Protein AF-0000000084363387 (afdb_homodimer)

Radius of gyration: 25.34 Å; Cα contacts (8 Å, |Δi|>4): 1172; chains: 2; bounding box: 46×77×61 Å

Structure (mmCIF, N/CA/C/O backbone):
data_AF-0000000084363387-model_v1
#
loop_
_entity.id
_entity.type
_entity.pdbx_description
1 polymer asparaginase
#
loop_
_atom_site.group_PDB
_atom_site.id
_atom_site.type_symbol
_atom_site.label_atom_id
_atom_site.label_alt_id
_atom_site.label_comp_id
_atom_site.label_asym_id
_atom_site.label_entity_id
_atom_site.label_seq_id
_atom_site.pdbx_PDB_ins_code
_atom_site.Cartn_x
_atom_site.Cartn_y
_atom_site.Cartn_z
_atom_site.occupancy
_atom_site.B_iso_or_equiv
_atom_site.auth_seq_id
_atom_site.auth_comp_id
_atom_site.auth_asym_id
_atom_site.auth_atom_id
_atom_site.pdbx_PDB_model_num
ATOM 1 N N . GLY A 1 1 ? 23.312 20.938 4.871 1 36.28 1 GLY A N 1
ATOM 2 C CA . GLY A 1 1 ? 22.547 21.422 3.734 1 36.28 1 GLY A CA 1
ATOM 3 C C . GLY A 1 1 ? 22.359 22.922 3.734 1 36.28 1 GLY A C 1
ATOM 4 O O . GLY A 1 1 ? 22.609 23.594 4.742 1 36.28 1 GLY A O 1
ATOM 5 N N . ILE A 1 2 ? 22.297 23.531 2.674 1 45.03 2 ILE A N 1
ATOM 6 C CA . ILE A 1 2 ? 22.125 24.984 2.617 1 45.03 2 ILE A CA 1
ATOM 7 C C . ILE A 1 2 ? 20.859 25.375 3.373 1 45.03 2 ILE A C 1
ATOM 9 O O . ILE A 1 2 ? 19.812 24.75 3.205 1 45.03 2 ILE A O 1
ATOM 13 N N . GLY A 1 3 ? 21.141 25.875 4.492 1 52.5 3 GLY A N 1
ATOM 14 C CA . GLY A 1 3 ? 20.094 26.359 5.387 1 52.5 3 GLY A CA 1
ATOM 15 C C . GLY A 1 3 ? 19.047 27.188 4.676 1 52.5 3 GLY A C 1
ATOM 16 O O . GLY A 1 3 ? 19.281 27.703 3.578 1 52.5 3 GLY A O 1
ATOM 17 N N . ILE A 1 4 ? 17.766 27.031 5.055 1 61.38 4 ILE A N 1
ATOM 18 C CA . ILE A 1 4 ? 16.609 27.734 4.508 1 61.38 4 ILE A CA 1
ATOM 19 C C . ILE A 1 4 ? 16.984 29.203 4.246 1 61.38 4 ILE A C 1
ATOM 21 O O . ILE A 1 4 ? 16.5 29.812 3.293 1 61.38 4 ILE A O 1
ATOM 25 N N . GLY A 1 5 ? 17.969 29.703 5.016 1 60.81 5 GLY A N 1
ATOM 26 C CA . GLY A 1 5 ? 18.375 31.094 4.828 1 60.81 5 GLY A CA 1
ATOM 27 C C . GLY A 1 5 ? 18.984 31.359 3.467 1 60.81 5 GLY A C 1
ATOM 28 O O . GLY A 1 5 ? 18.656 32.344 2.818 1 60.81 5 GLY A O 1
ATOM 29 N N . SER A 1 6 ? 19.812 30.453 3.1 1 61.81 6 SER A N 1
ATOM 30 C CA . SER A 1 6 ? 20.453 30.594 1.792 1 61.81 6 SER A CA 1
ATOM 31 C C . SER A 1 6 ? 19.422 30.453 0.667 1 61.81 6 SER A C 1
ATOM 33 O O . SER A 1 6 ? 19.531 31.141 -0.354 1 61.81 6 SER A O 1
ATOM 35 N N . LEU A 1 7 ? 18.469 29.641 0.914 1 63.22 7 LEU A N 1
ATOM 36 C CA . LEU A 1 7 ? 17.406 29.453 -0.069 1 63.22 7 LEU A CA 1
ATOM 37 C C . LEU A 1 7 ? 16.578 30.719 -0.231 1 63.22 7 LEU A C 1
ATOM 39 O O . LEU A 1 7 ? 16.188 31.078 -1.347 1 63.22 7 LEU A O 1
ATOM 43 N N . LEU A 1 8 ? 16.453 31.406 0.823 1 68.19 8 LEU A N 1
ATOM 44 C CA . LEU A 1 8 ? 15.617 32.594 0.818 1 68.19 8 LEU A CA 1
ATOM 45 C C . LEU A 1 8 ? 16.281 33.75 0.04 1 68.19 8 LEU A C 1
ATOM 47 O O . LEU A 1 8 ? 15.617 34.469 -0.68 1 68.19 8 LEU A O 1
ATOM 51 N N . GLU A 1 9 ? 17.547 33.781 0.241 1 65.06 9 GLU A N 1
ATOM 52 C CA . GLU A 1 9 ? 18.281 34.844 -0.476 1 65.06 9 GLU A CA 1
ATOM 53 C C . GLU A 1 9 ? 18.25 34.594 -1.982 1 65.06 9 GLU A C 1
ATOM 55 O O . GLU A 1 9 ? 18.141 35.531 -2.764 1 65.06 9 GLU A O 1
ATOM 60 N N . SER A 1 10 ? 18.234 33.375 -2.256 1 63.75 10 SER A N 1
ATOM 61 C CA . SER A 1 10 ? 18.312 33 -3.668 1 63.75 10 SER A CA 1
ATOM 62 C C . SER A 1 10 ? 16.938 33.094 -4.328 1 63.75 10 SER A C 1
ATOM 64 O O . SER A 1 10 ? 16.844 33.281 -5.543 1 63.75 10 SER A O 1
ATOM 66 N N . ALA A 1 11 ? 15.961 33.094 -3.648 1 64.19 11 ALA A N 1
ATOM 67 C CA . ALA A 1 11 ? 14.617 32.969 -4.219 1 64.19 11 ALA A CA 1
ATOM 68 C C . ALA A 1 11 ? 14.062 34.375 -4.57 1 64.19 11 ALA A C 1
ATOM 70 O O . ALA A 1 11 ? 13.055 34.469 -5.277 1 64.19 11 ALA A O 1
ATOM 71 N N . GLY A 1 12 ? 14.891 35.438 -4.359 1 66.94 12 GLY A N 1
ATOM 72 C CA . GLY A 1 12 ? 14.422 36.781 -4.695 1 66.94 12 GLY A CA 1
ATOM 73 C C . GLY A 1 12 ? 13.047 37.094 -4.129 1 66.94 12 GLY A C 1
ATOM 74 O O . GLY A 1 12 ? 12.18 37.594 -4.832 1 66.94 12 GLY A O 1
ATOM 75 N N . LEU A 1 13 ? 12.82 36.688 -2.869 1 77.44 13 LEU A N 1
ATOM 76 C CA . LEU A 1 13 ? 11.484 36.688 -2.279 1 77.44 13 LEU A CA 1
ATOM 77 C C . LEU A 1 13 ? 11.156 38.031 -1.642 1 77.44 13 LEU A C 1
ATOM 79 O O . LEU A 1 13 ? 10.023 38.25 -1.221 1 77.44 13 LEU A O 1
ATOM 83 N N . ASP A 1 14 ? 12.008 39.062 -1.723 1 76.12 14 ASP A N 1
ATOM 84 C CA . ASP A 1 14 ? 11.836 40.312 -1.024 1 76.12 14 ASP A CA 1
ATOM 85 C C . ASP A 1 14 ? 10.695 41.125 -1.638 1 76.12 14 ASP A C 1
ATOM 87 O O . ASP A 1 14 ? 10.047 41.906 -0.946 1 76.12 14 ASP A O 1
ATOM 91 N N . ASN A 1 15 ? 10.5 40.875 -2.871 1 77.5 15 ASN A N 1
ATOM 92 C CA . ASN A 1 15 ? 9.469 41.656 -3.545 1 77.5 15 ASN A CA 1
ATOM 93 C C . ASN A 1 15 ? 8.094 41 -3.402 1 77.5 15 ASN A C 1
ATOM 95 O O . ASN A 1 15 ? 7.078 41.594 -3.783 1 77.5 15 ASN A O 1
ATOM 99 N N . VAL A 1 16 ? 8.07 39.875 -2.811 1 79.31 16 VAL A N 1
ATOM 100 C CA . VAL A 1 16 ? 6.824 39.125 -2.746 1 79.31 16 VAL A CA 1
ATOM 101 C C . VAL A 1 16 ? 6.246 39.188 -1.336 1 79.31 16 VAL A C 1
ATOM 103 O O . VAL A 1 16 ? 5.039 39.375 -1.162 1 79.31 16 VAL A O 1
ATOM 106 N N . ALA A 1 17 ? 7.117 39.094 -0.341 1 84.12 17 ALA A N 1
ATOM 107 C CA . ALA A 1 17 ? 6.633 39 1.037 1 84.12 17 ALA A CA 1
ATOM 108 C C . ALA A 1 17 ? 7.758 39.312 2.025 1 84.12 17 ALA A C 1
ATOM 110 O O . ALA A 1 17 ? 8.938 39.219 1.675 1 84.12 17 ALA A O 1
ATOM 111 N N . THR A 1 18 ? 7.402 39.844 3.197 1 85.88 18 THR A N 1
ATOM 112 C CA . THR A 1 18 ? 8.312 39.875 4.336 1 85.88 18 THR A CA 1
ATOM 113 C C . THR A 1 18 ? 8.414 38.469 4.984 1 85.88 18 THR A C 1
ATOM 115 O O . THR A 1 18 ? 7.398 37.906 5.391 1 85.88 18 THR A O 1
ATOM 118 N N . LEU A 1 19 ? 9.586 37.969 5.074 1 86.62 19 LEU A N 1
ATOM 119 C CA . LEU A 1 19 ? 9.75 36.562 5.477 1 86.62 19 LEU A CA 1
ATOM 120 C C . LEU A 1 19 ? 10.422 36.469 6.844 1 86.62 19 LEU A C 1
ATOM 122 O O . LEU A 1 19 ? 11.312 37.25 7.16 1 86.62 19 LEU A O 1
ATOM 126 N N . SER A 1 20 ? 9.914 35.656 7.664 1 85.88 20 SER A N 1
ATOM 127 C CA . SER A 1 20 ? 10.555 35.125 8.867 1 85.88 20 SER A CA 1
ATOM 128 C C . SER A 1 20 ? 10.805 33.625 8.75 1 85.88 20 SER A C 1
ATOM 130 O O . SER A 1 20 ? 9.961 32.906 8.227 1 85.88 20 SER A O 1
ATOM 132 N N . TYR A 1 21 ? 11.977 33.219 9.227 1 82.88 21 TYR A N 1
ATOM 133 C CA . TYR A 1 21 ? 12.352 31.828 9.039 1 82.88 21 TYR A CA 1
ATOM 134 C C . TYR A 1 21 ? 12.656 31.156 10.375 1 82.88 21 TYR A C 1
ATOM 136 O O . TYR A 1 21 ? 13.242 31.781 11.266 1 82.88 21 TYR A O 1
ATOM 144 N N . GLU A 1 22 ? 12.133 29.969 10.484 1 82.94 22 GLU A N 1
ATOM 145 C CA . GLU A 1 22 ? 12.43 29.156 11.648 1 82.94 22 GLU A CA 1
ATOM 146 C C . GLU A 1 22 ? 12.57 27.672 11.266 1 82.94 22 GLU A C 1
ATOM 148 O O . GLU A 1 22 ? 11.805 27.172 10.438 1 82.94 22 GLU A O 1
ATOM 153 N N . GLU A 1 23 ? 13.578 27.031 11.781 1 78.81 23 GLU A N 1
ATOM 154 C CA . GLU A 1 23 ? 13.727 25.578 11.648 1 78.81 23 GLU A CA 1
ATOM 155 C C . GLU A 1 23 ? 13.07 24.844 12.812 1 78.81 23 GLU A C 1
ATOM 157 O O . GLU A 1 23 ? 13.445 25.047 13.977 1 78.81 23 GLU A O 1
ATOM 162 N N . ILE A 1 24 ? 12.039 24.125 12.484 1 77.19 24 ILE A N 1
ATOM 163 C CA . ILE A 1 24 ? 11.297 23.422 13.531 1 77.19 24 ILE A CA 1
ATOM 164 C C . ILE A 1 24 ? 12.047 22.156 13.93 1 77.19 24 ILE A C 1
ATOM 166 O O . ILE A 1 24 ? 12.07 21.781 15.109 1 77.19 24 ILE A O 1
ATOM 170 N N . ALA A 1 25 ? 12.516 21.406 12.953 1 72.5 25 ALA A N 1
ATOM 171 C CA . ALA A 1 25 ? 13.273 20.188 13.211 1 72.5 25 ALA A CA 1
ATOM 172 C C . ALA A 1 25 ? 14.305 19.953 12.109 1 72.5 25 ALA A C 1
ATOM 174 O O . ALA A 1 25 ? 14.086 20.312 10.953 1 72.5 25 ALA A O 1
ATOM 175 N N . ASN A 1 26 ? 15.398 19.594 12.555 1 67.75 26 ASN A N 1
ATOM 176 C CA . ASN A 1 26 ? 16.438 19.125 11.641 1 67.75 26 ASN A CA 1
ATOM 177 C C . ASN A 1 26 ? 16.578 17.609 11.648 1 67.75 26 ASN A C 1
ATOM 179 O O . ASN A 1 26 ? 17.547 17.078 12.172 1 67.75 26 ASN A O 1
ATOM 183 N N . VAL A 1 27 ? 15.484 17.047 11.227 1 67.06 27 VAL A N 1
ATOM 184 C CA . VAL A 1 27 ? 15.438 15.594 11.312 1 67.06 27 VAL A CA 1
ATOM 185 C C . VAL A 1 27 ? 15.172 15.008 9.93 1 67.06 27 VAL A C 1
ATOM 187 O O . VAL A 1 27 ? 14.695 15.703 9.031 1 67.06 27 VAL A O 1
ATOM 190 N N . SER A 1 28 ? 15.648 13.781 9.797 1 70.5 28 SER A N 1
ATOM 191 C CA . SER A 1 28 ? 15.336 13.039 8.578 1 70.5 28 SER A CA 1
ATOM 192 C C . SER A 1 28 ? 13.844 12.727 8.492 1 70.5 28 SER A C 1
ATOM 194 O O . SER A 1 28 ? 13.117 12.852 9.484 1 70.5 28 SER A O 1
ATOM 196 N N . SER A 1 29 ? 13.383 12.477 7.324 1 70.69 29 SER A N 1
ATOM 197 C CA . SER A 1 29 ? 11.984 12.117 7.09 1 70.69 29 SER A CA 1
ATOM 198 C C . SER A 1 29 ? 11.555 10.969 7.992 1 70.69 29 SER A C 1
ATOM 200 O O . SER A 1 29 ? 10.383 10.859 8.352 1 70.69 29 SER A O 1
ATOM 202 N N . ALA A 1 30 ? 12.484 10.188 8.453 1 71.31 30 ALA A N 1
ATOM 203 C CA . ALA A 1 30 ? 12.195 9.039 9.305 1 71.31 30 ALA A CA 1
ATOM 204 C C . ALA A 1 30 ? 11.797 9.492 10.711 1 71.31 30 ALA A C 1
ATOM 206 O O . ALA A 1 30 ? 11.164 8.734 11.453 1 71.31 30 ALA A O 1
ATOM 207 N N . ASP A 1 31 ? 12.125 10.703 10.922 1 75.25 31 ASP A N 1
ATOM 208 C CA . ASP A 1 31 ? 11.906 11.164 12.289 1 75.25 31 ASP A CA 1
ATOM 209 C C . ASP A 1 31 ? 10.75 12.164 12.344 1 75.25 31 ASP A C 1
ATOM 211 O O . ASP A 1 31 ? 10.547 12.828 13.367 1 75.25 31 ASP A O 1
ATOM 215 N N . LEU A 1 32 ? 10.078 12.32 11.211 1 79.75 32 LEU A N 1
ATOM 216 C CA . LEU A 1 32 ? 8.859 13.117 11.219 1 79.75 32 LEU A CA 1
ATOM 217 C C . LEU A 1 32 ? 7.707 12.352 11.859 1 79.75 32 LEU A C 1
ATOM 219 O O . LEU A 1 32 ? 6.715 12.047 11.188 1 79.75 32 LEU A O 1
ATOM 223 N N . ASN A 1 33 ? 7.898 12.195 13.172 1 83.12 33 ASN A N 1
ATOM 224 C CA . ASN A 1 33 ? 6.945 11.391 13.93 1 83.12 33 ASN A CA 1
ATOM 225 C C . ASN A 1 33 ? 5.867 12.258 14.57 1 83.12 33 ASN A C 1
ATOM 227 O O . ASN A 1 33 ? 5.742 13.445 14.258 1 83.12 33 ASN A O 1
ATOM 231 N N . SER A 1 34 ? 5.102 11.656 15.406 1 86.31 34 SER A N 1
ATOM 232 C CA . SER A 1 34 ? 3.959 12.32 16.031 1 86.31 34 SER A CA 1
ATOM 233 C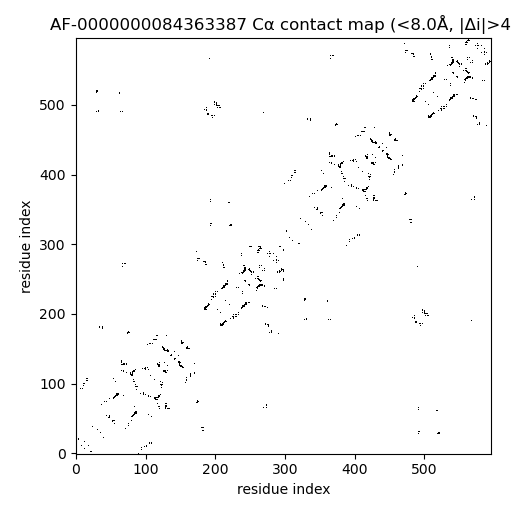 C . SER A 1 34 ? 4.402 13.539 16.844 1 86.31 34 SER A C 1
ATOM 235 O O . SER A 1 34 ? 3.715 14.562 16.859 1 86.31 34 SER A O 1
ATOM 237 N N . THR A 1 35 ? 5.527 13.383 17.5 1 84.56 35 THR A N 1
ATOM 238 C CA . THR A 1 35 ? 6.031 14.5 18.297 1 84.56 35 THR A CA 1
ATOM 239 C C . THR A 1 35 ? 6.352 15.695 17.406 1 84.56 35 THR A C 1
ATOM 241 O O . THR A 1 35 ? 5.996 16.828 17.734 1 84.56 35 THR A O 1
ATOM 244 N N . TYR A 1 36 ? 6.941 15.391 16.297 1 86.69 36 TYR A N 1
ATOM 245 C CA . TYR A 1 36 ? 7.227 16.453 15.328 1 86.69 36 TYR A CA 1
ATOM 246 C C . TYR A 1 36 ? 5.938 17.109 14.852 1 86.69 36 TYR A C 1
ATOM 248 O O . TYR A 1 36 ? 5.859 18.328 14.75 1 86.69 36 TYR A O 1
ATOM 256 N N . LEU A 1 37 ? 4.996 16.344 14.57 1 92 37 LEU A N 1
ATOM 257 C CA . LEU A 1 37 ? 3.742 16.859 14.039 1 92 37 LEU A CA 1
ATOM 258 C C . LEU A 1 37 ? 3.057 17.766 15.055 1 92 37 LEU A C 1
ATOM 260 O O . LEU A 1 37 ? 2.523 18.828 14.688 1 92 37 LEU A O 1
ATOM 264 N N . ILE A 1 38 ? 3.135 17.391 16.297 1 92.44 38 ILE A N 1
ATOM 265 C CA . ILE A 1 38 ? 2.51 18.203 17.344 1 92.44 38 ILE A CA 1
ATOM 266 C C . ILE A 1 38 ? 3.275 19.5 17.516 1 92.44 38 ILE A C 1
ATOM 268 O O . ILE A 1 38 ? 2.67 20.578 17.672 1 92.44 38 ILE A O 1
ATOM 272 N N . ASP A 1 39 ? 4.586 19.391 17.516 1 90.81 39 ASP A N 1
ATOM 273 C CA . ASP A 1 39 ? 5.395 20.609 17.594 1 90.81 39 ASP A CA 1
ATOM 274 C C . ASP A 1 39 ? 5.082 21.547 16.438 1 90.81 39 ASP A C 1
ATOM 276 O O . ASP A 1 39 ? 4.957 22.766 16.641 1 90.81 39 ASP A O 1
ATOM 280 N N . LEU A 1 40 ? 4.996 20.984 15.281 1 92.44 40 LEU A N 1
ATOM 281 C CA . LEU A 1 40 ? 4.676 21.766 14.094 1 92.44 40 LEU A CA 1
ATOM 282 C C . LEU A 1 40 ? 3.301 22.406 14.227 1 92.44 40 LEU A C 1
ATOM 284 O O . LEU A 1 40 ? 3.139 23.594 13.938 1 92.44 40 LEU A O 1
ATOM 288 N N . TYR A 1 41 ? 2.34 21.656 14.68 1 93.5 41 TYR A N 1
ATOM 289 C CA . TYR A 1 41 ? 0.987 22.141 14.914 1 93.5 41 TYR A CA 1
ATOM 290 C C . TYR A 1 41 ? 0.994 23.328 15.867 1 93.5 41 TYR A C 1
ATOM 292 O O . TYR A 1 41 ? 0.416 24.375 15.578 1 93.5 41 TYR A O 1
ATOM 300 N N . ASN A 1 42 ? 1.679 23.156 16.984 1 92.75 42 ASN A N 1
ATOM 301 C CA . ASN A 1 42 ? 1.722 24.203 18 1 92.75 42 ASN A CA 1
ATOM 302 C C . ASN A 1 42 ? 2.35 25.484 17.453 1 92.75 42 ASN A C 1
ATOM 304 O O . ASN A 1 42 ? 1.818 26.578 17.656 1 92.75 42 ASN A O 1
ATOM 308 N N . LYS A 1 43 ? 3.367 25.297 16.734 1 92.06 43 LYS A N 1
ATOM 309 C CA . LYS A 1 43 ? 4.082 26.453 16.188 1 92.06 43 LYS A CA 1
ATOM 310 C C . LYS A 1 43 ? 3.234 27.172 15.141 1 92.06 43 LYS A C 1
ATOM 312 O O . LYS A 1 43 ? 3.107 28.406 15.188 1 92.06 43 LYS A O 1
ATOM 317 N N . VAL A 1 44 ? 2.709 26.453 14.203 1 93.81 44 VAL A N 1
ATOM 318 C CA . VAL A 1 44 ? 1.916 27.047 13.125 1 93.81 44 VAL A CA 1
ATOM 319 C C . VAL A 1 44 ? 0.668 27.703 13.711 1 93.81 44 VAL A C 1
ATOM 321 O O . VAL A 1 44 ? 0.315 28.828 13.32 1 93.81 44 VAL A O 1
ATOM 324 N N . ASN A 1 45 ? 0.051 27.016 14.633 1 92.12 45 ASN A N 1
ATOM 325 C CA . ASN A 1 45 ? -1.146 27.562 15.266 1 92.12 45 ASN A CA 1
ATOM 326 C C . ASN A 1 45 ? -0.844 28.859 16.016 1 92.12 45 ASN A C 1
ATOM 328 O O . ASN A 1 45 ? -1.583 29.828 15.898 1 92.12 45 ASN A O 1
ATOM 332 N N . ASP A 1 46 ? 0.229 28.859 16.766 1 91.81 46 ASP A N 1
ATOM 333 C CA . ASP A 1 46 ? 0.639 30.047 17.516 1 91.81 46 ASP A CA 1
ATOM 334 C C . ASP A 1 46 ? 0.937 31.203 16.562 1 91.81 46 ASP A C 1
ATOM 336 O O . ASP A 1 46 ? 0.453 32.312 16.781 1 91.81 46 ASP A O 1
ATOM 340 N N . ASP A 1 47 ? 1.684 30.938 15.562 1 93.19 47 ASP A N 1
ATOM 341 C CA . ASP A 1 47 ? 2.096 31.984 14.633 1 93.19 47 ASP A CA 1
ATOM 342 C C . ASP A 1 47 ? 0.896 32.562 13.883 1 93.19 47 ASP A C 1
ATOM 344 O O . ASP A 1 47 ? 0.767 33.781 13.742 1 93.19 47 ASP A O 1
ATOM 348 N N . LEU A 1 48 ? -0.011 31.734 13.461 1 93.81 48 LEU A N 1
ATOM 349 C CA . LEU A 1 48 ? -1.113 32.188 12.617 1 93.81 48 LEU A CA 1
ATOM 350 C C . LEU A 1 48 ? -2.232 32.781 13.461 1 93.81 48 LEU A C 1
ATOM 352 O O . LEU A 1 48 ? -3.127 33.438 12.938 1 93.81 48 LEU A O 1
ATOM 356 N N . SER A 1 49 ? -2.17 32.531 14.75 1 92.5 49 SER A N 1
ATOM 357 C CA . SER A 1 49 ? -3.135 33.188 15.641 1 92.5 49 SER A CA 1
ATOM 358 C C . SER A 1 49 ? -2.768 34.625 15.898 1 92.5 49 SER A C 1
ATOM 360 O O . SER A 1 49 ? -3.6 35.406 16.359 1 92.5 49 SER A O 1
ATOM 362 N N . SER A 1 50 ? -1.525 34.938 15.586 1 91.25 50 SER A N 1
ATOM 363 C CA . SER A 1 50 ? -1.062 36.312 15.75 1 91.25 50 SER A CA 1
ATOM 364 C C . SER A 1 50 ? -1.326 37.156 14.492 1 91.25 50 SER A C 1
ATOM 366 O O . SER A 1 50 ? -1.557 36.594 13.414 1 91.25 50 SER A O 1
ATOM 368 N N . ASP A 1 51 ? -1.29 38.438 14.633 1 92.25 51 ASP A N 1
ATOM 369 C CA . ASP A 1 51 ? -1.464 39.344 13.492 1 92.25 51 ASP A CA 1
ATOM 370 C C . ASP A 1 51 ? -0.131 39.594 12.789 1 92.25 51 ASP A C 1
ATOM 372 O O . ASP A 1 51 ? -0.079 40.312 11.797 1 92.25 51 ASP A O 1
ATOM 376 N N . GLU A 1 52 ? 0.837 38.875 13.227 1 92.25 52 GLU A N 1
ATOM 377 C CA . GLU A 1 52 ? 2.18 39.125 12.711 1 92.25 52 GLU A CA 1
ATOM 378 C C . GLU A 1 52 ? 2.375 38.469 11.352 1 92.25 52 GLU A C 1
ATOM 380 O O . GLU A 1 52 ? 3.186 38.906 10.539 1 92.25 52 GLU A O 1
ATOM 385 N N . PHE A 1 53 ? 1.635 37.406 11.188 1 93.94 53 PHE A N 1
ATOM 386 C CA . PHE A 1 53 ? 1.832 36.625 9.969 1 93.94 53 PHE A CA 1
ATOM 387 C C . PHE A 1 53 ? 0.533 36.531 9.18 1 93.94 53 PHE A C 1
ATOM 389 O O . PHE A 1 53 ? -0.541 36.344 9.758 1 93.94 53 PHE A O 1
ATOM 396 N N . ASP A 1 54 ? 0.687 36.594 7.863 1 93.69 54 ASP A N 1
ATOM 397 C CA . ASP A 1 54 ? -0.472 36.469 6.984 1 93.69 54 ASP A CA 1
ATOM 398 C C . ASP A 1 54 ? -0.583 35.031 6.422 1 93.69 54 ASP A C 1
ATOM 400 O O . ASP A 1 54 ? -1.604 34.688 5.832 1 93.69 54 ASP A O 1
ATOM 404 N N . GLY A 1 55 ? 0.455 34.25 6.578 1 94.38 55 GLY A N 1
ATOM 405 C CA . GLY A 1 55 ? 0.505 32.875 6.098 1 94.38 55 GLY A CA 1
ATOM 406 C C . GLY A 1 55 ? 1.767 32.125 6.516 1 94.38 55 GLY A C 1
ATOM 407 O O . GLY A 1 55 ? 2.643 32.719 7.16 1 94.38 55 GLY A O 1
ATOM 408 N N . ALA A 1 56 ? 1.832 30.875 6.23 1 94.81 56 ALA A N 1
ATOM 409 C CA . ALA A 1 56 ? 2.979 30.047 6.57 1 94.81 56 ALA A CA 1
ATOM 410 C C . ALA A 1 56 ? 3.385 29.156 5.395 1 94.81 56 ALA A C 1
ATOM 412 O O . ALA A 1 56 ? 2.529 28.641 4.668 1 94.81 56 ALA A O 1
ATOM 413 N N . VAL A 1 57 ? 4.672 29.016 5.215 1 92 57 VAL A N 1
ATOM 414 C CA . VAL A 1 57 ? 5.242 28.078 4.25 1 92 57 VAL A CA 1
ATOM 415 C C . VAL A 1 57 ? 6.117 27.062 4.977 1 92 57 VAL A C 1
ATOM 417 O O . VAL A 1 57 ? 7.016 27.422 5.734 1 92 57 VAL A O 1
ATOM 420 N N . ILE A 1 58 ? 5.793 25.828 4.793 1 91.31 58 ILE A N 1
ATOM 421 C CA . ILE A 1 58 ? 6.535 24.75 5.414 1 91.31 58 ILE A CA 1
ATOM 422 C C . ILE A 1 58 ? 7.312 23.969 4.344 1 91.31 58 ILE A C 1
ATOM 424 O O . ILE A 1 58 ? 6.73 23.516 3.361 1 91.31 58 ILE A O 1
ATOM 428 N N . VAL A 1 59 ? 8.602 23.859 4.578 1 87.38 59 VAL A N 1
ATOM 429 C CA . VAL A 1 59 ? 9.469 23.125 3.664 1 87.38 59 VAL A CA 1
ATOM 430 C C . VAL A 1 59 ? 9.906 21.812 4.316 1 87.38 59 VAL A C 1
ATOM 432 O O . VAL A 1 59 ? 10.414 21.812 5.438 1 87.38 59 VAL A O 1
ATOM 435 N N . GLN A 1 60 ? 9.602 20.734 3.68 1 83.56 60 GLN A N 1
ATOM 436 C CA . GLN A 1 60 ? 10.023 19.438 4.184 1 83.56 60 GLN A CA 1
ATOM 437 C C . GLN A 1 60 ? 10.359 18.484 3.035 1 83.56 60 GLN A C 1
ATOM 439 O O . GLN A 1 60 ? 10.273 18.859 1.865 1 83.56 60 GLN A O 1
ATOM 444 N N . ASP A 1 61 ? 10.836 17.328 3.389 1 76.75 61 ASP A N 1
ATOM 445 C CA . ASP A 1 61 ? 11.086 16.312 2.373 1 76.75 61 ASP A CA 1
ATOM 446 C C . ASP A 1 61 ? 9.789 15.891 1.685 1 76.75 61 ASP A C 1
ATOM 448 O O . ASP A 1 61 ? 8.703 15.984 2.275 1 76.75 61 ASP A O 1
ATOM 452 N N . SER A 1 62 ? 9.906 15.359 0.517 1 73.5 62 SER A N 1
ATOM 453 C CA . SER A 1 62 ? 8.758 15.078 -0.33 1 73.5 62 SER A CA 1
ATOM 454 C C . SER A 1 62 ? 7.992 13.852 0.163 1 73.5 62 SER A C 1
ATOM 456 O O . SER A 1 62 ? 6.793 13.719 -0.085 1 73.5 62 SER A O 1
ATOM 458 N N . GLN A 1 63 ? 8.531 13.055 0.851 1 74.12 63 GLN A N 1
ATOM 459 C CA . GLN A 1 63 ? 7.988 11.727 1.127 1 74.12 63 GLN A CA 1
ATOM 460 C C . GLN A 1 63 ? 6.652 11.812 1.855 1 74.12 63 GLN A C 1
ATOM 462 O O . GLN A 1 63 ? 5.723 11.07 1.55 1 74.12 63 GLN A O 1
ATOM 467 N N . TYR A 1 64 ? 6.48 12.719 2.803 1 83.56 64 TYR A N 1
ATOM 468 C CA . TYR A 1 64 ? 5.266 12.742 3.607 1 83.56 64 TYR A CA 1
ATOM 469 C C . TYR A 1 64 ? 4.594 14.109 3.541 1 83.56 64 TYR A C 1
ATOM 471 O O . TYR A 1 64 ? 3.865 14.5 4.457 1 83.56 64 TYR A O 1
ATOM 479 N N . LEU A 1 65 ? 4.844 14.742 2.459 1 85.88 65 LEU A N 1
ATOM 480 C CA . LEU A 1 65 ? 4.344 16.109 2.303 1 85.88 65 LEU A CA 1
ATOM 481 C C . LEU A 1 65 ? 2.824 16.141 2.41 1 85.88 65 LEU A C 1
ATOM 483 O O . LEU A 1 65 ? 2.271 16.938 3.174 1 85.88 65 LEU A O 1
ATOM 487 N N . GLU A 1 66 ? 2.158 15.266 1.73 1 86.38 66 GLU A N 1
ATOM 488 C CA . GLU A 1 66 ? 0.7 15.258 1.703 1 86.38 66 GLU A CA 1
ATOM 489 C C . GLU A 1 66 ? 0.125 14.805 3.043 1 86.38 66 GLU A C 1
ATOM 491 O O . GLU A 1 66 ? -0.93 15.281 3.465 1 86.38 66 GLU A O 1
ATOM 496 N N . ASP A 1 67 ? 0.822 13.977 3.709 1 90.38 67 ASP A N 1
ATOM 497 C CA . ASP A 1 67 ? 0.388 13.5 5.02 1 90.38 67 ASP A CA 1
ATOM 498 C C . ASP A 1 67 ? 0.441 14.617 6.059 1 90.38 67 ASP A C 1
ATOM 500 O O . ASP A 1 67 ? -0.508 14.812 6.82 1 90.38 67 ASP A O 1
ATOM 504 N N . THR A 1 68 ? 1.528 15.359 6.02 1 91.75 68 THR A N 1
ATOM 505 C CA . THR A 1 68 ? 1.676 16.484 6.922 1 91.75 68 THR A CA 1
ATOM 506 C C . THR A 1 68 ? 0.641 17.562 6.613 1 91.75 68 THR A C 1
ATOM 508 O O . THR A 1 68 ? 0.052 18.156 7.523 1 91.75 68 THR A O 1
ATOM 511 N N . ALA A 1 69 ? 0.418 17.797 5.328 1 90.88 69 ALA A N 1
ATOM 512 C CA . ALA A 1 69 ? -0.577 18.781 4.918 1 90.88 69 ALA A CA 1
ATOM 513 C C . ALA A 1 69 ? -1.969 18.391 5.406 1 90.88 69 ALA A C 1
ATOM 515 O O . ALA A 1 69 ? -2.717 19.234 5.91 1 90.88 69 ALA A O 1
ATOM 516 N N . PHE A 1 70 ? -2.295 17.141 5.285 1 91.44 70 PHE A N 1
ATOM 517 C CA . PHE A 1 70 ? -3.592 16.656 5.734 1 91.44 70 PHE A CA 1
ATOM 518 C C . PHE A 1 70 ? -3.736 16.812 7.246 1 91.44 70 PHE A C 1
ATOM 520 O O . PHE A 1 70 ? -4.777 17.25 7.73 1 91.44 70 PHE A O 1
ATOM 527 N N . PHE A 1 71 ? -2.725 16.5 7.953 1 94.31 71 PHE A N 1
ATOM 528 C CA . PHE A 1 71 ? -2.734 16.641 9.406 1 94.31 71 PHE A CA 1
ATOM 529 C C . PHE A 1 71 ? -3.01 18.078 9.797 1 94.31 71 PHE A C 1
ATOM 531 O O . PHE A 1 71 ? -3.912 18.359 10.594 1 94.31 71 PHE A O 1
ATOM 538 N N . LEU A 1 72 ? -2.268 18.984 9.227 1 93.31 72 LEU A N 1
ATOM 539 C CA . LEU A 1 72 ? -2.42 20.406 9.562 1 93.31 72 LEU A CA 1
ATOM 540 C C . LEU A 1 72 ? -3.793 20.906 9.148 1 93.31 72 LEU A C 1
ATOM 542 O O . LEU A 1 72 ? -4.367 21.781 9.812 1 93.31 72 LEU A O 1
ATOM 546 N N . ASP A 1 73 ? -4.277 20.391 8.078 1 91.69 73 ASP A N 1
ATOM 547 C CA . ASP A 1 73 ? -5.598 20.781 7.598 1 91.69 73 ASP A CA 1
ATOM 548 C C . ASP A 1 73 ? -6.676 20.453 8.625 1 91.69 73 ASP A C 1
ATOM 550 O O . ASP A 1 73 ? -7.672 21.172 8.742 1 91.69 73 ASP A O 1
ATOM 554 N N . LEU A 1 74 ? -6.438 19.438 9.328 1 92.75 74 LEU A N 1
ATOM 555 C CA . LEU A 1 74 ? -7.418 18.969 10.305 1 92.75 74 LEU A CA 1
ATOM 556 C C . LEU A 1 74 ? -7.336 19.766 11.594 1 92.75 74 LEU A C 1
ATOM 558 O O . LEU A 1 74 ? -8.328 19.906 12.312 1 92.75 74 LEU A O 1
ATOM 562 N N . VAL A 1 75 ? -6.117 20.312 11.891 1 93.5 75 VAL A N 1
ATOM 563 C CA . VAL A 1 75 ? -5.945 20.703 13.289 1 93.5 75 VAL A CA 1
ATOM 564 C C . VAL A 1 75 ? -5.672 22.203 13.375 1 93.5 75 VAL A C 1
ATOM 566 O O . VAL A 1 75 ? -5.766 22.797 14.445 1 93.5 75 VAL A O 1
ATOM 569 N N . VAL A 1 76 ? -5.266 22.797 12.328 1 90.69 76 VAL A N 1
ATOM 570 C CA . VAL A 1 76 ? -5.039 24.25 12.375 1 90.69 76 VAL A CA 1
ATOM 571 C C . VAL A 1 76 ? -6.305 24.984 11.93 1 90.69 76 VAL A C 1
ATOM 573 O O . VAL A 1 76 ? -6.73 24.859 10.781 1 90.69 76 VAL A O 1
ATOM 576 N N . ASN A 1 77 ? -6.84 25.672 12.867 1 86.69 77 ASN A N 1
ATOM 577 C CA . ASN A 1 77 ? -8.055 26.438 12.602 1 86.69 77 ASN A CA 1
ATOM 578 C C . ASN A 1 77 ? -7.75 27.891 12.258 1 86.69 77 ASN A C 1
ATOM 580 O O . ASN A 1 77 ? -7.852 28.766 13.109 1 86.69 77 ASN A O 1
ATOM 584 N N . SER A 1 78 ? -7.344 28.109 11.078 1 90.12 78 SER A N 1
ATOM 585 C CA . SER A 1 78 ? -7.004 29.453 10.609 1 90.12 78 SER A CA 1
ATOM 586 C C . SER A 1 78 ? -7.504 29.672 9.188 1 90.12 78 SER A C 1
ATOM 588 O O . SER A 1 78 ? -7.473 28.766 8.359 1 90.12 78 SER A O 1
ATOM 590 N N . SER A 1 79 ? -7.941 30.875 8.938 1 90.38 79 SER A N 1
ATOM 591 C CA . SER A 1 79 ? -8.297 31.25 7.574 1 90.38 79 SER A CA 1
ATOM 592 C C . SER A 1 79 ? -7.062 31.578 6.75 1 90.38 79 SER A C 1
ATOM 594 O O . SER A 1 79 ? -7.129 31.656 5.523 1 90.38 79 SER A O 1
ATOM 596 N N . LYS A 1 80 ? -5.984 31.844 7.449 1 93.81 80 LYS A N 1
ATOM 597 C CA . LYS A 1 80 ? -4.734 32.219 6.777 1 93.81 80 LYS A CA 1
ATOM 598 C C . LYS A 1 80 ? -4.145 31 6.039 1 93.81 80 LYS A C 1
ATOM 600 O O . LYS A 1 80 ? -4.242 29.875 6.508 1 93.81 80 LYS A O 1
ATOM 605 N N . PRO A 1 81 ? -3.516 31.219 4.934 1 92.56 81 PRO A N 1
ATOM 606 C CA . PRO A 1 81 ? -3.006 30.109 4.121 1 92.56 81 PRO A CA 1
ATOM 607 C C . PRO A 1 81 ? -1.811 29.406 4.762 1 92.56 81 PRO A C 1
ATOM 609 O O . PRO A 1 81 ? -0.962 30.062 5.375 1 92.56 81 PRO A O 1
ATOM 612 N N . ILE A 1 82 ? -1.773 28.094 4.656 1 94.25 82 ILE A N 1
ATOM 613 C CA . ILE A 1 82 ? -0.652 27.219 5 1 94.25 82 ILE A CA 1
ATOM 614 C C . ILE A 1 82 ? -0.203 26.453 3.764 1 94.25 82 ILE A C 1
ATOM 616 O O . ILE A 1 82 ? -0.976 25.672 3.193 1 94.25 82 ILE A O 1
ATOM 620 N N . VAL A 1 83 ? 1.024 26.672 3.346 1 92.38 83 VAL A N 1
ATOM 621 C CA . VAL A 1 83 ? 1.523 26.047 2.119 1 92.38 83 VAL A CA 1
ATOM 622 C C . VAL A 1 83 ? 2.691 25.125 2.439 1 92.38 83 VAL A C 1
ATOM 624 O O . VAL A 1 83 ? 3.645 25.531 3.111 1 92.38 83 VAL A O 1
ATOM 627 N N . LEU A 1 84 ? 2.564 23.891 2.039 1 91.38 84 LEU A N 1
ATOM 628 C CA . LEU A 1 84 ? 3.666 22.938 2.143 1 91.38 84 LEU A CA 1
ATOM 629 C C . LEU A 1 84 ? 4.324 22.719 0.783 1 91.38 84 LEU A C 1
ATOM 631 O O . LEU A 1 84 ? 3.637 22.641 -0.239 1 91.38 84 LEU A O 1
ATOM 635 N N . THR A 1 85 ? 5.668 22.578 0.844 1 87.56 85 THR A N 1
ATOM 636 C CA . THR A 1 85 ? 6.398 22.328 -0.392 1 87.56 85 THR A CA 1
ATOM 637 C C . THR A 1 85 ? 7.629 21.469 -0.126 1 87.56 85 THR A C 1
ATOM 639 O O . THR A 1 85 ? 8 21.25 1.028 1 87.56 85 THR A O 1
ATOM 642 N N . LYS A 1 86 ? 8.086 20.766 -1.188 1 82.25 86 LYS A N 1
ATOM 643 C CA . LYS A 1 86 ? 9.195 19.828 -1.037 1 82.25 86 LYS A CA 1
ATOM 644 C C . LYS A 1 86 ? 10.539 20.562 -1.134 1 82.25 86 LYS A C 1
ATOM 646 O O . LYS A 1 86 ? 10.672 21.516 -1.899 1 82.25 86 LYS A O 1
ATOM 651 N N . ASP A 1 87 ? 11.383 19.922 -0.187 1 71.19 87 ASP A N 1
ATOM 652 C CA . ASP A 1 87 ? 12.766 20.375 -0.259 1 71.19 87 ASP A CA 1
ATOM 653 C C . ASP A 1 87 ? 13.492 19.734 -1.437 1 71.19 87 ASP A C 1
ATOM 655 O O . ASP A 1 87 ? 13.125 18.656 -1.885 1 71.19 87 ASP A O 1
ATOM 659 N N . VAL A 1 88 ? 14.008 20.391 -2.402 1 56.38 88 VAL A N 1
ATOM 660 C CA . VAL A 1 88 ? 14.75 19.703 -3.451 1 56.38 88 VAL A CA 1
ATOM 661 C C . VAL A 1 88 ? 16.203 19.5 -3.016 1 56.38 88 VAL A C 1
ATOM 663 O O . VAL A 1 88 ? 16.703 20.25 -2.174 1 56.38 88 VAL A O 1
ATOM 666 N N . SER A 1 89 ? 16.641 18.281 -3.227 1 51.47 89 SER A N 1
ATOM 667 C CA . SER A 1 89 ? 18.047 17.938 -2.971 1 51.47 89 SER A CA 1
ATOM 668 C C . SER A 1 89 ? 18.969 19.109 -3.311 1 51.47 89 SER A C 1
ATOM 670 O O . SER A 1 89 ? 18.625 19.953 -4.137 1 51.47 89 SER A O 1
ATOM 672 N N . ILE A 1 90 ? 20.016 19.156 -2.436 1 46.06 90 ILE A N 1
ATOM 673 C CA . ILE A 1 90 ? 21.047 20.188 -2.607 1 46.06 90 ILE A CA 1
ATOM 674 C C . ILE A 1 90 ? 21.344 20.375 -4.094 1 46.06 90 ILE A C 1
ATOM 676 O O . ILE A 1 90 ? 21.484 21.516 -4.562 1 46.06 90 ILE A O 1
ATOM 680 N N . SER A 1 91 ? 21.469 19.188 -4.734 1 47.28 91 SER A N 1
ATOM 681 C CA . SER A 1 91 ? 21.906 19.297 -6.121 1 47.28 91 SER A CA 1
ATOM 682 C C . SER A 1 91 ? 20.875 20.016 -6.973 1 47.28 91 SER A C 1
ATOM 684 O O . SER A 1 91 ? 21.219 20.672 -7.957 1 47.28 91 SER A O 1
ATOM 686 N N . ASN A 1 92 ? 19.672 19.859 -6.574 1 49.97 92 ASN A N 1
ATOM 687 C CA . ASN A 1 92 ? 18.641 20.469 -7.391 1 49.97 92 ASN A CA 1
ATOM 688 C C . ASN A 1 92 ? 18 21.656 -6.68 1 49.97 92 ASN A C 1
ATOM 690 O O . ASN A 1 92 ? 16.969 22.172 -7.121 1 49.97 92 ASN A O 1
ATOM 694 N N . LEU A 1 93 ? 18.609 21.812 -5.531 1 50.88 93 LEU A N 1
ATOM 695 C CA . LEU A 1 93 ? 18.156 22.875 -4.637 1 50.88 93 LEU A CA 1
ATOM 696 C C . LEU A 1 93 ? 18.109 24.219 -5.359 1 50.88 93 LEU A C 1
ATOM 698 O O . LEU A 1 93 ? 17.172 25 -5.168 1 50.88 93 LEU A O 1
ATOM 702 N N . LEU A 1 94 ? 19.219 24.312 -6.133 1 52.53 94 LEU A N 1
ATOM 703 C CA . LEU A 1 94 ? 19.375 25.672 -6.66 1 52.53 94 LEU A CA 1
ATOM 704 C C . LEU A 1 94 ? 18.297 25.969 -7.699 1 52.53 94 LEU A C 1
ATOM 706 O O . LEU A 1 94 ? 17.938 27.125 -7.895 1 52.53 94 LEU A O 1
ATOM 710 N N . THR A 1 95 ? 17.781 24.875 -8.266 1 60.41 95 THR A N 1
ATOM 711 C CA . THR A 1 95 ? 16.906 25.266 -9.352 1 60.41 95 THR A CA 1
ATOM 712 C C . THR A 1 95 ? 15.453 24.891 -9.031 1 60.41 95 THR A C 1
ATOM 714 O O . THR A 1 95 ? 14.625 25.781 -8.781 1 60.41 95 THR A O 1
ATOM 717 N N . GLU A 1 96 ? 15.219 23.688 -8.688 1 64.69 96 GLU A N 1
ATOM 718 C CA . GLU A 1 96 ? 13.836 23.266 -8.516 1 64.69 96 GLU A CA 1
ATOM 719 C C . GLU A 1 96 ? 13.32 23.609 -7.125 1 64.69 96 GLU A C 1
ATOM 721 O O . GLU A 1 96 ? 12.18 24.047 -6.973 1 64.69 96 GLU A O 1
ATOM 726 N N . GLY A 1 97 ? 14.211 23.531 -6.191 1 67.81 97 GLY A N 1
ATOM 727 C CA . GLY A 1 97 ? 13.836 23.859 -4.832 1 67.81 97 GLY A CA 1
ATOM 728 C C . GLY A 1 97 ? 13.547 25.344 -4.641 1 67.81 97 GLY A C 1
ATOM 729 O O . GLY A 1 97 ? 12.562 25.703 -4 1 67.81 97 GLY A O 1
ATOM 730 N N . ALA A 1 98 ? 14.352 26.109 -5.219 1 72.88 98 ALA A N 1
ATOM 731 C CA . ALA A 1 98 ? 14.156 27.547 -5.137 1 72.88 98 ALA A CA 1
ATOM 732 C C . ALA A 1 98 ? 12.875 27.969 -5.844 1 72.88 98 ALA A C 1
ATOM 734 O O . ALA A 1 98 ? 12.148 28.844 -5.359 1 72.88 98 ALA A O 1
ATOM 735 N N . SER A 1 99 ? 12.633 27.297 -6.91 1 78.31 99 SER A N 1
ATOM 736 C CA . SER A 1 99 ? 11.414 27.594 -7.66 1 78.31 99 SER A CA 1
ATOM 737 C C . SER A 1 99 ? 10.172 27.203 -6.871 1 78.31 99 SER A C 1
ATOM 739 O O . SER A 1 99 ? 9.203 27.984 -6.805 1 78.31 99 SER A O 1
ATOM 741 N N . ASN A 1 100 ? 10.227 26.062 -6.227 1 82.06 100 ASN A N 1
ATOM 742 C CA . ASN A 1 100 ? 9.102 25.625 -5.406 1 82.06 100 ASN A CA 1
ATOM 743 C C . ASN A 1 100 ? 8.867 26.578 -4.234 1 82.06 100 ASN A C 1
ATOM 745 O O . ASN A 1 100 ? 7.723 26.906 -3.916 1 82.06 100 ASN A O 1
ATOM 749 N N . LEU A 1 101 ? 9.977 26.938 -3.65 1 84.06 101 LEU A N 1
ATOM 750 C CA . LEU A 1 101 ? 9.859 27.859 -2.52 1 84.06 101 LEU A CA 1
ATOM 751 C C . LEU A 1 101 ? 9.281 29.203 -2.959 1 84.06 101 LEU A C 1
ATOM 753 O O . LEU A 1 101 ? 8.391 29.734 -2.301 1 84.06 101 LEU A O 1
ATOM 757 N N . TYR A 1 102 ? 9.766 29.656 -4.02 1 83.88 102 TYR A N 1
ATOM 758 C CA . TYR A 1 102 ? 9.258 30.922 -4.559 1 83.88 102 TYR A CA 1
ATOM 759 C C . TYR A 1 102 ? 7.762 30.828 -4.836 1 83.88 102 TYR A C 1
ATOM 761 O O . TYR A 1 102 ? 6.992 31.688 -4.406 1 83.88 102 TYR A O 1
ATOM 769 N N . ASP A 1 103 ? 7.34 29.812 -5.52 1 86.19 103 ASP A N 1
ATOM 770 C CA . ASP A 1 103 ? 5.934 29.609 -5.859 1 86.19 103 ASP A CA 1
ATOM 771 C C . ASP A 1 103 ? 5.078 29.484 -4.602 1 86.19 103 ASP A C 1
ATOM 773 O O . ASP A 1 103 ? 3.961 30 -4.551 1 86.19 103 ASP A O 1
ATOM 777 N N . SER A 1 104 ? 5.641 28.828 -3.654 1 89.56 104 SER A N 1
ATOM 778 C CA . SER A 1 104 ? 4.906 28.641 -2.408 1 89.56 104 SER A CA 1
ATOM 779 C C . SER A 1 104 ? 4.672 29.953 -1.687 1 89.56 104 SER A C 1
ATOM 781 O O . SER A 1 104 ? 3.59 30.203 -1.148 1 89.56 104 SER A O 1
ATOM 783 N N . VAL A 1 105 ? 5.676 30.781 -1.67 1 88.19 105 VAL A N 1
ATOM 784 C CA . VAL A 1 105 ? 5.547 32.094 -1.049 1 88.19 105 VAL A CA 1
ATOM 785 C C . VAL A 1 105 ? 4.547 32.938 -1.834 1 88.19 105 VAL A C 1
ATOM 787 O O . VAL A 1 105 ? 3.723 33.656 -1.245 1 88.19 105 VAL A O 1
ATOM 790 N N . LEU A 1 106 ? 4.617 32.812 -3.121 1 87.88 106 LEU A N 1
ATOM 791 C CA . LEU A 1 106 ? 3.666 33.531 -3.973 1 87.88 106 LEU A CA 1
ATOM 792 C C . LEU A 1 106 ? 2.234 33.125 -3.646 1 87.88 106 LEU A C 1
ATOM 794 O O . LEU A 1 106 ? 1.347 33.969 -3.543 1 87.88 106 LEU A O 1
ATOM 798 N N . VAL A 1 107 ? 2.018 31.859 -3.469 1 90.19 107 VAL A N 1
ATOM 799 C CA . VAL A 1 107 ? 0.692 31.328 -3.168 1 90.19 107 VAL A CA 1
ATOM 800 C C . VAL A 1 107 ? 0.251 31.797 -1.783 1 90.19 107 VAL A C 1
ATOM 802 O O . VAL A 1 107 ? -0.879 32.25 -1.606 1 90.19 107 VAL A O 1
ATOM 805 N N . ALA A 1 108 ? 1.127 31.734 -0.851 1 91.69 108 ALA A N 1
ATOM 806 C CA . ALA A 1 108 ? 0.8 32.125 0.519 1 91.69 108 ALA A CA 1
ATOM 807 C C . ALA A 1 108 ? 0.458 33.594 0.599 1 91.69 108 ALA A C 1
ATOM 809 O O . ALA A 1 108 ? -0.349 34 1.436 1 91.69 108 ALA A O 1
ATOM 810 N N . ALA A 1 109 ? 1.057 34.344 -0.276 1 89.25 109 ALA A N 1
ATOM 811 C CA . ALA A 1 109 ? 0.879 35.812 -0.257 1 89.25 109 ALA A CA 1
ATOM 812 C C . ALA A 1 109 ? -0.349 36.219 -1.062 1 89.25 109 ALA A C 1
ATOM 814 O O . ALA A 1 109 ? -0.745 37.375 -1.047 1 89.25 109 ALA A O 1
ATOM 815 N N . SER A 1 110 ? -0.865 35.312 -1.723 1 86.75 110 SER A N 1
ATOM 816 C CA . SER A 1 110 ? -2.025 35.594 -2.555 1 86.75 110 SER A CA 1
ATOM 817 C C . SER A 1 110 ? -3.26 35.875 -1.701 1 86.75 110 SER A C 1
ATOM 819 O O . SER A 1 110 ? -3.588 35.094 -0.803 1 86.75 110 SER A O 1
ATOM 821 N N . ASP A 1 111 ? -4.023 36.906 -1.99 1 85.81 111 ASP A N 1
ATOM 822 C CA . ASP A 1 111 ? -5.242 37.281 -1.27 1 85.81 111 ASP A CA 1
ATOM 823 C C . ASP A 1 111 ? -6.305 36.188 -1.401 1 85.81 111 ASP A C 1
ATOM 825 O O . ASP A 1 111 ? -7.137 36.031 -0.506 1 85.81 111 ASP A O 1
ATOM 829 N N . LEU A 1 112 ? -6.207 35.469 -2.422 1 84.94 112 LEU A N 1
ATOM 830 C CA . LEU A 1 112 ? -7.242 34.469 -2.697 1 84.94 112 LEU A CA 1
ATOM 831 C C . LEU A 1 112 ? -6.895 33.125 -2.053 1 84.94 112 LEU A C 1
ATOM 833 O O . LEU A 1 112 ? -7.652 32.156 -2.176 1 84.94 112 LEU A O 1
ATOM 837 N N . ALA A 1 113 ? -5.809 33.031 -1.357 1 89 113 ALA A N 1
ATOM 838 C CA . ALA A 1 113 ? -5.379 31.781 -0.759 1 89 113 ALA A CA 1
ATOM 839 C C . ALA A 1 113 ? -6.074 31.547 0.58 1 89 113 ALA A C 1
ATOM 841 O O . ALA A 1 113 ? -6.051 30.438 1.111 1 89 113 ALA A O 1
ATOM 842 N N . ALA A 1 114 ? -6.695 32.625 1.097 1 88 114 ALA A N 1
ATOM 843 C CA . ALA A 1 114 ? -7.363 32.531 2.391 1 88 114 ALA A CA 1
ATOM 844 C C . ALA A 1 114 ? -8.547 31.562 2.318 1 88 114 ALA A C 1
ATOM 846 O O . ALA A 1 114 ? -9.242 31.5 1.303 1 88 114 ALA A O 1
ATOM 847 N N . ASN A 1 115 ? -8.742 30.797 3.381 1 87.5 115 ASN A N 1
ATOM 848 C CA . ASN A 1 115 ? -9.891 29.922 3.584 1 87.5 115 ASN A CA 1
ATOM 849 C C . ASN A 1 115 ? -9.867 28.734 2.625 1 87.5 115 ASN A C 1
ATOM 851 O O . ASN A 1 115 ? -10.922 28.25 2.211 1 87.5 115 ASN A O 1
ATOM 855 N N . ARG A 1 116 ? -8.703 28.312 2.248 1 85.12 116 ARG A N 1
ATOM 856 C CA . ARG A 1 116 ? -8.586 27.172 1.345 1 85.12 116 ARG A CA 1
ATOM 857 C C . ARG A 1 116 ? -7.945 25.984 2.047 1 85.12 116 ARG A C 1
ATOM 859 O O . ARG A 1 116 ? -7.602 24.984 1.406 1 85.12 116 ARG A O 1
ATOM 866 N N . GLY A 1 117 ? -7.785 26.125 3.32 1 87.25 117 GLY A N 1
ATOM 867 C CA . GLY A 1 117 ? -7.121 25.062 4.059 1 87.25 117 GLY A CA 1
ATOM 868 C C . GLY A 1 117 ? -5.629 24.984 3.795 1 87.25 117 GLY A C 1
ATOM 869 O O . GLY A 1 117 ? -4.996 26 3.51 1 87.25 117 GLY A O 1
ATOM 870 N N . THR A 1 118 ? -5.055 23.844 3.98 1 91.06 118 THR A N 1
ATOM 871 C CA . THR A 1 118 ? -3.641 23.656 3.686 1 91.06 118 THR A CA 1
ATOM 872 C C . THR A 1 118 ? -3.436 23.344 2.203 1 91.06 118 THR A C 1
ATOM 874 O O . THR A 1 118 ? -4.242 22.641 1.59 1 91.06 118 THR A O 1
ATOM 877 N N . LEU A 1 119 ? -2.375 23.844 1.704 1 88.44 119 LEU A N 1
ATOM 878 C CA . LEU A 1 119 ? -2.062 23.688 0.287 1 88.44 119 LEU A CA 1
ATOM 879 C C . LEU A 1 119 ? -0.698 23.047 0.099 1 88.44 119 LEU A C 1
ATOM 881 O O . LEU A 1 119 ? 0.215 23.266 0.898 1 88.44 119 LEU A O 1
ATOM 885 N N . VAL A 1 120 ? -0.606 22.219 -0.948 1 88.75 120 VAL A N 1
ATOM 886 C CA . VAL A 1 120 ? 0.667 21.656 -1.375 1 88.75 120 VAL A CA 1
ATOM 887 C C . VAL A 1 120 ? 1.072 22.234 -2.723 1 88.75 120 VAL A C 1
ATOM 889 O O . VAL A 1 120 ? 0.312 22.172 -3.691 1 88.75 120 VAL A O 1
ATOM 892 N N . VAL A 1 121 ? 2.27 22.828 -2.74 1 85.75 121 VAL A N 1
ATOM 893 C CA . VAL A 1 121 ? 2.732 23.484 -3.959 1 85.75 121 VAL A CA 1
ATOM 894 C C . VAL A 1 121 ? 4.023 22.828 -4.441 1 85.75 121 VAL A C 1
ATOM 896 O O . VAL A 1 121 ? 5.035 22.844 -3.732 1 85.75 121 VAL A O 1
ATOM 899 N N . THR A 1 122 ? 3.949 22.203 -5.574 1 81.12 122 THR A N 1
ATOM 900 C CA . THR A 1 122 ? 5.117 21.625 -6.23 1 81.12 122 THR A CA 1
ATOM 901 C C . THR A 1 122 ? 4.996 21.734 -7.75 1 81.12 122 THR A C 1
ATOM 903 O O . THR A 1 122 ? 3.902 21.594 -8.305 1 81.12 122 THR A O 1
ATOM 906 N N . GLN A 1 123 ? 6.027 22.094 -8.383 1 78.5 123 GLN A N 1
ATOM 907 C CA . GLN A 1 123 ? 6.109 22.109 -9.836 1 78.5 123 GLN A CA 1
ATOM 908 C C . GLN A 1 123 ? 4.992 22.953 -10.445 1 78.5 123 GLN A C 1
ATOM 910 O O . GLN A 1 123 ? 4.309 22.516 -11.375 1 78.5 123 GLN A O 1
ATOM 915 N N . LYS A 1 124 ? 4.766 24 -9.859 1 79.69 124 LYS A N 1
ATOM 916 C CA . LYS A 1 124 ? 3.863 25.047 -10.344 1 79.69 124 LYS A CA 1
ATOM 917 C C . LYS A 1 124 ? 2.404 24.625 -10.211 1 79.69 124 LYS A C 1
ATOM 919 O O . LYS A 1 124 ? 1.519 25.219 -10.82 1 79.69 124 LYS A O 1
ATOM 924 N N . ARG A 1 125 ? 2.17 23.625 -9.367 1 79.44 125 ARG A N 1
ATOM 925 C CA . ARG A 1 125 ? 0.815 23.141 -9.117 1 79.44 125 ARG A CA 1
ATOM 926 C C . ARG A 1 125 ? 0.425 23.344 -7.656 1 79.44 125 ARG A C 1
ATOM 928 O O . ARG A 1 125 ? 1.27 23.266 -6.766 1 79.44 125 ARG A O 1
ATOM 935 N N . ILE A 1 126 ? -0.84 23.641 -7.504 1 83 126 ILE A N 1
ATOM 936 C CA . ILE A 1 126 ? -1.39 23.828 -6.164 1 83 126 ILE A CA 1
ATOM 937 C C . ILE A 1 126 ? -2.436 22.75 -5.879 1 83 126 ILE A C 1
ATOM 939 O O . ILE A 1 126 ? -3.428 22.641 -6.602 1 83 126 ILE A O 1
ATOM 943 N N . ALA A 1 127 ? -2.238 22 -4.848 1 84.12 127 ALA A N 1
ATOM 944 C CA . ALA A 1 127 ? -3.172 20.953 -4.457 1 84.12 127 ALA A CA 1
ATOM 945 C C . ALA A 1 127 ? -3.707 21.188 -3.049 1 84.12 127 ALA A C 1
ATOM 947 O O . ALA A 1 127 ? -3.031 21.797 -2.215 1 84.12 127 ALA A O 1
ATOM 948 N N . SER A 1 128 ? -4.965 20.75 -2.826 1 83.94 128 SER A N 1
ATOM 949 C CA . SER A 1 128 ? -5.539 20.75 -1.485 1 83.94 128 SER A CA 1
ATOM 950 C C . SER A 1 128 ? -4.836 19.75 -0.577 1 83.94 128 SER A C 1
ATOM 952 O O . SER A 1 128 ? -4.668 18.594 -0.942 1 83.94 128 SER A O 1
ATOM 954 N N . GLY A 1 129 ? -4.434 20.234 0.568 1 85.88 129 GLY A N 1
ATOM 955 C CA . GLY A 1 129 ? -3.82 19.328 1.529 1 85.88 129 GLY A CA 1
ATOM 956 C C . GLY A 1 129 ? -4.742 18.203 1.969 1 85.88 129 GLY A C 1
ATOM 957 O O . GLY A 1 129 ? -4.281 17.109 2.312 1 85.88 129 GLY A O 1
ATOM 958 N N . PHE A 1 130 ? -6.008 18.453 1.898 1 82.81 130 PHE A N 1
ATOM 959 C CA . PHE A 1 130 ? -6.984 17.438 2.293 1 82.81 130 PHE A CA 1
ATOM 960 C C . PHE A 1 130 ? -7.125 16.375 1.215 1 82.81 130 PHE A C 1
ATOM 962 O O . PHE A 1 130 ? -7.168 15.18 1.519 1 82.81 130 PHE A O 1
ATOM 969 N N . TYR A 1 131 ? -7.004 16.75 -0.002 1 78.62 131 TYR A N 1
ATOM 970 C CA . TYR A 1 131 ? -7.367 15.828 -1.071 1 78.62 131 TYR A CA 1
ATOM 971 C C . TYR A 1 131 ? -6.129 15.328 -1.807 1 78.62 131 TYR A C 1
ATOM 973 O O . TYR A 1 131 ? -6.191 14.344 -2.543 1 78.62 131 TYR A O 1
ATOM 981 N N . ALA A 1 132 ? -5.09 16.031 -1.621 1 76.75 132 ALA A N 1
ATOM 982 C CA . ALA A 1 132 ? -3.883 15.672 -2.359 1 76.75 132 ALA A CA 1
ATOM 983 C C . ALA A 1 132 ? -3.453 14.242 -2.041 1 76.75 132 ALA A C 1
ATOM 985 O O . ALA A 1 132 ? -3.527 13.805 -0.889 1 76.75 132 ALA A O 1
ATOM 986 N N . LYS A 1 133 ? -3.254 13.438 -2.992 1 69.5 133 LYS A N 1
ATOM 987 C CA . LYS A 1 133 ? -2.668 12.109 -2.846 1 69.5 133 LYS A CA 1
ATOM 988 C C . LYS A 1 133 ? -1.278 12.047 -3.471 1 69.5 133 LYS A C 1
ATOM 990 O O . LYS A 1 133 ? -0.958 12.844 -4.359 1 69.5 133 LYS A O 1
ATOM 995 N N . ARG A 1 134 ? -0.445 11.141 -2.895 1 57.69 134 ARG A N 1
ATOM 996 C CA . ARG A 1 134 ? 0.923 11 -3.383 1 57.69 134 ARG A CA 1
ATOM 997 C C . ARG A 1 134 ? 0.942 10.672 -4.871 1 57.69 134 ARG A C 1
ATOM 999 O O . ARG A 1 134 ? 0.39 9.656 -5.297 1 57.69 134 ARG A O 1
ATOM 1006 N N . ILE A 1 135 ? 0.63 11.578 -5.707 1 46.09 135 ILE A N 1
ATOM 1007 C CA . ILE A 1 135 ? 0.836 11.297 -7.121 1 46.09 135 ILE A CA 1
ATOM 1008 C C . ILE A 1 135 ? 2.332 11.258 -7.43 1 46.09 135 ILE A C 1
ATOM 1010 O O . ILE A 1 135 ? 3.086 12.125 -6.992 1 46.09 135 ILE A O 1
ATOM 1014 N N . ASN A 1 136 ? 2.939 10.109 -7.406 1 43.38 136 ASN A N 1
ATOM 1015 C CA . ASN A 1 136 ? 4.309 10.125 -7.914 1 43.38 136 ASN A CA 1
ATOM 1016 C C . ASN A 1 136 ? 4.477 11.141 -9.039 1 43.38 136 ASN A C 1
ATOM 1018 O O . ASN A 1 136 ? 4.086 10.883 -10.18 1 43.38 136 ASN A O 1
ATOM 1022 N N . PHE A 1 137 ? 4.652 12.336 -8.727 1 38.59 137 PHE A N 1
ATOM 1023 C CA . PHE A 1 137 ? 4.781 13.43 -9.688 1 38.59 137 PHE A CA 1
ATOM 1024 C C . PHE A 1 137 ? 5.949 13.18 -10.633 1 38.59 137 PHE A C 1
ATOM 1026 O O . PHE A 1 137 ? 6.133 13.914 -11.602 1 38.59 137 PHE A O 1
ATOM 1033 N N . ASP A 1 138 ? 6.758 12.297 -10.188 1 40.03 138 ASP A N 1
ATOM 1034 C CA . ASP A 1 138 ? 7.879 12.156 -11.109 1 40.03 138 ASP A CA 1
ATOM 1035 C C . ASP A 1 138 ? 7.438 11.477 -12.406 1 40.03 138 ASP A C 1
ATOM 1037 O O . ASP A 1 138 ? 8.211 11.391 -13.359 1 40.03 138 ASP A O 1
ATOM 1041 N N . SER A 1 139 ? 6.379 10.781 -12.227 1 36.81 139 SER A N 1
ATOM 1042 C CA . SER A 1 139 ? 5.984 10.141 -13.484 1 36.81 139 SER A CA 1
ATOM 1043 C C . SER A 1 139 ? 5.195 11.102 -14.367 1 36.81 139 SER A C 1
ATOM 1045 O O . SER A 1 139 ? 4.449 11.945 -13.859 1 36.81 139 SER A O 1
ATOM 1047 N N . ILE A 1 140 ? 5.652 11.195 -15.578 1 35.38 140 ILE A N 1
ATOM 1048 C CA . ILE A 1 140 ? 5.02 11.984 -16.625 1 35.38 140 ILE A CA 1
ATOM 1049 C C . ILE A 1 140 ? 3.504 11.828 -16.547 1 35.38 140 ILE A C 1
ATOM 1051 O O . ILE A 1 140 ? 2.762 12.789 -16.766 1 35.38 140 ILE A O 1
ATOM 1055 N N . ASP A 1 141 ? 3.012 10.68 -16.297 1 37.5 141 ASP A N 1
ATOM 1056 C CA . ASP A 1 141 ? 1.587 10.359 -16.281 1 37.5 141 ASP A CA 1
ATOM 1057 C C . ASP A 1 141 ? 0.884 11.023 -15.102 1 37.5 141 ASP A C 1
ATOM 1059 O O . ASP A 1 141 ? -0.323 11.273 -15.148 1 37.5 141 ASP A O 1
ATOM 1063 N N . ALA A 1 142 ? 1.47 11.156 -14.047 1 39.44 142 ALA A N 1
ATOM 1064 C CA . ALA A 1 142 ? 0.946 11.914 -12.914 1 39.44 142 ALA A CA 1
ATOM 1065 C C . ALA A 1 142 ? 0.532 13.32 -13.336 1 39.44 142 ALA A C 1
ATOM 1067 O O . ALA A 1 142 ? -0.325 13.938 -12.703 1 39.44 142 ALA A O 1
ATOM 1068 N N . ILE A 1 143 ? 1.195 13.922 -14.344 1 35.25 143 ILE A N 1
ATOM 1069 C CA . ILE A 1 143 ? 0.866 15.227 -14.906 1 35.25 143 ILE A CA 1
ATOM 1070 C C . ILE A 1 143 ? -0.504 15.164 -15.578 1 35.25 143 ILE A C 1
ATOM 1072 O O . ILE A 1 143 ? -1.229 16.156 -15.617 1 35.25 143 ILE A O 1
ATOM 1076 N N . THR A 1 144 ? -0.775 14.172 -16.25 1 35.44 144 THR A N 1
ATOM 1077 C CA . THR A 1 144 ? -1.952 14.195 -17.109 1 35.44 144 THR A CA 1
ATOM 1078 C C . THR A 1 144 ? -3.215 13.891 -16.297 1 35.44 144 THR A C 1
ATOM 1080 O O . THR A 1 144 ? -4.328 14.156 -16.766 1 35.44 144 THR A O 1
ATOM 1083 N N . SER A 1 145 ? -3.197 12.969 -15.422 1 37.75 145 SER A N 1
ATOM 1084 C CA . SER A 1 145 ? -4.469 12.672 -14.766 1 37.75 145 SER A CA 1
ATOM 1085 C C . SER A 1 145 ? -4.785 13.703 -13.688 1 37.75 145 SER A C 1
ATOM 1087 O O . SER A 1 145 ? -3.877 14.289 -13.102 1 37.75 145 SER A O 1
ATOM 1089 N N . ASN A 1 146 ? -5.777 14.555 -13.953 1 41.56 146 ASN A N 1
ATOM 1090 C CA . ASN A 1 146 ? -6.258 15.461 -12.906 1 41.56 146 ASN A CA 1
ATOM 1091 C C . ASN A 1 146 ? -6.125 14.836 -11.523 1 41.56 146 ASN A C 1
ATOM 1093 O O . ASN A 1 146 ? -6.949 14.008 -11.133 1 41.56 146 ASN A O 1
ATOM 1097 N N . PRO A 1 147 ? -4.863 14.844 -11.109 1 49.97 147 PRO A N 1
ATOM 1098 C CA . PRO A 1 147 ? -4.629 14.258 -9.789 1 49.97 147 PRO A CA 1
ATOM 1099 C C . PRO A 1 147 ? -5.633 14.742 -8.742 1 49.97 147 PRO A C 1
ATOM 1101 O O . PRO A 1 147 ? -6.121 15.867 -8.828 1 49.97 147 PRO A O 1
ATOM 1104 N N . GLN A 1 148 ? -6.281 13.852 -8.117 1 58.03 148 GLN A N 1
ATOM 1105 C CA . GLN A 1 148 ? -7.18 14.188 -7.016 1 58.03 148 GLN A CA 1
ATOM 1106 C C . GLN A 1 148 ? -6.574 15.273 -6.125 1 58.03 148 GLN A C 1
ATOM 1108 O O . GLN A 1 148 ? -5.41 15.18 -5.73 1 58.03 148 GLN A O 1
ATOM 1113 N N . GLY A 1 149 ? -7.242 16.422 -6.113 1 63.75 149 GLY A N 1
ATOM 1114 C CA . GLY A 1 149 ? -6.906 17.438 -5.137 1 63.75 149 GLY A CA 1
ATOM 1115 C C . GLY A 1 149 ? -6.281 18.672 -5.754 1 63.75 149 GLY A C 1
ATOM 1116 O O . GLY A 1 149 ? -6.008 19.656 -5.059 1 63.75 149 GLY A O 1
ATOM 1117 N N . LEU A 1 150 ? -6.047 18.609 -7.164 1 66.94 150 LEU A N 1
ATOM 1118 C CA . LEU A 1 150 ? -5.5 19.797 -7.801 1 66.94 150 LEU A CA 1
ATOM 1119 C C . LEU A 1 150 ? -6.527 20.922 -7.82 1 66.94 150 LEU A C 1
ATOM 1121 O O . LEU A 1 150 ? -7.66 20.734 -8.266 1 66.94 150 LEU A O 1
ATOM 1125 N N . ILE A 1 151 ? -6.086 22.047 -7.27 1 70.06 151 ILE A N 1
ATOM 1126 C CA . ILE A 1 151 ? -7.074 23.125 -7.16 1 70.06 151 ILE A CA 1
ATOM 1127 C C . ILE A 1 151 ? -6.527 24.391 -7.793 1 70.06 151 ILE A C 1
ATOM 1129 O O . ILE A 1 151 ? -7.207 25.422 -7.812 1 70.06 151 ILE A O 1
ATOM 1133 N N . GLY A 1 152 ? -5.32 24.406 -8.32 1 69.31 152 GLY A N 1
ATOM 1134 C CA . GLY A 1 152 ? -4.75 25.562 -8.977 1 69.31 152 GLY A CA 1
ATOM 1135 C C . GLY A 1 152 ? -3.35 25.328 -9.508 1 69.31 152 GLY A C 1
ATOM 1136 O O . GLY A 1 152 ? -2.836 24.203 -9.438 1 69.31 152 GLY A O 1
ATOM 1137 N N . ASN A 1 153 ? -2.812 26.391 -10.188 1 68.44 153 ASN A N 1
ATOM 1138 C CA . ASN A 1 153 ? -1.439 26.344 -10.68 1 68.44 153 ASN A CA 1
ATOM 1139 C C . ASN A 1 153 ? -0.8 27.734 -10.672 1 68.44 153 ASN A C 1
ATOM 1141 O O . ASN A 1 153 ? -1.45 28.719 -10.328 1 68.44 153 ASN A O 1
ATOM 1145 N N . ILE A 1 154 ? 0.46 27.734 -10.805 1 71.88 154 ILE A N 1
ATOM 1146 C CA . ILE A 1 154 ? 1.202 28.984 -10.992 1 71.88 154 ILE A CA 1
ATOM 1147 C C . ILE A 1 154 ? 1.638 29.109 -12.453 1 71.88 154 ILE A C 1
ATOM 1149 O O . ILE A 1 154 ? 2.293 28.203 -12.992 1 71.88 154 ILE A O 1
ATOM 1153 N N . TYR A 1 155 ? 1.256 30.109 -13.109 1 70.56 155 TYR A N 1
ATOM 1154 C CA . TYR A 1 155 ? 1.58 30.359 -14.508 1 70.56 155 TYR A CA 1
ATOM 1155 C C . TYR A 1 155 ? 2.074 31.797 -14.711 1 70.56 155 TYR A C 1
ATOM 1157 O O . TYR A 1 155 ? 1.392 32.75 -14.344 1 70.56 155 TYR A O 1
ATOM 1165 N N . GLU A 1 156 ? 3.256 31.812 -15.305 1 71.94 156 GLU A N 1
ATOM 1166 C CA . GLU A 1 156 ? 3.873 33.094 -15.578 1 71.94 156 GLU A CA 1
ATOM 1167 C C . GLU A 1 156 ? 3.877 34 -14.328 1 71.94 156 GLU A C 1
ATOM 1169 O O . GLU A 1 156 ? 3.486 35.156 -14.391 1 71.94 156 GLU A O 1
ATOM 1174 N N . GLY A 1 157 ? 4.148 33.438 -13.234 1 70.62 157 GLY A N 1
ATOM 1175 C CA . GLY A 1 157 ? 4.328 34.188 -11.984 1 70.62 157 GLY A CA 1
ATOM 1176 C C . GLY A 1 157 ? 3.02 34.562 -11.32 1 70.62 157 GLY A C 1
ATOM 1177 O O . GLY A 1 157 ? 3.004 35.344 -10.383 1 70.62 157 GLY A O 1
ATOM 1178 N N . LYS A 1 158 ? 1.92 34.031 -11.844 1 78.38 158 LYS A N 1
ATOM 1179 C CA . LYS A 1 158 ? 0.613 34.312 -11.266 1 78.38 158 LYS A CA 1
ATOM 1180 C C . LYS A 1 158 ? -0.078 33.062 -10.773 1 78.38 158 LYS A C 1
ATOM 1182 O O . LYS A 1 158 ? -0.016 32 -11.422 1 78.38 158 LYS A O 1
ATOM 1187 N N . VAL A 1 159 ? -0.637 33.188 -9.555 1 79 159 VAL A N 1
ATOM 1188 C CA . VAL A 1 159 ? -1.414 32.094 -8.984 1 79 159 VAL A CA 1
ATOM 1189 C C . VAL A 1 159 ? -2.783 32.031 -9.664 1 79 159 VAL A C 1
ATOM 1191 O O . VAL A 1 159 ? -3.494 33.031 -9.734 1 79 159 VAL A O 1
ATOM 1194 N N . GLN A 1 160 ? -3.076 30.906 -10.219 1 73.81 160 GLN A N 1
ATOM 1195 C CA . GLN A 1 160 ? -4.371 30.672 -10.844 1 73.81 160 GLN A CA 1
ATOM 1196 C C . GLN A 1 160 ? -5.141 29.578 -10.102 1 73.81 160 GLN A C 1
ATOM 1198 O O . GLN A 1 160 ? -4.66 28.453 -9.969 1 73.81 160 GLN A O 1
ATOM 1203 N N . TRP A 1 161 ? -6.348 29.938 -9.602 1 72.44 161 TRP A N 1
ATOM 1204 C CA . TRP A 1 161 ? -7.191 29 -8.883 1 72.44 161 TRP A CA 1
ATOM 1205 C C . TRP A 1 161 ? -8.258 28.406 -9.797 1 72.44 161 TRP A C 1
ATOM 1207 O O . TRP A 1 161 ? -8.867 29.141 -10.594 1 72.44 161 TRP A O 1
ATOM 1217 N N . TYR A 1 162 ? -8.461 27.172 -9.672 1 64.56 162 TYR A N 1
ATOM 1218 C CA . TYR A 1 162 ? -9.438 26.5 -10.516 1 64.56 162 TYR A CA 1
ATOM 1219 C C . TYR A 1 162 ? -10.836 26.594 -9.906 1 64.56 162 TYR A C 1
ATOM 1221 O O . TYR A 1 162 ? -11.836 26.484 -10.617 1 64.56 162 TYR A O 1
ATOM 1229 N N . TYR A 1 163 ? -10.906 26.625 -8.57 1 67.38 163 TYR A N 1
ATOM 1230 C CA . TYR A 1 163 ? -12.156 26.625 -7.824 1 67.38 163 TYR A CA 1
ATOM 1231 C C . TYR A 1 163 ? -12.219 27.828 -6.875 1 67.38 163 TYR A C 1
ATOM 1233 O O . TYR A 1 163 ? -11.18 28.328 -6.43 1 67.38 163 TYR A O 1
ATOM 1241 N N . ASP A 1 164 ? -13.453 28.25 -6.703 1 68.25 164 ASP A N 1
ATOM 1242 C CA . ASP A 1 164 ? -13.625 29.219 -5.633 1 68.25 164 ASP A CA 1
ATOM 1243 C C . ASP A 1 164 ? -13.469 28.562 -4.262 1 68.25 164 ASP A C 1
ATOM 1245 O O . ASP A 1 164 ? -13.734 27.375 -4.105 1 68.25 164 ASP A O 1
ATOM 1249 N N . GLU A 1 165 ? -12.883 29.359 -3.314 1 70.69 165 GLU A N 1
ATOM 1250 C CA . GLU A 1 165 ? -12.672 28.812 -1.975 1 70.69 165 GLU A CA 1
ATOM 1251 C C . GLU A 1 165 ? -13.961 28.234 -1.407 1 70.69 165 GLU A C 1
ATOM 1253 O O . GLU A 1 165 ? -13.922 27.25 -0.652 1 70.69 165 GLU A O 1
ATOM 1258 N N . SER A 1 166 ? -15.016 28.859 -1.735 1 60.25 166 SER A N 1
ATOM 1259 C CA . SER A 1 166 ? -16.312 28.406 -1.261 1 60.25 166 SER A CA 1
ATOM 1260 C C . SER A 1 166 ? -16.672 27.047 -1.835 1 60.25 166 SER A C 1
ATOM 1262 O O . SER A 1 166 ? -17.516 26.344 -1.292 1 60.25 166 SER A O 1
ATOM 1264 N N . ASP A 1 167 ? -15.977 26.734 -2.877 1 52.88 167 ASP A N 1
ATOM 1265 C CA . ASP A 1 167 ? -16.312 25.484 -3.57 1 52.88 167 ASP A CA 1
ATOM 1266 C C . ASP A 1 167 ? -15.461 24.328 -3.053 1 52.88 167 ASP A C 1
ATOM 1268 O O . ASP A 1 167 ? -15.703 23.172 -3.402 1 52.88 167 ASP A O 1
ATOM 1272 N N . LEU A 1 168 ? -14.57 24.766 -2.275 1 55.94 168 LEU A N 1
ATOM 1273 C CA . LEU A 1 168 ? -13.648 23.719 -1.811 1 55.94 168 LEU A CA 1
ATOM 1274 C C . LEU A 1 168 ? -14.25 22.953 -0.637 1 55.94 168 LEU A C 1
ATOM 1276 O O . LEU A 1 168 ? -14.898 23.547 0.23 1 55.94 168 LEU A O 1
ATOM 1280 N N . LEU A 1 169 ? -14.445 21.688 -0.963 1 50.12 169 LEU A N 1
ATOM 1281 C CA . LEU A 1 169 ? -14.93 20.812 0.098 1 50.12 169 LEU A CA 1
ATOM 1282 C C . LEU A 1 169 ? -13.891 20.656 1.204 1 50.12 169 LEU A C 1
ATOM 1284 O O . LEU A 1 169 ? -12.953 19.875 1.08 1 50.12 169 LEU A O 1
ATOM 1288 N N . THR A 1 170 ? -13.578 21.859 1.816 1 54.66 170 THR A N 1
ATOM 1289 C CA . THR A 1 170 ? -12.719 21.672 2.98 1 54.66 170 THR A CA 1
ATOM 1290 C C . THR A 1 170 ? -13.453 20.875 4.062 1 54.66 170 THR A C 1
ATOM 1292 O O . THR A 1 170 ? -14.68 20.828 4.078 1 54.66 170 THR A O 1
ATOM 1295 N N . SER A 1 171 ? -12.797 19.875 4.652 1 57.78 171 SER A N 1
ATOM 1296 C CA . SER A 1 171 ? -13.484 19.156 5.723 1 57.78 171 SER A CA 1
ATOM 1297 C C . SER A 1 171 ? -13.898 20.094 6.848 1 57.78 171 SER A C 1
ATOM 1299 O O . SER A 1 171 ? -13.211 21.078 7.133 1 57.78 171 SER A O 1
ATOM 1301 N N . ASP A 1 172 ? -15.117 20.266 7.09 1 66.31 172 ASP A N 1
ATOM 1302 C CA . ASP A 1 172 ? -15.586 20.969 8.281 1 66.31 172 ASP A CA 1
ATOM 1303 C C . ASP A 1 172 ? -15.023 20.328 9.547 1 66.31 172 ASP A C 1
ATOM 1305 O O . ASP A 1 172 ? -15.531 20.562 10.648 1 66.31 172 ASP A O 1
ATOM 1309 N N . LEU A 1 173 ? -13.984 19.562 9.305 1 73.25 173 LEU A N 1
ATOM 1310 C CA . LEU A 1 173 ? -13.367 18.938 10.469 1 73.25 173 LEU A CA 1
ATOM 1311 C C . LEU A 1 173 ? -12.336 19.859 11.102 1 73.25 173 LEU A C 1
ATOM 1313 O O . LEU A 1 173 ? -11.422 20.344 10.43 1 73.25 173 LEU A O 1
ATOM 1317 N N . ASP A 1 174 ? -12.609 20.297 12.305 1 79.81 174 ASP A N 1
ATOM 1318 C CA . ASP A 1 174 ? -11.695 21.141 13.07 1 79.81 174 ASP A CA 1
ATOM 1319 C C . ASP A 1 174 ? -11.477 20.578 14.477 1 79.81 174 ASP A C 1
ATOM 1321 O O . ASP A 1 174 ? -12.398 20.547 15.289 1 79.81 174 ASP A O 1
ATOM 1325 N N . PHE A 1 175 ? -10.211 20.156 14.609 1 90.5 175 PHE A N 1
ATOM 1326 C CA . PHE A 1 175 ? -9.859 19.562 15.898 1 90.5 175 PHE A CA 1
ATOM 1327 C C . PHE A 1 175 ? -8.93 20.5 16.672 1 90.5 175 PHE A C 1
ATOM 1329 O O . PHE A 1 175 ? -8.156 21.25 16.078 1 90.5 175 PHE A O 1
ATOM 1336 N N . THR A 1 176 ? -9.086 20.5 17.922 1 89.88 176 THR A N 1
ATOM 1337 C CA . THR A 1 176 ? -8.125 21.156 18.797 1 89.88 176 THR A CA 1
ATOM 1338 C C . THR A 1 176 ? -7.344 20.125 19.609 1 89.88 176 THR A C 1
ATOM 1340 O O . THR A 1 176 ? -7.938 19.25 20.234 1 89.88 176 THR A O 1
ATOM 1343 N N . LEU A 1 177 ? -6.059 20.203 19.438 1 91.5 177 LEU A N 1
ATOM 1344 C CA . LEU A 1 177 ? -5.195 19.281 20.188 1 91.5 177 LEU A CA 1
ATOM 1345 C C . LEU A 1 177 ? -4.543 20 21.375 1 91.5 177 LEU A C 1
ATOM 1347 O O . LEU A 1 177 ? -3.393 20.422 21.281 1 91.5 177 LEU A O 1
ATOM 1351 N N . ASP A 1 178 ? -5.258 20.172 22.375 1 81.12 178 ASP A N 1
ATOM 1352 C CA . ASP A 1 178 ? -4.766 20.875 23.562 1 81.12 178 ASP A CA 1
ATOM 1353 C C . ASP A 1 178 ? -3.939 19.938 24.438 1 81.12 178 ASP A C 1
ATOM 1355 O O . ASP A 1 178 ? -4.438 18.906 24.891 1 81.12 178 ASP A O 1
ATOM 1359 N N . GLU A 1 179 ? -2.672 20.25 24.734 1 84.19 179 GLU A N 1
ATOM 1360 C CA . GLU A 1 179 ? -1.81 19.562 25.688 1 84.19 179 GLU A CA 1
ATOM 1361 C C . GLU A 1 179 ? -1.546 18.109 25.25 1 84.19 179 GLU A C 1
ATOM 1363 O O . GLU A 1 179 ? -1.655 17.188 26.062 1 84.19 179 GLU A O 1
ATOM 1368 N N . VAL A 1 180 ? -1.498 17.891 24.062 1 88.56 180 VAL A N 1
ATOM 1369 C CA . VAL A 1 180 ? -1.161 16.578 23.531 1 88.56 180 VAL A CA 1
ATOM 1370 C C . VAL A 1 180 ? 0.324 16.531 23.172 1 88.56 180 VAL A C 1
ATOM 1372 O O . VAL A 1 180 ? 0.848 17.438 22.531 1 88.56 180 VAL A O 1
ATOM 1375 N N . ASP A 1 181 ? 0.997 15.5 23.688 1 87.5 181 ASP A N 1
ATOM 1376 C CA . ASP A 1 181 ? 2.434 15.406 23.453 1 87.5 181 ASP A CA 1
ATOM 1377 C C . ASP A 1 181 ? 2.742 14.484 22.266 1 87.5 181 ASP A C 1
ATOM 1379 O O . ASP A 1 181 ? 3.805 14.594 21.656 1 87.5 181 ASP A O 1
ATOM 1383 N N . SER A 1 182 ? 1.799 13.57 22.062 1 89.5 182 SER A N 1
ATOM 1384 C CA . SER A 1 182 ? 1.975 12.641 20.953 1 89.5 182 SER A CA 1
ATOM 1385 C C . SER A 1 182 ? 0.633 12.117 20.453 1 89.5 182 SER A C 1
ATOM 1387 O O . SER A 1 182 ? -0.375 12.195 21.156 1 89.5 182 SER A O 1
ATOM 1389 N N . LEU A 1 183 ? 0.642 11.688 19.25 1 93.81 183 LEU A N 1
ATOM 1390 C CA . LEU A 1 183 ? -0.582 11.133 18.672 1 93.81 183 LEU A CA 1
ATOM 1391 C C . LEU A 1 183 ? -0.749 9.664 19.062 1 93.81 183 LEU A C 1
ATOM 1393 O O . LEU A 1 183 ? 0.239 8.961 19.266 1 93.81 183 LEU A O 1
ATOM 1397 N N . PRO A 1 184 ? -1.982 9.234 19.172 1 94.25 184 PRO A N 1
ATOM 1398 C CA . PRO A 1 184 ? -2.262 7.832 19.484 1 94.25 184 PRO A CA 1
ATOM 1399 C C . PRO A 1 184 ? -1.624 6.867 18.484 1 94.25 184 PRO A C 1
ATOM 1401 O O . PRO A 1 184 ? -1.401 7.227 17.328 1 94.25 184 PRO A O 1
ATOM 1404 N N . ASP A 1 185 ? -1.341 5.641 18.953 1 93.38 185 ASP A N 1
ATOM 1405 C CA . ASP A 1 185 ? -0.714 4.609 18.125 1 93.38 185 ASP A CA 1
ATOM 1406 C C . ASP A 1 185 ? -1.748 3.898 17.266 1 93.38 185 ASP A C 1
ATOM 1408 O O . ASP A 1 185 ? -2.438 2.988 17.719 1 93.38 185 ASP A O 1
ATOM 1412 N N . VAL A 1 186 ? -1.832 4.312 16.031 1 95.44 186 VAL A N 1
ATOM 1413 C CA . VAL A 1 186 ? -2.736 3.711 15.055 1 95.44 186 VAL A CA 1
ATOM 1414 C C . VAL A 1 186 ? -1.931 3.008 13.969 1 95.44 186 VAL A C 1
ATOM 1416 O O . VAL A 1 186 ? -1.027 3.602 13.375 1 95.44 186 VAL A O 1
ATOM 1419 N N . VAL A 1 187 ? -2.316 1.755 13.68 1 93.44 187 VAL A N 1
ATOM 1420 C CA . VAL A 1 187 ? -1.567 0.938 12.727 1 93.44 187 VAL A CA 1
ATOM 1421 C C . VAL A 1 187 ? -2.336 0.837 11.414 1 93.44 187 VAL A C 1
ATOM 1423 O O . VAL A 1 187 ? -3.568 0.791 11.406 1 93.44 187 VAL A O 1
ATOM 1426 N N . VAL A 1 188 ? -1.558 0.821 10.32 1 93.12 188 VAL A N 1
ATOM 1427 C CA . VAL A 1 188 ? -2.143 0.601 9 1 93.12 188 VAL A CA 1
ATOM 1428 C C . VAL A 1 188 ? -1.743 -0.779 8.484 1 93.12 188 VAL A C 1
ATOM 1430 O O . VAL A 1 188 ? -0.557 -1.116 8.445 1 93.12 188 VAL A O 1
ATOM 1433 N N . LEU A 1 189 ? -2.75 -1.534 8.125 1 91.31 189 LEU A N 1
ATOM 1434 C CA . LEU A 1 189 ? -2.527 -2.816 7.465 1 91.31 189 LEU A CA 1
ATOM 1435 C C . LEU A 1 189 ? -3.17 -2.834 6.082 1 91.31 189 LEU A C 1
ATOM 1437 O O . LEU A 1 189 ? -4.277 -2.322 5.902 1 91.31 189 LEU A O 1
ATOM 1441 N N . GLN A 1 190 ? -2.475 -3.379 5.168 1 88.44 190 GLN A N 1
ATOM 1442 C CA . GLN A 1 190 ? -3.012 -3.555 3.824 1 88.44 190 GLN A CA 1
ATOM 1443 C C . GLN A 1 190 ? -3.439 -5 3.588 1 88.44 190 GLN A C 1
ATOM 1445 O O . GLN A 1 190 ? -2.709 -5.934 3.93 1 88.44 190 GLN A O 1
ATOM 1450 N N . ASN A 1 191 ? -4.559 -5.121 2.98 1 87.94 191 ASN A N 1
ATOM 1451 C CA . ASN A 1 191 ? -5.055 -6.441 2.613 1 87.94 191 ASN A CA 1
ATOM 1452 C C . ASN A 1 191 ? -4.273 -7.027 1.439 1 87.94 191 ASN A C 1
ATOM 1454 O O . ASN A 1 191 ? -3.828 -6.289 0.556 1 87.94 191 ASN A O 1
ATOM 1458 N N . TYR A 1 192 ? -4.09 -8.312 1.422 1 85.12 192 TYR A N 1
ATOM 1459 C CA . TYR A 1 192 ? -3.467 -9.078 0.349 1 85.12 192 TYR A CA 1
ATOM 1460 C C . TYR A 1 192 ? -4.031 -10.492 0.29 1 85.12 192 TYR A C 1
ATOM 1462 O O . TYR A 1 192 ? -4.777 -10.906 1.182 1 85.12 192 TYR A O 1
ATOM 1470 N N . GLN A 1 193 ? -3.76 -11.188 -0.838 1 83.88 193 GLN A N 1
ATOM 1471 C CA . GLN A 1 193 ? -4.215 -12.57 -0.979 1 83.88 193 GLN A CA 1
ATOM 1472 C C . GLN A 1 193 ? -3.756 -13.422 0.198 1 83.88 193 GLN A C 1
ATOM 1474 O O . GLN A 1 193 ? -2.562 -13.477 0.508 1 83.88 193 GLN A O 1
ATOM 1479 N N . GLY A 1 194 ? -4.703 -14.016 0.876 1 85.44 194 GLY A N 1
ATOM 1480 C CA . GLY A 1 194 ? -4.367 -14.867 2.004 1 85.44 194 GLY A CA 1
ATOM 1481 C C . GLY A 1 194 ? -4.109 -14.094 3.283 1 85.44 194 GLY A C 1
ATOM 1482 O O . GLY A 1 194 ? -3.414 -14.578 4.18 1 85.44 194 GLY A O 1
ATOM 1483 N N . PHE A 1 195 ? -4.613 -12.906 3.365 1 86.62 195 PHE A N 1
ATOM 1484 C CA . PHE A 1 195 ? -4.48 -12.094 4.57 1 86.62 195 PHE A CA 1
ATOM 1485 C C . PHE A 1 195 ? -4.883 -12.883 5.805 1 86.62 195 PHE A C 1
ATOM 1487 O O . PHE A 1 195 ? -5.945 -13.508 5.832 1 86.62 195 PHE A O 1
ATOM 1494 N N . SER A 1 196 ? -3.992 -12.859 6.789 1 81.56 196 SER A N 1
ATOM 1495 C CA . SER A 1 196 ? -4.098 -13.75 7.941 1 81.56 196 SER A CA 1
ATOM 1496 C C . SER A 1 196 ? -4.852 -13.086 9.086 1 81.56 196 SER A C 1
ATOM 1498 O O . SER A 1 196 ? -4.684 -11.891 9.336 1 81.56 196 SER A O 1
ATOM 1500 N N . SER A 1 197 ? -5.586 -13.953 9.766 1 87.5 197 SER A N 1
ATOM 1501 C CA . SER A 1 197 ? -6.223 -13.477 10.992 1 87.5 197 SER A CA 1
ATOM 1502 C C . SER A 1 197 ? -5.223 -13.383 12.141 1 87.5 197 SER A C 1
ATOM 1504 O O . SER A 1 197 ? -5.492 -12.742 13.156 1 87.5 197 SER A O 1
ATOM 1506 N N . GLY A 1 198 ? -4.09 -14.016 11.938 1 83.94 198 GLY A N 1
ATOM 1507 C CA . GLY A 1 198 ? -3.072 -14.016 12.977 1 83.94 198 GLY A CA 1
ATOM 1508 C C . GLY A 1 198 ? -2.604 -12.625 13.359 1 83.94 198 GLY A C 1
ATOM 1509 O O . GLY A 1 198 ? -2.471 -12.312 14.539 1 83.94 198 GLY A O 1
ATOM 1510 N N . ILE A 1 199 ? -2.428 -11.773 12.367 1 88.56 199 ILE A N 1
ATOM 1511 C CA . ILE A 1 199 ? -1.935 -10.43 12.641 1 88.56 199 ILE A CA 1
ATOM 1512 C C . ILE A 1 199 ? -3.006 -9.625 13.375 1 88.56 199 ILE A C 1
ATOM 1514 O O . ILE A 1 199 ? -2.689 -8.789 14.227 1 88.56 199 ILE A O 1
ATOM 1518 N N . ILE A 1 200 ? -4.207 -9.844 13.055 1 91.75 200 ILE A N 1
ATOM 1519 C CA . ILE A 1 200 ? -5.301 -9.148 13.727 1 91.75 200 ILE A CA 1
ATOM 1520 C C . ILE A 1 200 ? -5.348 -9.555 15.195 1 91.75 200 ILE A C 1
ATOM 1522 O O . ILE A 1 200 ? -5.48 -8.703 16.078 1 91.75 200 ILE A O 1
ATOM 1526 N N . SER A 1 201 ? -5.195 -10.812 15.375 1 88.19 201 SER A N 1
ATOM 1527 C CA . SER A 1 201 ? -5.188 -11.32 16.75 1 88.19 201 SER A CA 1
ATOM 1528 C C . SER A 1 201 ? -4.008 -10.766 17.531 1 88.19 201 SER A C 1
ATOM 1530 O O . SER A 1 201 ? -4.148 -10.414 18.703 1 88.19 201 SER A O 1
ATOM 1532 N N . ALA A 1 202 ? -2.898 -10.695 16.922 1 85.62 202 ALA A N 1
ATOM 1533 C CA . ALA A 1 202 ? -1.705 -10.156 17.562 1 85.62 202 ALA A CA 1
ATOM 1534 C C . ALA A 1 202 ? -1.914 -8.695 17.969 1 85.62 202 ALA A C 1
ATOM 1536 O O . ALA A 1 202 ? -1.475 -8.273 19.047 1 85.62 202 ALA A O 1
ATOM 1537 N N . LEU A 1 203 ? -2.576 -7.969 17.156 1 89.56 203 LEU A N 1
ATOM 1538 C CA . LEU A 1 203 ? -2.855 -6.566 17.453 1 89.56 203 LEU A CA 1
ATOM 1539 C C . LEU A 1 203 ? -3.785 -6.441 18.656 1 89.56 203 LEU A C 1
ATOM 1541 O O . LEU A 1 203 ? -3.666 -5.5 19.438 1 89.56 203 LEU A O 1
ATOM 1545 N N . GLY A 1 204 ? -4.691 -7.379 18.75 1 87.94 204 GLY A N 1
ATOM 1546 C CA . GLY A 1 204 ? -5.613 -7.375 19.875 1 87.94 204 GLY A CA 1
ATOM 1547 C C . GLY A 1 204 ? -4.914 -7.527 21.219 1 87.94 204 GLY A C 1
ATOM 1548 O O . GLY A 1 204 ? -5.445 -7.109 22.25 1 87.94 204 GLY A O 1
ATOM 1549 N N . GLU A 1 205 ? -3.75 -8.07 21.141 1 85.38 205 GLU A N 1
ATOM 1550 C CA . GLU A 1 205 ? -2.984 -8.305 22.375 1 85.38 205 GLU A CA 1
ATOM 1551 C C . GLU A 1 205 ? -1.957 -7.195 22.594 1 85.38 205 GLU A C 1
ATOM 1553 O O . GLU A 1 205 ? -1.183 -7.25 23.547 1 85.38 205 GLU A O 1
ATOM 1558 N N . SER A 1 206 ? -1.979 -6.262 21.781 1 85.81 206 SER A N 1
ATOM 1559 C CA . SER A 1 206 ? -1.013 -5.172 21.859 1 85.81 206 SER A CA 1
ATOM 1560 C C . SER A 1 206 ? -1.66 -3.9 22.391 1 85.81 206 SER A C 1
ATOM 1562 O O . SER A 1 206 ? -2.855 -3.885 22.703 1 85.81 206 SER A O 1
ATOM 1564 N N . SER A 1 207 ? -0.847 -2.9 22.609 1 87.62 207 SER A N 1
ATOM 1565 C CA . SER A 1 207 ? -1.343 -1.654 23.188 1 87.62 207 SER A CA 1
ATOM 1566 C C . SER A 1 207 ? -1.622 -0.617 22.109 1 87.62 207 SER A C 1
ATOM 1568 O O . SER A 1 207 ? -1.49 0.586 22.344 1 87.62 207 SER A O 1
ATOM 1570 N N . ILE A 1 208 ? -2.123 -1.01 21.016 1 90.94 208 ILE A N 1
ATOM 1571 C CA . ILE A 1 208 ? -2.42 -0.065 19.953 1 90.94 208 ILE A CA 1
ATOM 1572 C C . ILE A 1 208 ? -3.732 0.658 20.25 1 90.94 208 ILE A C 1
ATOM 1574 O O . ILE A 1 208 ? -4.566 0.154 21 1 90.94 208 ILE A O 1
ATOM 1578 N N . ASP A 1 209 ? -3.926 1.858 19.641 1 94.62 209 ASP A N 1
ATOM 1579 C CA . ASP A 1 209 ? -5.102 2.678 19.922 1 94.62 209 ASP A CA 1
ATOM 1580 C C . ASP A 1 209 ? -6.129 2.566 18.797 1 94.62 209 ASP A C 1
ATOM 1582 O O . ASP A 1 209 ? -7.281 2.973 18.969 1 94.62 209 ASP A O 1
ATOM 1586 N N . GLY A 1 210 ? -5.762 2.02 17.672 1 95.62 210 GLY A N 1
ATOM 1587 C CA . GLY A 1 210 ? -6.645 1.874 16.516 1 95.62 210 GLY A CA 1
ATOM 1588 C C . GLY A 1 210 ? -5.984 1.188 15.344 1 95.62 210 GLY A C 1
ATOM 1589 O O . GLY A 1 210 ? -4.766 1.018 15.32 1 95.62 210 GLY A O 1
ATOM 1590 N N . VAL A 1 211 ? -6.832 0.804 14.398 1 95.75 211 VAL A N 1
ATOM 1591 C CA . VAL A 1 211 ? -6.324 0.118 13.211 1 95.75 211 VAL A CA 1
ATOM 1592 C C . VAL A 1 211 ? -7.051 0.621 11.969 1 95.75 211 VAL A C 1
ATOM 1594 O O . VAL A 1 211 ? -8.266 0.852 12.008 1 95.75 211 VAL A O 1
ATOM 1597 N N . VAL A 1 212 ? -6.273 0.848 10.938 1 96 212 VAL A N 1
ATOM 1598 C CA . VAL A 1 212 ? -6.844 1.084 9.609 1 96 212 VAL A CA 1
ATOM 1599 C C . VAL A 1 212 ? -6.504 -0.083 8.688 1 96 212 VAL A C 1
ATOM 1601 O O . VAL A 1 212 ? -5.34 -0.465 8.562 1 96 212 VAL A O 1
ATOM 1604 N N . LEU A 1 213 ? -7.527 -0.651 8.148 1 94.12 213 LEU A N 1
ATOM 1605 C CA . LEU A 1 213 ? -7.363 -1.73 7.18 1 94.12 213 LEU A CA 1
ATOM 1606 C C . LEU A 1 213 ? -7.621 -1.231 5.762 1 94.12 213 LEU A C 1
ATOM 1608 O O . LEU A 1 213 ? -8.727 -0.796 5.445 1 94.12 213 LEU A O 1
ATOM 1612 N N . GLY A 1 214 ? -6.574 -1.32 4.977 1 91 214 GLY A N 1
ATOM 1613 C CA . GLY A 1 214 ? -6.688 -0.887 3.594 1 91 214 GLY A CA 1
ATOM 1614 C C . GLY A 1 214 ? -6.871 -2.037 2.623 1 91 214 GLY A C 1
ATOM 1615 O O . GLY A 1 214 ? -6.309 -3.117 2.816 1 91 214 GLY A O 1
ATOM 1616 N N . SER A 1 215 ? -7.664 -1.736 1.617 1 83 215 SER A N 1
ATOM 1617 C CA . SER A 1 215 ? -7.785 -2.652 0.488 1 83 215 SER A CA 1
ATOM 1618 C C . SER A 1 215 ? -7.344 -1.989 -0.812 1 83 215 SER A C 1
ATOM 1620 O O . SER A 1 215 ? -7.312 -0.761 -0.909 1 83 215 SER A O 1
ATOM 1622 N N . SER A 1 216 ? -6.875 -2.814 -1.696 1 67.56 216 SER A N 1
ATOM 1623 C CA . SER A 1 216 ? -6.395 -2.264 -2.959 1 67.56 216 SER A CA 1
ATOM 1624 C C . SER A 1 216 ? -7.461 -2.357 -4.043 1 67.56 216 SER A C 1
ATOM 1626 O O . SER A 1 216 ? -7.34 -1.729 -5.098 1 67.56 216 SER A O 1
ATOM 1628 N N . GLN A 1 217 ? -8.453 -3.102 -3.799 1 62.88 217 GLN A N 1
ATOM 1629 C CA . GLN A 1 217 ? -9.531 -3.17 -4.781 1 62.88 217 GLN A CA 1
ATOM 1630 C C . GLN A 1 217 ? -10.898 -3.01 -4.113 1 62.88 217 GLN A C 1
ATOM 1632 O O . GLN A 1 217 ? -11.062 -3.361 -2.945 1 62.88 217 GLN A O 1
ATOM 1637 N N . SER A 1 218 ? -11.734 -2.412 -4.785 1 56.06 218 SER A N 1
ATOM 1638 C CA . SER A 1 218 ? -13.07 -2.115 -4.277 1 56.06 218 SER A CA 1
ATOM 1639 C C . SER A 1 218 ? -13.805 -3.389 -3.877 1 56.06 218 SER A C 1
ATOM 1641 O O . SER A 1 218 ? -14.688 -3.359 -3.014 1 56.06 218 SER A O 1
ATOM 1643 N N . THR A 1 219 ? -13.391 -4.375 -4.523 1 56.56 219 THR A N 1
ATOM 1644 C CA . THR A 1 219 ? -14.102 -5.625 -4.289 1 56.56 219 THR A CA 1
ATOM 1645 C C . THR A 1 219 ? -13.367 -6.48 -3.26 1 56.56 219 THR A C 1
ATOM 1647 O O . THR A 1 219 ? -13.758 -7.625 -3.006 1 56.56 219 THR A O 1
ATOM 1650 N N . ASP A 1 220 ? -12.492 -5.805 -2.723 1 63.12 220 ASP A N 1
ATOM 1651 C CA . ASP A 1 220 ? -11.711 -6.57 -1.761 1 63.12 220 ASP A CA 1
ATOM 1652 C C . ASP A 1 220 ? -12.555 -6.969 -0.553 1 63.12 220 ASP A C 1
ATOM 1654 O O . ASP A 1 220 ? -13.359 -6.172 -0.065 1 63.12 220 ASP A O 1
ATOM 1658 N N . SER A 1 221 ? -12.453 -8.258 -0.297 1 73.25 221 SER A N 1
ATOM 1659 C CA . SER A 1 221 ? -13.141 -8.797 0.866 1 73.25 221 SER A CA 1
ATOM 1660 C C . SER A 1 221 ? -12.211 -9.648 1.721 1 73.25 221 SER A C 1
ATOM 1662 O O . SER A 1 221 ? -11.094 -9.969 1.299 1 73.25 221 SER A O 1
ATOM 1664 N N . PHE A 1 222 ? -12.617 -9.742 2.92 1 84.62 222 PHE A N 1
ATOM 1665 C CA . PHE A 1 222 ? -11.898 -10.594 3.863 1 84.62 222 PHE A CA 1
ATOM 1666 C C . PHE A 1 222 ? -12.578 -11.945 3.998 1 84.62 222 PHE A C 1
ATOM 1668 O O . PHE A 1 222 ? -13.789 -12.062 3.814 1 84.62 222 PHE A O 1
ATOM 1675 N N . SER A 1 223 ? -11.766 -12.922 4.227 1 86.62 223 SER A N 1
ATOM 1676 C CA . SER A 1 223 ? -12.352 -14.219 4.57 1 86.62 223 SER A CA 1
ATOM 1677 C C . SER A 1 223 ? -13.125 -14.148 5.879 1 86.62 223 SER A C 1
ATOM 1679 O O . SER A 1 223 ? -12.93 -13.227 6.676 1 86.62 223 SER A O 1
ATOM 1681 N N . LYS A 1 224 ? -13.93 -15.164 6.109 1 87.81 224 LYS A N 1
ATOM 1682 C CA . LYS A 1 224 ? -14.812 -15.148 7.27 1 87.81 224 LYS A CA 1
ATOM 1683 C C . LYS A 1 224 ? -14.016 -15.164 8.57 1 87.81 224 LYS A C 1
ATOM 1685 O O . LYS A 1 224 ? -14.398 -14.5 9.539 1 87.81 224 LYS A O 1
ATOM 1690 N N . ASP A 1 225 ? -13.016 -15.891 8.57 1 89.88 225 ASP A N 1
ATOM 1691 C CA . ASP A 1 225 ? -12.203 -15.953 9.781 1 89.88 225 ASP A CA 1
ATOM 1692 C C . ASP A 1 225 ? -11.547 -14.609 10.07 1 89.88 225 ASP A C 1
ATOM 1694 O O . ASP A 1 225 ? -11.438 -14.203 11.234 1 89.88 225 ASP A O 1
ATOM 1698 N N . VAL A 1 226 ? -11.148 -13.945 9.07 1 91.06 226 VAL A N 1
ATOM 1699 C CA . VAL A 1 226 ? -10.539 -12.633 9.227 1 91.06 226 VAL A CA 1
ATOM 1700 C C . VAL A 1 226 ? -11.586 -11.617 9.672 1 91.06 226 VAL A C 1
ATOM 1702 O O . VAL A 1 226 ? -11.328 -10.797 10.555 1 91.06 226 VAL A O 1
ATOM 1705 N N . GLU A 1 227 ? -12.773 -11.742 9.062 1 92.75 227 GLU A N 1
ATOM 1706 C CA . GLU A 1 227 ? -13.859 -10.852 9.461 1 92.75 227 GLU A CA 1
ATOM 1707 C C . GLU A 1 227 ? -14.172 -10.992 10.953 1 92.75 227 GLU A C 1
ATOM 1709 O O . GLU A 1 227 ? -14.352 -10 11.648 1 92.75 227 GLU A O 1
ATOM 1714 N N . LYS A 1 228 ? -14.156 -12.164 11.352 1 93.94 228 LYS A N 1
ATOM 1715 C CA . LYS A 1 228 ? -14.438 -12.43 12.766 1 93.94 228 LYS A CA 1
ATOM 1716 C C . LYS A 1 228 ? -13.344 -11.852 13.656 1 93.94 228 LYS A C 1
ATOM 1718 O O . LYS A 1 228 ? -13.633 -11.266 14.703 1 93.94 228 LYS A O 1
ATOM 1723 N N . ALA A 1 229 ? -12.148 -12.031 13.289 1 93.81 229 ALA A N 1
ATOM 1724 C CA . ALA A 1 229 ? -11.023 -11.484 14.039 1 93.81 229 ALA A CA 1
ATOM 1725 C C . ALA A 1 229 ? -11.102 -9.961 14.102 1 93.81 229 ALA A C 1
ATOM 1727 O O . ALA A 1 229 ? -10.844 -9.359 15.156 1 93.81 229 ALA A O 1
ATOM 1728 N N . ILE A 1 230 ? -11.469 -9.359 13.023 1 94.31 230 ILE A N 1
ATOM 1729 C CA . ILE A 1 230 ? -11.586 -7.906 12.945 1 94.31 230 ILE A CA 1
ATOM 1730 C C . ILE A 1 230 ? -12.695 -7.418 13.875 1 94.31 230 ILE A C 1
ATOM 1732 O O . ILE A 1 230 ? -12.531 -6.422 14.578 1 94.31 230 ILE A O 1
ATOM 1736 N N . GLU A 1 231 ? -13.75 -8.125 13.859 1 95 231 GLU A N 1
ATOM 1737 C CA . GLU A 1 231 ? -14.859 -7.777 14.742 1 95 231 GLU A CA 1
ATOM 1738 C C . GLU A 1 231 ? -14.43 -7.824 16.203 1 95 231 GLU A C 1
ATOM 1740 O O . GLU A 1 231 ? -14.805 -6.953 17 1 95 231 GLU A O 1
ATOM 1745 N N . GLY A 1 232 ? -13.742 -8.844 16.5 1 94.31 232 GLY A N 1
ATOM 1746 C CA . GLY A 1 232 ? -13.219 -8.953 17.859 1 94.31 232 GLY A CA 1
ATOM 1747 C C . GLY A 1 232 ? -12.312 -7.793 18.234 1 94.31 232 GLY A C 1
ATOM 1748 O O . GLY A 1 232 ? -12.438 -7.234 19.328 1 94.31 232 GLY A O 1
ATOM 1749 N N . LEU A 1 233 ? -11.438 -7.441 17.391 1 94.19 233 LEU A N 1
ATOM 1750 C CA . LEU A 1 233 ? -10.523 -6.328 17.625 1 94.19 233 LEU A CA 1
ATOM 1751 C C . LEU A 1 233 ? -11.297 -5.016 17.766 1 94.19 233 LEU A C 1
ATOM 1753 O O . LEU A 1 233 ? -10.969 -4.188 18.609 1 94.19 233 LEU A O 1
ATOM 1757 N N . ALA A 1 234 ? -12.352 -4.859 16.984 1 94.75 234 ALA A N 1
ATOM 1758 C CA . ALA A 1 234 ? -13.117 -3.621 16.906 1 94.75 234 ALA A CA 1
ATOM 1759 C C . ALA A 1 234 ? -13.914 -3.387 18.188 1 94.75 234 ALA A C 1
ATOM 1761 O O . ALA A 1 234 ? -14.438 -2.293 18.406 1 94.75 234 ALA A O 1
ATOM 1762 N N . GLN A 1 235 ? -13.953 -4.363 18.984 1 92.56 235 GLN A N 1
ATOM 1763 C CA . GLN A 1 235 ? -14.594 -4.195 20.297 1 92.56 235 GLN A CA 1
ATOM 1764 C C . GLN A 1 235 ? -13.68 -3.453 21.266 1 92.56 235 GLN A C 1
ATOM 1766 O O . GLN A 1 235 ? -14.148 -2.895 22.266 1 92.56 235 GLN A O 1
ATOM 1771 N N . SER A 1 236 ? -12.438 -3.471 21 1 93.31 236 SER A N 1
ATOM 1772 C CA . SER A 1 236 ? -11.477 -2.896 21.938 1 93.31 236 SER A CA 1
ATOM 1773 C C . SER A 1 236 ? -10.922 -1.572 21.422 1 93.31 236 SER A C 1
ATOM 1775 O O . SER A 1 236 ? -10.641 -0.664 22.203 1 93.31 236 SER A O 1
ATOM 1777 N N . VAL A 1 237 ? -10.703 -1.508 20.141 1 94.81 237 VAL A N 1
ATOM 1778 C CA . VAL A 1 237 ? -10.164 -0.295 19.531 1 94.81 237 VAL A CA 1
ATOM 1779 C C . VAL A 1 237 ? -10.898 0.004 18.234 1 94.81 237 VAL A C 1
ATOM 1781 O O . VAL A 1 237 ? -11.43 -0.905 17.594 1 94.81 237 VAL A O 1
ATOM 1784 N N . PRO A 1 238 ? -10.984 1.28 17.828 1 97 238 PRO A N 1
ATOM 1785 C CA . PRO A 1 238 ? -11.609 1.571 16.531 1 97 238 PRO A CA 1
ATOM 1786 C C . PRO A 1 238 ? -10.859 0.944 15.352 1 97 238 PRO A C 1
ATOM 1788 O O . PRO A 1 238 ? -9.625 0.958 15.328 1 97 238 PRO A O 1
ATOM 1791 N N . VAL A 1 239 ? -11.656 0.351 14.453 1 96.75 239 VAL A N 1
ATOM 1792 C CA . VAL A 1 239 ? -11.125 -0.225 13.227 1 96.75 239 VAL A CA 1
ATOM 1793 C C . VAL A 1 239 ? -11.781 0.443 12.016 1 96.75 239 VAL A C 1
ATOM 1795 O O . VAL A 1 239 ? -12.992 0.359 11.836 1 96.75 239 VAL A O 1
ATOM 1798 N N . VAL A 1 240 ? -10.945 1.084 11.156 1 96.5 240 VAL A N 1
ATOM 1799 C CA . VAL A 1 240 ? -11.43 1.782 9.977 1 96.5 240 VAL A CA 1
ATOM 1800 C C . VAL A 1 240 ? -11.086 0.976 8.727 1 96.5 240 VAL A C 1
ATOM 1802 O O . VAL A 1 240 ? -9.961 0.5 8.57 1 96.5 240 VAL A O 1
ATOM 1805 N N . LEU A 1 241 ? -12.055 0.764 7.898 1 94.5 241 LEU A N 1
ATOM 1806 C CA . LEU A 1 241 ? -11.812 0.17 6.586 1 94.5 241 LEU A CA 1
ATOM 1807 C C . LEU A 1 241 ? -11.672 1.249 5.52 1 94.5 241 LEU A C 1
ATOM 1809 O O . LEU A 1 241 ? -12.477 2.186 5.469 1 94.5 241 LEU A O 1
ATOM 1813 N N . SER A 1 242 ? -10.609 1.134 4.73 1 91.94 242 SER A N 1
ATOM 1814 C CA . SER A 1 242 ? -10.328 2.119 3.693 1 91.94 242 SER A CA 1
ATOM 1815 C C . SER A 1 242 ? -9.828 1.45 2.418 1 91.94 242 SER A C 1
ATOM 1817 O O . SER A 1 242 ? -9.758 0.221 2.342 1 91.94 242 SER A O 1
ATOM 1819 N N . ASN A 1 243 ? -9.68 2.303 1.394 1 84.69 243 ASN A N 1
ATOM 1820 C CA . ASN A 1 243 ? -9.242 1.818 0.088 1 84.69 243 ASN A CA 1
ATOM 1821 C C . ASN A 1 243 ? -8.195 2.734 -0.526 1 84.69 243 ASN A C 1
ATOM 1823 O O . ASN A 1 243 ? -8.305 3.959 -0.438 1 84.69 243 ASN A O 1
ATOM 1827 N N . ASP A 1 244 ? -7.191 2.119 -1.084 1 78.19 244 ASP A N 1
ATOM 1828 C CA . ASP A 1 244 ? -6.066 2.9 -1.59 1 78.19 244 ASP A CA 1
ATOM 1829 C C . ASP A 1 244 ? -6.219 3.178 -3.084 1 78.19 244 ASP A C 1
ATOM 1831 O O . ASP A 1 244 ? -5.457 3.963 -3.656 1 78.19 244 ASP A O 1
ATOM 1835 N N . GLN A 1 245 ? -7.141 2.592 -3.697 1 71 245 GLN A N 1
ATOM 1836 C CA . GLN A 1 245 ? -7.34 2.83 -5.121 1 71 245 GLN A CA 1
ATOM 1837 C C . GLN A 1 245 ? -7.883 4.234 -5.375 1 71 245 GLN A C 1
ATOM 1839 O O . GLN A 1 245 ? -8.82 4.672 -4.703 1 71 245 GLN A O 1
ATOM 1844 N N . PRO A 1 246 ? -7.23 4.879 -6.328 1 64.25 246 PRO A N 1
ATOM 1845 C CA . PRO A 1 246 ? -7.746 6.215 -6.645 1 64.25 246 PRO A CA 1
ATOM 1846 C C . PRO A 1 246 ? -9.227 6.207 -7.02 1 64.25 246 PRO A C 1
ATOM 1848 O O . PRO A 1 246 ? -9.664 5.34 -7.781 1 64.25 246 PRO A O 1
ATOM 1851 N N . GLY A 1 247 ? -9.977 7.109 -6.434 1 63.84 247 GLY A N 1
ATOM 1852 C CA . GLY A 1 247 ? -11.383 7.273 -6.762 1 63.84 247 GLY A CA 1
ATOM 1853 C C . GLY A 1 247 ? -12.289 6.297 -6.031 1 63.84 247 GLY A C 1
ATOM 1854 O O . GLY A 1 247 ? -13.508 6.332 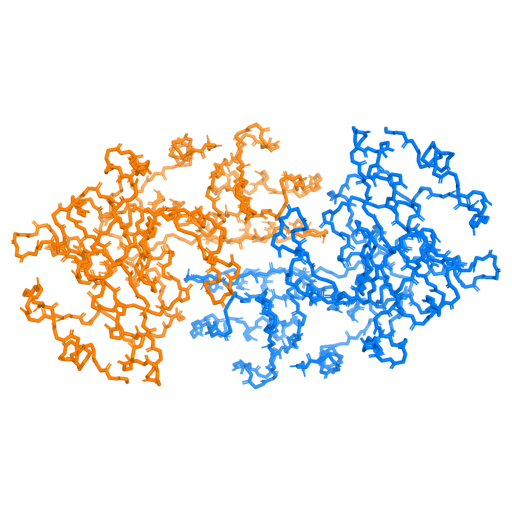-6.195 1 63.84 247 GLY A O 1
ATOM 1855 N N . SER A 1 248 ? -11.688 5.48 -5.262 1 73.38 248 SER A N 1
ATOM 1856 C CA . SER A 1 248 ? -12.492 4.504 -4.535 1 73.38 248 SER A CA 1
ATOM 1857 C C . SER A 1 248 ? -13 5.074 -3.217 1 73.38 248 SER A C 1
ATOM 1859 O O . SER A 1 248 ? -12.438 6.047 -2.699 1 73.38 248 SER A O 1
ATOM 1861 N N . THR A 1 249 ? -14.156 4.543 -2.787 1 81.38 249 THR A N 1
ATOM 1862 C CA . THR A 1 249 ? -14.758 4.91 -1.511 1 81.38 249 THR A CA 1
ATOM 1863 C C . THR A 1 249 ? -15.172 3.666 -0.73 1 81.38 249 THR A C 1
ATOM 1865 O O . THR A 1 249 ? -15.57 2.66 -1.321 1 81.38 249 THR A O 1
ATOM 1868 N N . VAL A 1 250 ? -14.93 3.695 0.544 1 88.5 250 VAL A N 1
ATOM 1869 C CA . VAL A 1 250 ? -15.531 2.701 1.427 1 88.5 250 VAL A CA 1
ATOM 1870 C C . VAL A 1 250 ? -16.672 3.332 2.209 1 88.5 250 VAL A C 1
ATOM 1872 O O . VAL A 1 250 ? -16.453 4.191 3.066 1 88.5 250 VAL A O 1
ATOM 1875 N N . SER A 1 251 ? -17.859 2.902 1.923 1 88.31 251 SER A N 1
ATOM 1876 C CA . SER A 1 251 ? -19.047 3.428 2.588 1 88.31 251 SER A CA 1
ATOM 1877 C C . SER A 1 251 ? -19.562 2.459 3.646 1 88.31 251 SER A C 1
ATOM 1879 O O . SER A 1 251 ? -19.141 1.303 3.697 1 88.31 251 SER A O 1
ATOM 1881 N N . PRO A 1 252 ? -20.469 2.945 4.504 1 88.56 252 PRO A N 1
ATOM 1882 C CA . PRO A 1 252 ? -21.047 2.062 5.523 1 88.56 252 PRO A CA 1
ATOM 1883 C C . PRO A 1 252 ? -21.688 0.814 4.934 1 88.56 252 PRO A C 1
ATOM 1885 O O . PRO A 1 252 ? -21.672 -0.251 5.555 1 88.56 252 PRO A O 1
ATOM 1888 N N . ASP A 1 253 ? -22.141 0.878 3.746 1 84.12 253 ASP A N 1
ATOM 1889 C CA . ASP A 1 253 ? -22.797 -0.253 3.088 1 84.12 253 ASP A CA 1
ATOM 1890 C C . ASP A 1 253 ? -21.766 -1.313 2.688 1 84.12 253 ASP A C 1
ATOM 1892 O O . ASP A 1 253 ? -22.125 -2.461 2.418 1 84.12 253 ASP A O 1
ATOM 1896 N N . ASP A 1 254 ? -20.562 -0.945 2.645 1 85.69 254 ASP A N 1
ATOM 1897 C CA . ASP A 1 254 ? -19.484 -1.854 2.236 1 85.69 254 ASP A CA 1
ATOM 1898 C C . ASP A 1 254 ? -18.953 -2.645 3.43 1 85.69 254 ASP A C 1
ATOM 1900 O O . ASP A 1 254 ? -18.172 -3.58 3.258 1 85.69 254 ASP A O 1
ATOM 1904 N N . LEU A 1 255 ? -19.406 -2.27 4.605 1 89.19 255 LEU A N 1
ATOM 1905 C CA . LEU A 1 255 ? -18.875 -2.887 5.812 1 89.19 255 LEU A CA 1
ATOM 1906 C C . LEU A 1 255 ? -19.5 -4.254 6.055 1 89.19 255 LEU A C 1
ATOM 1908 O O . LEU A 1 255 ? -20.703 -4.441 5.82 1 89.19 255 LEU A O 1
ATOM 1912 N N . PHE A 1 256 ? -18.719 -5.16 6.492 1 86.06 256 PHE A N 1
ATOM 1913 C CA . PHE A 1 256 ? -19.219 -6.488 6.824 1 86.06 256 PHE A CA 1
ATOM 1914 C C . PHE A 1 256 ? -19.75 -6.527 8.258 1 86.06 256 PHE A C 1
ATOM 1916 O O . PHE A 1 256 ? -20.375 -7.504 8.664 1 86.06 256 PHE A O 1
ATOM 1923 N N . SER A 1 257 ? -19.453 -5.527 8.977 1 89.62 257 SER A N 1
ATOM 1924 C CA . SER A 1 257 ? -19.891 -5.41 10.367 1 89.62 257 SER A CA 1
ATOM 1925 C C . SER A 1 257 ? -20.109 -3.953 10.758 1 89.62 257 SER A C 1
ATOM 1927 O O . SER A 1 257 ? -19.359 -3.074 10.344 1 89.62 257 SER A O 1
ATOM 1929 N N . ASN A 1 258 ? -20.984 -3.736 11.617 1 89.12 258 ASN A N 1
ATOM 1930 C CA . ASN A 1 258 ? -21.312 -2.381 12.055 1 89.12 258 ASN A CA 1
ATOM 1931 C C . ASN A 1 258 ? -20.344 -1.895 13.133 1 89.12 258 ASN A C 1
ATOM 1933 O O . ASN A 1 258 ? -20.359 -0.721 13.508 1 89.12 258 ASN A O 1
ATOM 1937 N N . VAL A 1 259 ? -19.5 -2.752 13.555 1 93 259 VAL A N 1
ATOM 1938 C CA . VAL A 1 259 ? -18.578 -2.363 14.625 1 93 259 VAL A CA 1
ATOM 1939 C C . VAL A 1 259 ? -17.344 -1.707 14.023 1 93 259 VAL A C 1
ATOM 1941 O O . VAL A 1 259 ? -16.531 -1.106 14.742 1 93 259 VAL A O 1
ATOM 1944 N N . THR A 1 260 ? -17.203 -1.819 12.727 1 94.81 260 THR A N 1
ATOM 1945 C CA . THR A 1 260 ? -16.094 -1.159 12.047 1 94.81 260 THR A CA 1
ATOM 1946 C C . THR A 1 260 ? -16.531 0.191 11.484 1 94.81 260 THR A C 1
ATOM 1948 O O . THR A 1 260 ? -17.703 0.54 11.539 1 94.81 260 THR A O 1
ATOM 1951 N N . ILE A 1 261 ? -15.625 0.974 11.078 1 96.06 261 ILE A N 1
ATOM 1952 C CA . ILE A 1 261 ? -15.867 2.338 10.617 1 96.06 261 ILE A CA 1
ATOM 1953 C C . ILE A 1 261 ? -15.492 2.465 9.148 1 96.06 261 ILE A C 1
ATOM 1955 O O . ILE A 1 261 ? -14.445 1.975 8.719 1 96.06 261 ILE A O 1
ATOM 1959 N N . ALA A 1 262 ? -16.359 3.109 8.359 1 93.31 262 ALA A N 1
ATOM 1960 C CA . ALA A 1 262 ? -16.094 3.369 6.949 1 93.31 262 ALA A CA 1
ATOM 1961 C C . ALA A 1 262 ? -15.18 4.582 6.781 1 93.31 262 ALA A C 1
ATOM 1963 O O . ALA A 1 262 ? -15.453 5.652 7.328 1 93.31 262 ALA A O 1
ATOM 1964 N N . GLY A 1 263 ? -14.125 4.406 5.992 1 93 263 GLY A N 1
ATOM 1965 C CA . GLY A 1 263 ? -13.148 5.465 5.809 1 93 263 GLY A CA 1
ATOM 1966 C C . GLY A 1 263 ? -13.562 6.484 4.766 1 93 263 GLY A C 1
ATOM 1967 O O . GLY A 1 263 ? -12.922 7.531 4.625 1 93 263 GLY A O 1
ATOM 1968 N N . GLY A 1 264 ? -14.648 6.172 4.047 1 88.31 264 GLY A N 1
ATOM 1969 C CA . GLY A 1 264 ? -15.062 7.066 2.979 1 88.31 264 GLY A CA 1
ATOM 1970 C C . GLY A 1 264 ? -14.062 7.145 1.842 1 88.31 264 GLY A C 1
ATOM 1971 O O . GLY A 1 264 ? -13.609 6.117 1.339 1 88.31 264 GLY A O 1
ATOM 1972 N N . ILE A 1 265 ? -13.719 8.391 1.427 1 83.25 265 ILE A N 1
ATOM 1973 C CA . ILE A 1 265 ? -12.859 8.609 0.272 1 83.25 265 ILE A CA 1
ATOM 1974 C C . ILE A 1 265 ? -11.398 8.602 0.713 1 83.25 265 ILE A C 1
ATOM 1976 O O . ILE A 1 265 ? -10.492 8.664 -0.121 1 83.25 265 ILE A O 1
ATOM 1980 N N . LEU A 1 266 ? -11.156 8.578 2.012 1 87.38 266 LEU A N 1
ATOM 1981 C CA . LEU A 1 266 ? -9.789 8.703 2.508 1 87.3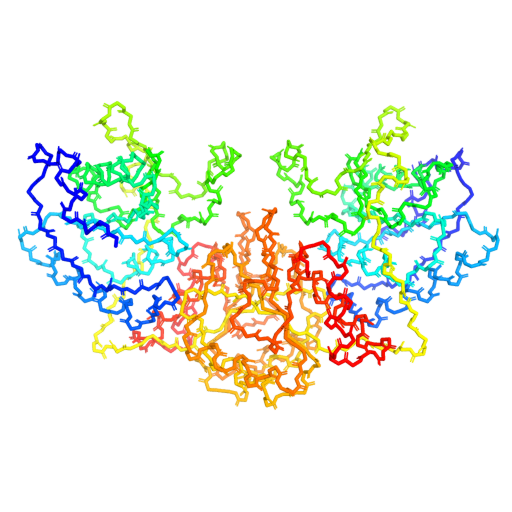8 266 LEU A CA 1
ATOM 1982 C C . LEU A 1 266 ? -9.016 7.406 2.297 1 87.38 266 LEU A C 1
ATOM 1984 O O . LEU A 1 266 ? -9.547 6.316 2.518 1 87.38 266 LEU A O 1
ATOM 1988 N N . ASP A 1 267 ? -7.812 7.562 1.795 1 87.56 267 ASP A N 1
ATOM 1989 C CA . ASP A 1 267 ? -6.938 6.398 1.725 1 87.56 267 ASP A CA 1
ATOM 1990 C C . ASP A 1 267 ? -6.484 5.965 3.117 1 87.56 267 ASP A C 1
ATOM 1992 O O . ASP A 1 267 ? -6.77 6.641 4.105 1 87.56 267 ASP A O 1
ATOM 1996 N N . PRO A 1 268 ? -5.805 4.855 3.262 1 90.81 268 PRO A N 1
ATOM 1997 C CA . PRO A 1 268 ? -5.484 4.297 4.578 1 90.81 268 PRO A CA 1
ATOM 1998 C C . PRO A 1 268 ? -4.613 5.227 5.418 1 90.81 268 PRO A C 1
ATOM 2000 O O . PRO A 1 268 ? -4.82 5.34 6.629 1 90.81 268 PRO A O 1
ATOM 2003 N N . VAL A 1 269 ? -3.703 5.887 4.855 1 91 269 VAL A N 1
ATOM 2004 C CA . VAL A 1 269 ? -2.795 6.742 5.605 1 91 269 VAL A CA 1
ATOM 2005 C C . VAL A 1 269 ? -3.549 7.965 6.129 1 91 269 VAL A C 1
ATOM 2007 O O . VAL A 1 269 ? -3.416 8.328 7.301 1 91 269 VAL A O 1
ATOM 2010 N N . LYS A 1 270 ? -4.336 8.562 5.281 1 91.19 270 LYS A N 1
ATOM 2011 C CA . LYS A 1 270 ? -5.125 9.711 5.727 1 91.19 270 LYS A CA 1
ATOM 2012 C C . LYS A 1 270 ? -6.199 9.281 6.723 1 91.19 270 LYS A C 1
ATOM 2014 O O . LYS A 1 270 ? -6.52 10.023 7.656 1 91.19 270 LYS A O 1
ATOM 2019 N N . SER A 1 271 ? -6.75 8.109 6.508 1 94.31 271 SER A N 1
ATOM 2020 C CA . SER A 1 271 ? -7.668 7.562 7.504 1 94.31 271 SER A CA 1
ATOM 2021 C C . SER A 1 271 ? -6.988 7.41 8.859 1 94.31 271 SER A C 1
ATOM 2023 O O . SER A 1 271 ? -7.586 7.691 9.898 1 94.31 271 SER A O 1
ATOM 2025 N N . ARG A 1 272 ? -5.801 7.004 8.828 1 95.75 272 ARG A N 1
ATOM 2026 C CA . ARG A 1 272 ? -5.027 6.871 10.062 1 95.75 272 ARG A CA 1
ATOM 2027 C C . ARG A 1 272 ? -4.855 8.219 10.75 1 95.75 272 ARG A C 1
ATOM 2029 O O . ARG A 1 272 ? -5.062 8.336 11.961 1 95.75 272 ARG A O 1
ATOM 2036 N N . ILE A 1 273 ? -4.492 9.18 10.008 1 95.12 273 ILE A N 1
ATOM 2037 C CA . ILE A 1 273 ? -4.254 10.5 10.57 1 95.12 273 ILE A CA 1
ATOM 2038 C C . ILE A 1 273 ? -5.543 11.047 11.18 1 95.12 273 ILE A C 1
ATOM 2040 O O . ILE A 1 273 ? -5.539 11.57 12.297 1 95.12 273 ILE A O 1
ATOM 2044 N N . LEU A 1 274 ? -6.676 10.906 10.469 1 95.25 274 LEU A N 1
ATOM 2045 C CA . LEU A 1 274 ? -7.949 11.367 11.016 1 95.25 274 LEU A CA 1
ATOM 2046 C C . LEU A 1 274 ? -8.289 10.617 12.297 1 95.25 274 LEU A C 1
ATOM 2048 O O . LEU A 1 274 ? -8.75 11.227 13.273 1 95.25 274 LEU A O 1
ATOM 2052 N N . LEU A 1 275 ? -8.055 9.352 12.273 1 96.88 275 LEU A N 1
ATOM 2053 C CA . LEU A 1 275 ? -8.32 8.555 13.469 1 96.88 275 LEU A CA 1
ATOM 2054 C C . LEU A 1 275 ? -7.434 9.008 14.633 1 96.88 275 LEU A C 1
ATOM 2056 O O . LEU A 1 275 ? -7.918 9.172 15.75 1 96.88 275 LEU A O 1
ATOM 2060 N N . GLN A 1 276 ? -6.176 9.219 14.367 1 96.44 276 GLN A N 1
ATOM 2061 C CA . GLN A 1 276 ? -5.242 9.68 15.391 1 96.44 276 GLN A CA 1
ATOM 2062 C C . GLN A 1 276 ? -5.699 11.008 15.984 1 96.44 276 GLN A C 1
ATOM 2064 O O . GLN A 1 276 ? -5.746 11.164 17.203 1 96.44 276 GLN A O 1
ATOM 2069 N N . VAL A 1 277 ? -6.039 11.922 15.117 1 96.12 277 VAL A N 1
ATOM 2070 C CA . VAL A 1 277 ? -6.434 13.266 15.539 1 96.12 277 VAL A CA 1
ATOM 2071 C C . VAL A 1 277 ? -7.727 13.188 16.344 1 96.12 277 VAL A C 1
ATOM 2073 O O . VAL A 1 277 ? -7.855 13.836 17.391 1 96.12 277 VAL A O 1
ATOM 2076 N N . SER A 1 278 ? -8.664 12.359 15.914 1 96.06 278 SER A N 1
ATOM 2077 C CA . SER A 1 278 ? -9.93 12.195 16.625 1 96.06 278 SER A CA 1
ATOM 2078 C C . SER A 1 278 ? -9.703 11.648 18.031 1 96.06 278 SER A C 1
ATOM 2080 O O . SER A 1 278 ? -10.266 12.172 19 1 96.06 278 SER A O 1
ATOM 2082 N N . LEU A 1 279 ? -8.891 10.68 18.141 1 96.06 279 LEU A N 1
ATOM 2083 C CA . LEU A 1 279 ? -8.609 10.062 19.422 1 96.06 279 LEU A CA 1
ATOM 2084 C C . LEU A 1 279 ? -7.844 11.023 20.328 1 96.06 279 LEU A C 1
ATOM 2086 O O . LEU A 1 279 ? -8.133 11.117 21.531 1 96.06 279 LEU A O 1
ATOM 2090 N N . ALA A 1 280 ? -6.887 11.695 19.781 1 95.12 280 ALA A N 1
ATOM 2091 C CA . ALA A 1 280 ? -6.086 12.648 20.547 1 95.12 280 ALA A CA 1
ATOM 2092 C C . ALA A 1 280 ? -6.953 13.781 21.078 1 95.12 280 ALA A C 1
ATOM 2094 O O . ALA A 1 280 ? -6.684 14.328 22.156 1 95.12 280 ALA A O 1
ATOM 2095 N N . ALA A 1 281 ? -7.945 14.133 20.312 1 94.19 281 ALA A N 1
ATOM 2096 C CA . ALA A 1 281 ? -8.859 15.203 20.719 1 94.19 281 ALA A CA 1
ATOM 2097 C C . ALA A 1 281 ? -9.836 14.719 21.781 1 94.19 281 ALA A C 1
ATOM 2099 O O . ALA A 1 281 ? -10.641 15.508 22.297 1 94.19 281 ALA A O 1
ATOM 2100 N N . GLY A 1 282 ? -9.859 13.406 22.094 1 93.81 282 GLY A N 1
ATOM 2101 C CA . GLY A 1 282 ? -10.633 12.883 23.219 1 93.81 282 GLY A CA 1
ATOM 2102 C C . GLY A 1 282 ? -11.922 12.219 22.797 1 93.81 282 GLY A C 1
ATOM 2103 O O . GLY A 1 282 ? -12.758 11.875 23.641 1 93.81 282 GLY A O 1
ATOM 2104 N N . TYR A 1 283 ? -12.109 11.977 21.562 1 93.69 283 TYR A N 1
ATOM 2105 C CA . TYR A 1 283 ? -13.344 11.359 21.094 1 93.69 283 TYR A CA 1
ATOM 2106 C C . TYR A 1 283 ? -13.32 9.852 21.328 1 93.69 283 TYR A C 1
ATOM 2108 O O . TYR A 1 283 ? -12.281 9.203 21.172 1 93.69 283 TYR A O 1
ATOM 2116 N N . ASN A 1 284 ? -14.469 9.375 21.719 1 92.31 284 ASN A N 1
ATOM 2117 C CA . ASN A 1 284 ? -14.586 7.93 21.891 1 92.31 284 ASN A CA 1
ATOM 2118 C C . ASN A 1 284 ? -14.977 7.234 20.594 1 92.31 284 ASN A C 1
ATOM 2120 O O . ASN A 1 284 ? -15.164 7.891 19.562 1 92.31 284 ASN A O 1
ATOM 2124 N N . SER A 1 285 ? -15.156 5.957 20.625 1 89.38 285 SER A N 1
ATOM 2125 C CA . SER A 1 285 ? -15.344 5.145 19.422 1 89.38 285 SER A CA 1
ATOM 2126 C C . SER A 1 285 ? -16.609 5.555 18.672 1 89.38 285 SER A C 1
ATOM 2128 O O . SER A 1 285 ? -16.609 5.637 17.438 1 89.38 285 SER A O 1
ATOM 2130 N N . THR A 1 286 ? -17.641 5.801 19.391 1 90.56 286 THR A N 1
ATOM 2131 C CA . THR A 1 286 ? -18.891 6.199 18.75 1 90.56 286 THR A CA 1
ATOM 2132 C C . THR A 1 286 ? -18.75 7.551 18.062 1 90.56 286 THR A C 1
ATOM 2134 O O . THR A 1 286 ? -19.188 7.73 16.922 1 90.56 286 THR A O 1
ATOM 2137 N N . GLU A 1 287 ? -18.094 8.453 18.734 1 93.62 287 GLU A N 1
ATOM 2138 C CA . GLU A 1 287 ? -17.875 9.789 18.188 1 93.62 287 GLU A CA 1
ATOM 2139 C C . GLU A 1 287 ? -16.953 9.734 16.969 1 93.62 287 GLU A C 1
ATOM 2141 O O . GLU A 1 287 ? -17.141 10.492 16.016 1 93.62 287 GLU A O 1
ATOM 2146 N N . VAL A 1 288 ? -16.016 8.859 17.047 1 95.44 288 VAL A N 1
ATOM 2147 C CA . VAL A 1 288 ? -15.102 8.695 15.922 1 95.44 288 VAL A CA 1
ATOM 2148 C C . VAL A 1 288 ? -15.875 8.242 14.688 1 95.44 288 VAL A C 1
ATOM 2150 O O . VAL A 1 288 ? -15.633 8.727 13.578 1 95.44 288 VAL A O 1
ATOM 2153 N N . LYS A 1 289 ? -16.812 7.375 14.891 1 93.62 289 LYS A N 1
ATOM 2154 C CA . LYS A 1 289 ? -17.656 6.914 13.789 1 93.62 289 LYS A CA 1
ATOM 2155 C C . LYS A 1 289 ? -18.438 8.062 13.18 1 93.62 289 LYS A C 1
ATOM 2157 O O . LYS A 1 289 ? -18.562 8.164 11.953 1 93.62 289 LYS A O 1
ATOM 2162 N N . ASP A 1 290 ? -18.906 8.922 13.977 1 92.25 290 ASP A N 1
ATOM 2163 C CA . ASP A 1 290 ? -19.641 10.094 13.516 1 92.25 290 ASP A CA 1
ATOM 2164 C C . ASP A 1 290 ? -18.734 11.023 12.711 1 92.25 290 ASP A C 1
ATOM 2166 O O . ASP A 1 290 ? -19.156 11.578 11.695 1 92.25 290 ASP A O 1
ATOM 2170 N N . ILE A 1 291 ? -17.578 11.156 13.203 1 93.19 291 ILE A N 1
ATOM 2171 C CA . ILE A 1 291 ? -16.609 12.016 12.523 1 93.19 291 ILE A CA 1
ATOM 2172 C C . ILE A 1 291 ? -16.344 11.477 11.117 1 93.19 291 ILE A C 1
ATOM 2174 O O . 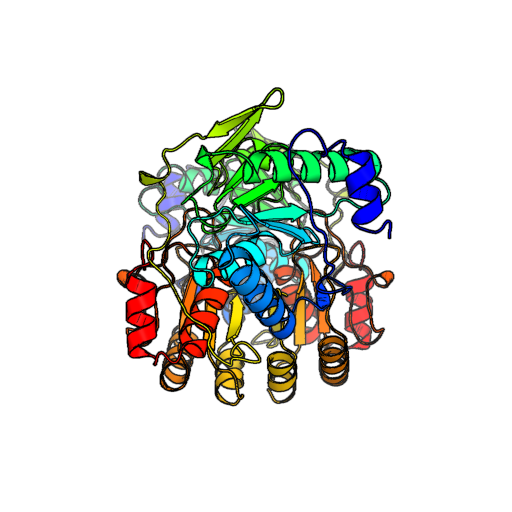ILE A 1 291 ? -16.406 12.227 10.141 1 93.19 291 ILE A O 1
ATOM 2178 N N . PHE A 1 292 ? -16.125 10.18 10.969 1 93.25 292 PHE A N 1
ATOM 2179 C CA . PHE A 1 292 ? -15.859 9.586 9.656 1 93.25 292 PHE A CA 1
ATOM 2180 C C . PHE A 1 292 ? -17.094 9.672 8.766 1 93.25 292 PHE A C 1
ATOM 2182 O O . PHE A 1 292 ? -16.969 9.75 7.539 1 93.25 292 PHE A O 1
ATOM 2189 N N . SER A 1 293 ? -18.25 9.711 9.32 1 89.75 293 SER A N 1
ATOM 2190 C CA . SER A 1 293 ? -19.469 9.812 8.531 1 89.75 293 SER A CA 1
ATOM 2191 C C . SER A 1 293 ? -19.578 11.172 7.855 1 89.75 293 SER A C 1
ATOM 2193 O O . SER A 1 293 ? -20.375 11.352 6.93 1 89.75 293 SER A O 1
ATOM 2195 N N . THR A 1 294 ? -18.781 12.133 8.375 1 84.44 294 THR A N 1
ATOM 2196 C CA . THR A 1 294 ? -18.812 13.461 7.762 1 84.44 294 THR A CA 1
ATOM 2197 C C . THR A 1 294 ? -17.906 13.508 6.539 1 84.44 294 THR A C 1
ATOM 2199 O O . THR A 1 294 ? -17.984 14.438 5.73 1 84.44 294 THR A O 1
ATOM 2202 N N . VAL A 1 295 ? -17.031 12.562 6.465 1 79.25 295 VAL A N 1
ATOM 2203 C CA . VAL A 1 295 ? -16.172 12.453 5.289 1 79.25 295 VAL A CA 1
ATOM 2204 C C . VAL A 1 295 ? -16.984 11.945 4.102 1 79.25 295 VAL A C 1
ATOM 2206 O O . VAL A 1 295 ? -17.812 11.047 4.246 1 79.25 295 VAL A O 1
ATOM 2209 N N . PHE A 1 296 ? -16.734 12.477 3.016 1 70.5 296 PHE A N 1
ATOM 2210 C CA . PHE A 1 296 ? -17.453 12.023 1.833 1 70.5 296 PHE A CA 1
ATOM 2211 C C . PHE A 1 296 ? -17.359 10.508 1.686 1 70.5 296 PHE A C 1
ATOM 2213 O O . PHE A 1 296 ? -16.25 9.953 1.714 1 70.5 296 PHE A O 1
ATOM 2220 N N . GLY A 1 297 ? -18.516 9.859 1.565 1 68.31 297 GLY A N 1
ATOM 2221 C CA . GLY A 1 297 ? -18.578 8.414 1.394 1 68.31 297 GLY A CA 1
ATOM 2222 C C . GLY A 1 297 ? -18.453 7.652 2.699 1 68.31 297 GLY A C 1
ATOM 2223 O O . GLY A 1 297 ? -18.609 6.43 2.727 1 68.31 297 GLY A O 1
ATOM 2224 N N . GLY A 1 298 ? -18.094 8.367 3.723 1 74.12 298 GLY A N 1
ATOM 2225 C CA . GLY A 1 298 ? -17.875 7.723 5.004 1 74.12 298 GLY A CA 1
ATOM 2226 C C . GLY A 1 298 ? -19.156 7.543 5.809 1 74.12 298 GLY A C 1
ATOM 2227 O O . GLY A 1 298 ? -20.203 8.062 5.43 1 74.12 298 GLY A O 1
ATOM 2228 N N . GLY B 1 1 ? -22.797 -17.969 -11.344 1 36.66 1 GLY B N 1
ATOM 2229 C CA . GLY B 1 1 ? -22.188 -17.359 -12.516 1 36.66 1 GLY B CA 1
ATOM 2230 C C . GLY B 1 1 ? -22.078 -18.328 -13.688 1 36.66 1 GLY B C 1
ATOM 2231 O O . GLY B 1 1 ? -22.266 -19.531 -13.523 1 36.66 1 GLY B O 1
ATOM 2232 N N . ILE B 1 2 ? -22.125 -17.891 -14.836 1 46.16 2 ILE B N 1
ATOM 2233 C CA . ILE B 1 2 ? -22.031 -18.75 -16 1 46.16 2 ILE B CA 1
ATOM 2234 C C . ILE B 1 2 ? -20.734 -19.562 -15.93 1 46.16 2 ILE B C 1
ATOM 2236 O O . ILE B 1 2 ? -19.672 -19 -15.664 1 46.16 2 ILE B O 1
ATOM 2240 N N . GLY B 1 3 ? -20.953 -20.766 -15.625 1 53.16 3 GLY B N 1
ATOM 2241 C CA . GLY B 1 3 ? -19.875 -21.734 -15.516 1 53.16 3 GLY B CA 1
ATOM 2242 C C . GLY B 1 3 ? -18.906 -21.688 -16.688 1 53.16 3 GLY B C 1
ATOM 2243 O O . GLY B 1 3 ? -19.234 -21.188 -17.75 1 53.16 3 GLY B O 1
ATOM 2244 N N . ILE B 1 4 ? -17.625 -21.875 -16.422 1 62 4 ILE B N 1
ATOM 2245 C CA . ILE B 1 4 ? -16.547 -21.875 -17.406 1 62 4 ILE B CA 1
ATOM 2246 C C . ILE B 1 4 ? -17 -22.609 -18.656 1 62 4 ILE B C 1
ATOM 2248 O O . ILE B 1 4 ? -16.609 -22.25 -19.766 1 62 4 ILE B O 1
ATOM 2252 N N . GLY B 1 5 ? -17.938 -23.562 -18.5 1 61.25 5 GLY B N 1
ATOM 2253 C CA . GLY B 1 5 ? -18.438 -24.297 -19.641 1 61.25 5 GLY B CA 1
ATOM 2254 C C . GLY B 1 5 ? -19.141 -23.422 -20.656 1 61.25 5 GLY B C 1
ATOM 2255 O O . GLY B 1 5 ? -18.906 -23.547 -21.875 1 61.25 5 GLY B O 1
ATOM 2256 N N . SER B 1 6 ? -19.938 -22.594 -20.125 1 62.5 6 SER B N 1
ATOM 2257 C CA . SER B 1 6 ? -20.672 -21.688 -21 1 62.5 6 SER B CA 1
ATOM 2258 C C . SER B 1 6 ? -19.719 -20.703 -21.688 1 62.5 6 SER B C 1
ATOM 2260 O O . SER B 1 6 ? -19.922 -20.359 -22.859 1 62.5 6 SER B O 1
ATOM 2262 N N . LEU B 1 7 ? -18.719 -20.344 -20.984 1 64.06 7 LEU B N 1
ATOM 2263 C CA . LEU B 1 7 ? -17.719 -19.438 -21.547 1 64.06 7 LEU B CA 1
ATOM 2264 C C . LEU B 1 7 ? -16.969 -20.109 -22.688 1 64.06 7 LEU B C 1
ATOM 2266 O O . LEU B 1 7 ? -16.656 -19.469 -23.703 1 64.06 7 LEU B O 1
ATOM 2270 N N . LEU B 1 8 ? -16.781 -21.359 -22.562 1 68.88 8 LEU B N 1
ATOM 2271 C CA . LEU B 1 8 ? -16.016 -22.094 -23.547 1 68.88 8 LEU B CA 1
ATOM 2272 C C . LEU B 1 8 ? -16.781 -22.234 -24.859 1 68.88 8 LEU B C 1
ATOM 2274 O O . LEU B 1 8 ? -16.203 -22.125 -25.938 1 68.88 8 LEU B O 1
ATOM 2278 N N . GLU B 1 9 ? -18.016 -22.469 -24.672 1 65.69 9 GLU B N 1
ATOM 2279 C CA . GLU B 1 9 ? -18.859 -22.594 -25.875 1 65.69 9 GLU B CA 1
ATOM 2280 C C . GLU B 1 9 ? -18.922 -21.281 -26.641 1 65.69 9 GLU B C 1
ATOM 2282 O O . GLU B 1 9 ? -18.906 -21.281 -27.875 1 65.69 9 GLU B O 1
ATOM 2287 N N . SER B 1 10 ? -18.875 -20.297 -25.875 1 64.38 10 SER B N 1
ATOM 2288 C CA . SER B 1 10 ? -19.031 -18.969 -26.484 1 64.38 10 SER B CA 1
ATOM 2289 C C . SER B 1 10 ? -17.703 -18.484 -27.078 1 64.38 10 SER B C 1
ATOM 2291 O O . SER B 1 10 ? -17.703 -17.672 -28 1 64.38 10 SER B O 1
ATOM 2293 N N . ALA B 1 11 ? -16.703 -19 -26.719 1 65.69 11 ALA B N 1
ATOM 2294 C CA . ALA B 1 11 ? -15.406 -18.469 -27.109 1 65.69 11 ALA B CA 1
ATOM 2295 C C . ALA B 1 11 ? -14.938 -19.062 -28.438 1 65.69 11 ALA B C 1
ATOM 2297 O O . ALA B 1 11 ? -14 -18.562 -29.062 1 65.69 11 ALA B O 1
ATOM 2298 N N . GLY B 1 12 ? -15.781 -19.953 -29.047 1 68.06 12 GLY B N 1
ATOM 2299 C CA . GLY B 1 12 ? -15.398 -20.547 -30.312 1 68.06 12 GLY B CA 1
ATOM 2300 C C . GLY B 1 12 ? -14 -21.125 -30.312 1 68.06 12 GLY B C 1
ATOM 2301 O O . GLY B 1 12 ? -13.227 -20.906 -31.234 1 68.06 12 GLY B O 1
ATOM 2302 N N . LEU B 1 13 ? -13.656 -21.844 -29.234 1 77.75 13 LEU B N 1
ATOM 2303 C CA . LEU B 1 13 ? -12.281 -22.234 -28.969 1 77.75 13 LEU B CA 1
ATOM 2304 C C . LEU B 1 13 ? -11.969 -23.578 -29.609 1 77.75 13 LEU B C 1
ATOM 2306 O O . LEU B 1 13 ? -10.812 -24.016 -29.609 1 77.75 13 LEU B O 1
ATOM 2310 N N . ASP B 1 14 ? -12.852 -24.188 -30.391 1 76.56 14 ASP B N 1
ATOM 2311 C CA . ASP B 1 14 ? -12.68 -25.531 -30.938 1 76.56 14 ASP B CA 1
ATOM 2312 C C . ASP B 1 14 ? -11.617 -25.531 -32.031 1 76.56 14 ASP B C 1
ATOM 2314 O O . ASP B 1 14 ? -10.953 -26.547 -32.25 1 76.56 14 ASP B O 1
ATOM 2318 N N . ASN B 1 15 ? -11.492 -24.422 -32.625 1 77.81 15 ASN B N 1
ATOM 2319 C CA . ASN B 1 15 ? -10.539 -24.375 -33.719 1 77.81 15 ASN B CA 1
ATOM 2320 C C . ASN B 1 15 ? -9.133 -24.031 -33.25 1 77.81 15 ASN B C 1
ATOM 2322 O O . ASN B 1 15 ? -8.172 -24.094 -34 1 77.81 15 ASN B O 1
ATOM 2326 N N . VAL B 1 16 ? -9.031 -23.766 -31.984 1 79.56 16 VAL B N 1
ATOM 2327 C CA . VAL B 1 16 ? -7.754 -23.297 -31.469 1 79.56 16 VAL B CA 1
ATOM 2328 C C . VAL B 1 16 ? -7.082 -24.422 -30.672 1 79.56 16 VAL B C 1
ATOM 2330 O O . VAL B 1 16 ? -5.875 -24.641 -30.797 1 79.56 16 VAL B O 1
ATOM 2333 N N . ALA B 1 17 ? -7.879 -25.141 -29.891 1 84.5 17 ALA B N 1
ATOM 2334 C CA . ALA B 1 17 ? -7.301 -26.141 -29 1 84.5 17 ALA B CA 1
ATOM 2335 C C . ALA B 1 17 ? -8.359 -27.125 -28.516 1 84.5 17 ALA B C 1
ATOM 2337 O O . ALA B 1 17 ? -9.562 -26.844 -28.594 1 84.5 17 ALA B O 1
ATOM 2338 N N . THR B 1 18 ? -7.938 -28.359 -28.203 1 86.19 18 THR B N 1
ATOM 2339 C CA . THR B 1 18 ? -8.773 -29.281 -27.438 1 86.19 18 THR B CA 1
ATOM 2340 C C . THR B 1 18 ? -8.781 -28.891 -25.953 1 86.19 18 THR B C 1
ATOM 2342 O O . THR B 1 18 ? -7.723 -28.812 -25.328 1 86.19 18 THR B O 1
ATOM 2345 N N . LEU B 1 19 ? -9.922 -28.672 -25.422 1 86.75 19 LEU B N 1
ATOM 2346 C CA . LEU B 1 19 ? -10.008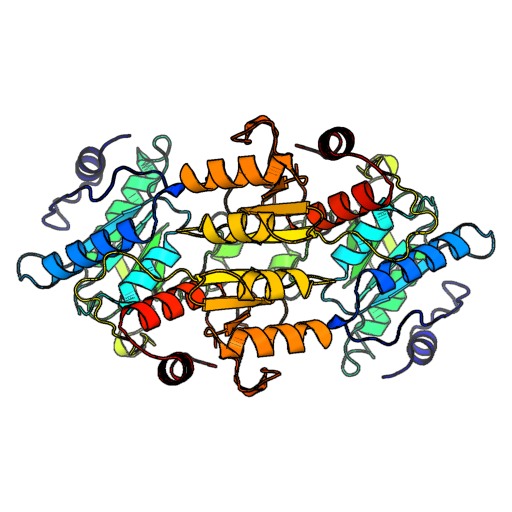 -28.094 -24.094 1 86.75 19 LEU B CA 1
ATOM 2347 C C . LEU B 1 19 ? -10.578 -29.109 -23.094 1 86.75 19 LEU B C 1
ATOM 2349 O O . LEU B 1 19 ? -11.477 -29.875 -23.438 1 86.75 19 LEU B O 1
ATOM 2353 N N . SER B 1 20 ? -9.984 -29.203 -21.969 1 86 20 SER B N 1
ATOM 2354 C CA . SER B 1 20 ? -10.523 -29.812 -20.766 1 86 20 SER B CA 1
ATOM 2355 C C . SER B 1 20 ? -10.734 -28.766 -19.672 1 86 20 SER B C 1
ATOM 2357 O O . SER B 1 20 ? -9.906 -27.859 -19.5 1 86 20 SER B O 1
ATOM 2359 N N . TYR B 1 21 ? -11.867 -28.906 -18.953 1 83.06 21 TYR B N 1
ATOM 2360 C CA . TYR B 1 21 ? -12.195 -27.875 -17.969 1 83.06 21 TYR B CA 1
ATOM 2361 C C . TYR B 1 21 ? -12.398 -28.484 -16.594 1 83.06 21 TYR B C 1
ATOM 2363 O O . TYR B 1 21 ? -12.945 -29.578 -16.469 1 83.06 21 TYR B O 1
ATOM 2371 N N . GLU B 1 22 ? -11.836 -27.797 -15.641 1 83.31 22 GLU B N 1
ATOM 2372 C CA . GLU B 1 22 ? -12.023 -28.172 -14.25 1 83.31 22 GLU B CA 1
ATOM 2373 C C . GLU B 1 22 ? -12.141 -26.938 -13.352 1 83.31 22 GLU B C 1
ATOM 2375 O O . GLU B 1 22 ? -11.422 -25.953 -13.547 1 83.31 22 GLU B O 1
ATOM 2380 N N . GLU B 1 23 ? -13.086 -26.953 -12.453 1 78.94 23 GLU B N 1
ATOM 2381 C CA . GLU B 1 23 ? -13.203 -25.938 -11.414 1 78.94 23 GLU B CA 1
ATOM 2382 C C . GLU B 1 23 ? -12.445 -26.328 -10.156 1 78.94 23 GLU B C 1
ATOM 2384 O O . GLU B 1 23 ? -12.742 -27.359 -9.547 1 78.94 23 GLU B O 1
ATOM 2389 N N . ILE B 1 24 ? -11.438 -25.578 -9.867 1 77.44 24 ILE B N 1
ATOM 2390 C CA . ILE B 1 24 ? -10.609 -25.922 -8.711 1 77.44 24 ILE B CA 1
ATOM 2391 C C . ILE B 1 24 ? -11.289 -25.438 -7.434 1 77.44 24 ILE B C 1
ATOM 2393 O O . ILE B 1 24 ? -11.234 -26.109 -6.402 1 77.44 24 ILE B O 1
ATOM 2397 N N . ALA B 1 25 ? -11.789 -24.219 -7.473 1 71.62 25 ALA B N 1
ATOM 2398 C CA . ALA B 1 25 ? -12.484 -23.656 -6.316 1 71.62 25 ALA B CA 1
ATOM 2399 C C . ALA B 1 25 ? -13.57 -22.688 -6.746 1 71.62 25 ALA B C 1
ATOM 2401 O O . ALA B 1 25 ? -13.438 -22 -7.766 1 71.62 25 ALA B O 1
ATOM 2402 N N . ASN B 1 26 ? -14.625 -22.828 -6.133 1 67.62 26 ASN B N 1
ATOM 2403 C CA . ASN B 1 26 ? -15.711 -21.875 -6.293 1 67.62 26 ASN B CA 1
ATOM 2404 C C . ASN B 1 26 ? -15.781 -20.906 -5.105 1 67.62 26 ASN B C 1
ATOM 2406 O O . ASN B 1 26 ? -16.703 -21 -4.293 1 67.62 26 ASN B O 1
ATOM 2410 N N . VAL B 1 27 ? -14.703 -20.203 -5.023 1 66.94 27 VAL B N 1
ATOM 2411 C CA . VAL B 1 27 ? -14.602 -19.344 -3.85 1 66.94 27 VAL B CA 1
ATOM 2412 C C . VAL B 1 27 ? -14.406 -17.891 -4.285 1 66.94 27 VAL B C 1
ATOM 2414 O O . VAL B 1 27 ? -14.023 -17.625 -5.426 1 66.94 27 VAL B O 1
ATOM 2417 N N . SER B 1 28 ? -14.852 -17.016 -3.393 1 70.88 28 SER B N 1
ATOM 2418 C CA . SER B 1 28 ? -14.594 -15.602 -3.615 1 70.88 28 SER B CA 1
ATOM 2419 C C . SER B 1 28 ? -13.109 -15.289 -3.529 1 70.88 28 SER B C 1
ATOM 2421 O O . SER B 1 28 ? -12.32 -16.109 -3.045 1 70.88 28 SER B O 1
ATOM 2423 N N . SER B 1 29 ? -12.727 -14.219 -4.113 1 71.06 29 SER B N 1
ATOM 2424 C CA . SER B 1 29 ? -11.344 -13.766 -4.082 1 71.06 29 SER B CA 1
ATOM 2425 C C . SER B 1 29 ? -10.812 -13.711 -2.652 1 71.06 29 SER B C 1
ATOM 2427 O O . SER B 1 29 ? -9.609 -13.883 -2.422 1 71.06 29 SER B O 1
ATOM 2429 N N . ALA B 1 30 ? -11.68 -13.594 -1.698 1 71.25 30 ALA B N 1
ATOM 2430 C CA . ALA B 1 30 ? -11.297 -13.508 -0.291 1 71.25 30 ALA B CA 1
ATOM 2431 C C . ALA B 1 30 ? -10.82 -14.867 0.228 1 71.25 30 ALA B C 1
ATOM 2433 O O . ALA B 1 30 ? -10.117 -14.938 1.237 1 71.25 30 ALA B O 1
ATOM 2434 N N . ASP B 1 31 ? -11.164 -15.812 -0.558 1 75.38 31 ASP B N 1
ATOM 2435 C CA . ASP B 1 31 ? -10.867 -17.156 -0.061 1 75.38 31 ASP B CA 1
ATOM 2436 C C . ASP B 1 31 ? -9.742 -17.797 -0.872 1 75.38 31 ASP B C 1
ATOM 2438 O O . ASP B 1 31 ? -9.492 -19 -0.745 1 75.38 31 ASP B O 1
ATOM 2442 N N . LEU B 1 32 ? -9.156 -17 -1.763 1 79.81 32 LEU B N 1
ATOM 2443 C CA . LEU B 1 32 ? -7.965 -17.484 -2.453 1 79.81 32 LEU B CA 1
ATOM 2444 C C . LEU B 1 32 ? -6.75 -17.453 -1.528 1 79.81 32 LEU B C 1
ATOM 2446 O O . LEU B 1 32 ? -5.797 -16.719 -1.77 1 79.81 32 LEU B O 1
ATOM 2450 N N . ASN B 1 33 ? -6.848 -18.359 -0.564 1 82.81 33 ASN B N 1
ATOM 2451 C CA . ASN B 1 33 ? -5.824 -18.406 0.475 1 82.81 33 ASN B CA 1
ATOM 2452 C C . ASN B 1 33 ? -4.734 -19.422 0.142 1 82.81 33 ASN B C 1
ATOM 2454 O O . ASN B 1 33 ? -4.672 -19.938 -0.981 1 82.81 33 ASN B O 1
ATOM 2458 N N . SER B 1 34 ? -3.906 -19.672 1.077 1 86.12 34 SER B N 1
ATOM 2459 C CA . SER B 1 34 ? -2.748 -20.531 0.886 1 86.12 34 SER B CA 1
ATOM 2460 C C . SER B 1 34 ? -3.172 -21.938 0.494 1 86.12 34 SER B C 1
ATOM 2462 O O . SER B 1 34 ? -2.516 -22.594 -0.324 1 86.12 34 SER B O 1
ATOM 2464 N N . THR B 1 35 ? -4.242 -22.375 1.101 1 84.19 35 THR B N 1
ATOM 2465 C CA . THR B 1 35 ? -4.727 -23.719 0.786 1 84.19 35 THR B CA 1
ATOM 2466 C C . THR B 1 35 ? -5.141 -23.812 -0.68 1 84.19 35 THR B C 1
ATOM 2468 O O . THR B 1 35 ? -4.797 -24.766 -1.368 1 84.19 35 THR B O 1
ATOM 2471 N N . TYR B 1 36 ? -5.793 -22.781 -1.114 1 86.5 36 TYR B N 1
ATOM 2472 C CA . TYR B 1 36 ? -6.176 -22.719 -2.521 1 86.5 36 TYR B CA 1
ATOM 2473 C C . TYR B 1 36 ? -4.945 -22.734 -3.42 1 86.5 36 TYR B C 1
ATOM 2475 O O . TYR B 1 36 ? -4.91 -23.453 -4.43 1 86.5 36 TYR B O 1
ATOM 2483 N N . LEU B 1 37 ? -3.996 -22 -3.072 1 91.88 37 LEU B N 1
ATOM 2484 C CA . LEU B 1 37 ? -2.799 -21.891 -3.898 1 91.88 37 LEU B CA 1
ATOM 2485 C C . LEU B 1 37 ? -2.076 -23.219 -3.998 1 91.88 37 LEU B C 1
ATOM 2487 O O . LEU B 1 37 ? -1.605 -23.609 -5.074 1 91.88 37 LEU B O 1
ATOM 2491 N N . ILE B 1 38 ? -2.064 -23.953 -2.91 1 92.31 38 ILE B N 1
ATOM 2492 C CA . ILE B 1 38 ? -1.397 -25.25 -2.896 1 92.31 38 ILE B CA 1
ATOM 2493 C C . ILE B 1 38 ? -2.189 -26.234 -3.742 1 92.31 38 ILE B C 1
ATOM 2495 O O . ILE B 1 38 ? -1.609 -27 -4.512 1 92.31 38 ILE B O 1
ATOM 2499 N N . ASP B 1 39 ? -3.492 -26.203 -3.57 1 90.75 39 ASP B N 1
ATOM 2500 C CA . ASP B 1 39 ? -4.332 -27.078 -4.398 1 90.75 39 ASP B CA 1
ATOM 2501 C C . ASP B 1 39 ? -4.129 -26.781 -5.883 1 90.75 39 ASP B C 1
ATOM 2503 O O . ASP B 1 39 ? -4.023 -27.703 -6.695 1 90.75 39 ASP B O 1
ATOM 2507 N N . LEU B 1 40 ? -4.105 -25.516 -6.191 1 92.44 40 LEU B N 1
ATOM 2508 C CA . LEU B 1 40 ? -3.889 -25.094 -7.57 1 92.44 40 LEU B CA 1
ATOM 2509 C C . LEU B 1 40 ? -2.529 -25.562 -8.078 1 92.44 40 LEU B C 1
ATOM 2511 O O . LEU B 1 40 ? -2.426 -26.094 -9.188 1 92.44 40 LEU B O 1
ATOM 2515 N N . TYR B 1 41 ? -1.521 -25.391 -7.277 1 93.44 41 TYR B N 1
ATOM 2516 C CA . TYR B 1 41 ? -0.171 -25.844 -7.598 1 93.44 41 TYR B CA 1
ATOM 2517 C C . TYR B 1 41 ? -0.151 -27.344 -7.895 1 93.44 41 TYR B C 1
ATOM 2519 O O . TYR B 1 41 ? 0.371 -27.766 -8.93 1 93.44 41 TYR B O 1
ATOM 2527 N N . ASN B 1 42 ? -0.75 -28.109 -7.004 1 92.75 42 ASN B N 1
ATOM 2528 C CA . ASN B 1 42 ? -0.758 -29.562 -7.168 1 92.75 42 ASN B CA 1
ATOM 2529 C C . ASN B 1 42 ? -1.463 -29.969 -8.453 1 92.75 42 ASN B C 1
ATOM 2531 O O . ASN B 1 42 ? -0.954 -30.812 -9.203 1 92.75 42 ASN B O 1
ATOM 2535 N N . LYS B 1 43 ? -2.52 -29.328 -8.688 1 92.06 43 LYS B N 1
ATOM 2536 C CA . LYS B 1 43 ? -3.305 -29.672 -9.875 1 92.06 43 LYS B CA 1
ATOM 2537 C C . LYS B 1 43 ? -2.557 -29.297 -11.148 1 92.06 43 LYS B C 1
ATOM 2539 O O . LYS B 1 43 ? -2.465 -30.109 -12.07 1 92.06 43 LYS B O 1
ATOM 2544 N N . VAL B 1 44 ? -2.072 -28.109 -11.242 1 93.88 44 VAL B N 1
ATOM 2545 C CA . VAL B 1 44 ? -1.374 -27.625 -12.438 1 93.88 44 VAL B CA 1
ATOM 2546 C C . VAL B 1 44 ? -0.112 -28.469 -12.664 1 93.88 44 VAL B C 1
ATOM 25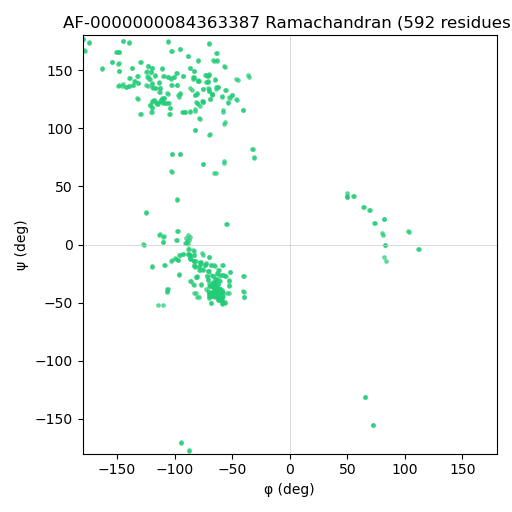48 O O . VAL B 1 44 ? 0.178 -28.859 -13.789 1 93.88 44 VAL B O 1
ATOM 2551 N N . ASN B 1 45 ? 0.589 -28.719 -11.586 1 92.06 45 ASN B N 1
ATOM 2552 C CA . ASN B 1 45 ? 1.808 -29.516 -11.68 1 92.06 45 ASN B CA 1
ATOM 2553 C C . ASN B 1 45 ? 1.515 -30.922 -12.172 1 92.06 45 ASN B C 1
ATOM 2555 O O . ASN B 1 45 ? 2.211 -31.438 -13.055 1 92.06 45 ASN B O 1
ATOM 2559 N N . ASP B 1 46 ? 0.494 -31.531 -11.617 1 91.81 46 ASP B N 1
ATOM 2560 C CA . ASP B 1 46 ? 0.096 -32.875 -12.023 1 91.81 46 ASP B CA 1
ATOM 2561 C C . ASP B 1 46 ? -0.301 -32.906 -13.5 1 91.81 46 ASP B C 1
ATOM 2563 O O . ASP B 1 46 ? 0.16 -33.781 -14.258 1 91.81 46 ASP B O 1
ATOM 2567 N N . ASP B 1 47 ? -1.102 -31.984 -13.883 1 93.25 47 ASP B N 1
ATOM 2568 C CA . ASP B 1 47 ? -1.61 -31.953 -15.258 1 93.25 47 ASP B CA 1
ATOM 2569 C C . ASP B 1 47 ? -0.483 -31.703 -16.25 1 93.25 47 ASP B C 1
ATOM 2571 O O . ASP B 1 47 ? -0.403 -32.375 -17.281 1 93.25 47 ASP B O 1
ATOM 2575 N N . LEU B 1 48 ? 0.415 -30.812 -15.953 1 93.88 48 LEU B N 1
ATOM 2576 C CA . LEU B 1 48 ? 1.442 -30.422 -16.906 1 93.88 48 LEU B CA 1
ATOM 2577 C C . LEU B 1 48 ? 2.596 -31.422 -16.906 1 93.88 48 LEU B C 1
ATOM 2579 O O . LEU B 1 48 ? 3.43 -31.406 -17.828 1 93.88 48 LEU B O 1
ATOM 2583 N N . SER B 1 49 ? 2.621 -32.25 -15.898 1 92.5 49 SER B N 1
ATOM 2584 C CA . SER B 1 49 ? 3.621 -33.312 -15.891 1 92.5 49 SER B CA 1
ATOM 2585 C C . SER B 1 49 ? 3.223 -34.469 -16.812 1 92.5 49 SER B C 1
ATOM 2587 O O . SER B 1 49 ? 4.059 -35.281 -17.188 1 92.5 49 SER B O 1
ATOM 2589 N N . SER B 1 50 ? 1.964 -34.469 -17.172 1 91.19 50 SER B N 1
ATOM 2590 C CA . SER B 1 50 ? 1.466 -35.469 -18.094 1 91.19 50 SER B CA 1
ATOM 2591 C C . SER B 1 50 ? 1.618 -35.031 -19.547 1 91.19 50 SER B C 1
ATOM 2593 O O . SER B 1 50 ? 1.8 -33.844 -19.828 1 91.19 50 SER B O 1
ATOM 2595 N N . ASP B 1 51 ? 1.539 -35.969 -20.453 1 92.25 51 ASP B N 1
ATOM 2596 C CA . ASP B 1 51 ? 1.609 -35.656 -21.875 1 92.25 51 ASP B CA 1
ATOM 2597 C C . ASP B 1 51 ? 0.226 -35.344 -22.438 1 92.25 51 ASP B C 1
ATOM 2599 O O . ASP B 1 51 ? 0.085 -35.031 -23.625 1 92.25 51 ASP B O 1
ATOM 2603 N N . GLU B 1 52 ? -0.686 -35.25 -21.547 1 92.31 52 GLU B N 1
ATOM 2604 C CA . GLU B 1 52 ? -2.066 -35.031 -21.984 1 92.31 52 GLU B CA 1
ATOM 2605 C C . GLU B 1 52 ? -2.33 -33.562 -22.312 1 92.31 52 GLU B C 1
ATOM 2607 O O . GLU B 1 52 ? -3.213 -33.25 -23.109 1 92.31 52 GLU B O 1
ATOM 2612 N N . PHE B 1 53 ? -1.566 -32.75 -21.656 1 94 53 PHE B N 1
ATOM 2613 C CA . PHE B 1 53 ? -1.821 -31.312 -21.828 1 94 53 PHE B CA 1
ATOM 2614 C C . PHE B 1 53 ? -0.577 -30.609 -22.328 1 94 53 PHE B C 1
ATOM 2616 O O . PHE B 1 53 ? 0.539 -30.906 -21.906 1 94 53 PHE B O 1
ATOM 2623 N N . ASP B 1 54 ? -0.824 -29.641 -23.203 1 93.81 54 ASP B N 1
ATOM 2624 C CA . ASP B 1 54 ? 0.274 -28.844 -23.734 1 93.81 54 ASP B CA 1
ATOM 2625 C C . ASP B 1 54 ? 0.394 -27.5 -23.016 1 93.81 54 ASP B C 1
ATOM 2627 O O . ASP B 1 54 ? 1.384 -26.781 -23.188 1 93.81 54 ASP B O 1
ATOM 2631 N N . GLY B 1 55 ? -0.595 -27.141 -22.234 1 94.44 55 GLY B N 1
ATOM 2632 C CA . GLY B 1 55 ? -0.632 -25.906 -21.484 1 94.44 55 GLY B CA 1
ATOM 2633 C C . GLY B 1 55 ? -1.835 -25.797 -20.562 1 94.44 55 GLY B C 1
ATOM 2634 O O . GLY B 1 55 ? -2.684 -26.688 -20.547 1 94.44 55 GLY B O 1
ATOM 2635 N N . ALA B 1 56 ? -1.877 -24.781 -19.766 1 94.88 56 ALA B N 1
ATOM 2636 C CA . ALA B 1 56 ? -2.967 -24.547 -18.828 1 94.88 56 ALA B CA 1
ATOM 2637 C C . ALA B 1 56 ? -3.426 -23.094 -18.875 1 94.88 56 ALA B C 1
ATOM 2639 O O . ALA B 1 56 ? -2.604 -22.172 -19 1 94.88 56 ALA B O 1
ATOM 2640 N N . VAL B 1 57 ? -4.723 -22.891 -18.781 1 92.12 57 VAL B N 1
ATOM 2641 C CA . VAL B 1 57 ? -5.328 -21.578 -18.641 1 92.12 57 VAL B CA 1
ATOM 2642 C C . VAL B 1 57 ? -6.117 -21.5 -17.328 1 92.12 57 VAL B C 1
ATOM 2644 O O . VAL B 1 57 ? -6.973 -22.344 -17.078 1 92.12 57 VAL B O 1
ATOM 2647 N N . ILE B 1 58 ? -5.773 -20.578 -16.531 1 91.44 58 ILE B N 1
ATOM 2648 C CA . ILE B 1 58 ? -6.434 -20.375 -15.242 1 91.44 58 ILE B CA 1
ATOM 2649 C C . ILE B 1 58 ? -7.254 -19.094 -15.281 1 91.44 58 ILE B C 1
ATOM 2651 O O . ILE B 1 58 ? -6.727 -18.016 -15.594 1 91.44 58 ILE B O 1
ATOM 2655 N N . VAL B 1 59 ? -8.516 -19.234 -14.969 1 87.56 59 VAL B N 1
ATOM 2656 C CA . VAL B 1 59 ? -9.422 -18.094 -14.922 1 87.56 59 VAL B CA 1
ATOM 2657 C C . VAL B 1 59 ? -9.766 -17.766 -13.469 1 87.56 59 VAL B C 1
ATOM 2659 O O . VAL B 1 59 ? -10.195 -18.656 -12.719 1 87.56 59 VAL B O 1
ATOM 2662 N N . GLN B 1 60 ? -9.477 -16.578 -13.055 1 83.62 60 GLN B N 1
ATOM 2663 C CA . GLN B 1 60 ? -9.812 -16.141 -11.711 1 83.62 60 GLN B CA 1
ATOM 2664 C C . GLN B 1 60 ? -10.188 -14.664 -11.688 1 83.62 60 GLN B C 1
ATOM 2666 O O . GLN B 1 60 ? -10.203 -14.008 -12.727 1 83.62 60 GLN B O 1
ATOM 2671 N N . ASP B 1 61 ? -10.602 -14.211 -10.539 1 77.06 61 ASP B N 1
ATOM 2672 C CA . ASP B 1 61 ? -10.883 -12.781 -10.391 1 77.06 61 ASP B CA 1
ATOM 2673 C C . ASP B 1 61 ? -9.617 -11.953 -10.602 1 77.06 61 ASP B C 1
ATOM 2675 O O . ASP B 1 61 ? -8.508 -12.43 -10.375 1 77.06 61 ASP B O 1
ATOM 2679 N N . SER B 1 62 ? -9.805 -10.727 -10.922 1 73.75 62 SER B N 1
ATOM 2680 C CA . SER B 1 62 ? -8.695 -9.867 -11.32 1 73.75 62 SER B CA 1
ATOM 2681 C C . SER B 1 62 ? -7.867 -9.438 -10.117 1 73.75 62 SER B C 1
ATOM 2683 O O . SER B 1 62 ? -6.684 -9.117 -10.258 1 73.75 62 SER B O 1
ATOM 2685 N N . GLN B 1 63 ? -8.336 -9.469 -9.031 1 74.38 63 GLN B N 1
ATOM 2686 C CA . GLN B 1 63 ? -7.742 -8.812 -7.867 1 74.38 63 GLN B CA 1
ATOM 2687 C C . GLN B 1 63 ? -6.363 -9.391 -7.562 1 74.38 63 GLN B C 1
ATOM 2689 O O . GLN B 1 63 ? -5.43 -8.648 -7.242 1 74.38 63 GLN B O 1
ATOM 2694 N N . TYR B 1 64 ? -6.16 -10.688 -7.672 1 83.5 64 TYR B N 1
ATOM 2695 C CA . TYR B 1 64 ? -4.895 -11.281 -7.262 1 83.5 64 TYR B CA 1
ATOM 2696 C C . TYR B 1 64 ? -4.277 -12.086 -8.398 1 83.5 64 TYR B C 1
ATOM 2698 O O . TYR B 1 64 ? -3.502 -13.016 -8.164 1 83.5 64 TYR B O 1
ATOM 2706 N N . LEU B 1 65 ? -4.613 -11.664 -9.555 1 85.94 65 LEU B N 1
ATOM 2707 C CA . LEU B 1 65 ? -4.176 -12.406 -10.742 1 85.94 65 LEU B CA 1
ATOM 2708 C C . LEU B 1 65 ? -2.652 -12.461 -10.805 1 85.94 65 LEU B C 1
ATOM 2710 O O . LEU B 1 65 ? -2.076 -13.539 -10.969 1 85.94 65 LEU B O 1
ATOM 2714 N N . GLU B 1 66 ? -2.004 -11.344 -10.602 1 86.38 66 GLU B N 1
ATOM 2715 C CA . GLU B 1 66 ? -0.551 -11.281 -10.711 1 86.38 66 GLU B CA 1
ATOM 2716 C C . GLU B 1 66 ? 0.127 -12 -9.555 1 86.38 66 GLU B C 1
ATOM 2718 O O . GLU B 1 66 ? 1.192 -12.602 -9.727 1 86.38 66 GLU B O 1
ATOM 2723 N N . ASP B 1 67 ? -0.498 -12.016 -8.453 1 90.44 67 ASP B N 1
ATOM 2724 C CA . ASP B 1 67 ? 0.041 -12.703 -7.281 1 90.44 67 ASP B CA 1
ATOM 2725 C C . ASP B 1 67 ? 0.021 -14.219 -7.48 1 90.44 67 ASP B C 1
ATOM 2727 O O . ASP B 1 67 ? 1.014 -14.898 -7.207 1 90.44 67 ASP B O 1
ATOM 2731 N N . THR B 1 68 ? -1.089 -14.688 -7.988 1 91.81 68 THR B N 1
ATOM 2732 C CA . THR B 1 68 ? -1.212 -16.109 -8.273 1 91.81 68 THR B CA 1
ATOM 2733 C C . THR B 1 68 ? -0.236 -16.531 -9.375 1 91.81 68 THR B C 1
ATOM 2735 O O . THR B 1 68 ? 0.393 -17.578 -9.281 1 91.81 68 THR B O 1
ATOM 2738 N N . ALA B 1 69 ? -0.112 -15.68 -10.375 1 90.81 69 ALA B N 1
ATOM 2739 C CA . ALA B 1 69 ? 0.821 -15.961 -11.469 1 90.81 69 ALA B CA 1
ATOM 2740 C C . ALA B 1 69 ? 2.254 -16.047 -10.953 1 90.81 69 ALA B C 1
ATOM 2742 O O . ALA B 1 69 ? 3.004 -16.953 -11.328 1 90.81 69 ALA B O 1
ATOM 2743 N N . PHE B 1 70 ? 2.611 -15.141 -10.102 1 91.44 70 PHE B N 1
ATOM 2744 C CA . PHE B 1 70 ? 3.951 -15.133 -9.523 1 91.44 70 PHE B CA 1
ATOM 2745 C C . PHE B 1 70 ? 4.195 -16.391 -8.695 1 91.44 70 PHE B C 1
ATOM 2747 O O . PHE B 1 70 ? 5.25 -17.016 -8.797 1 91.44 70 PHE B O 1
ATOM 2754 N N . PHE B 1 71 ? 3.252 -16.766 -7.926 1 94.25 71 PHE B N 1
ATOM 2755 C CA . PHE B 1 71 ? 3.357 -17.969 -7.117 1 94.25 71 PHE B CA 1
ATOM 2756 C C . PHE B 1 71 ? 3.611 -19.188 -7.992 1 94.25 71 PHE B C 1
ATOM 2758 O O . PHE B 1 71 ? 4.555 -19.953 -7.754 1 94.25 71 PHE B O 1
ATOM 2765 N N . LEU B 1 72 ? 2.807 -19.344 -9.008 1 93.31 72 LEU B N 1
ATOM 2766 C CA . LEU B 1 72 ? 2.938 -20.5 -9.891 1 93.31 72 LEU B CA 1
ATOM 2767 C C . LEU B 1 72 ? 4.262 -20.469 -10.641 1 93.31 72 LEU B C 1
ATOM 2769 O O . LEU B 1 72 ? 4.852 -21.516 -10.922 1 93.31 72 LEU B O 1
ATOM 2773 N N . ASP B 1 73 ? 4.684 -19.297 -10.945 1 91.56 73 ASP B N 1
ATOM 2774 C CA . ASP B 1 73 ? 5.957 -19.141 -11.648 1 91.56 73 ASP B CA 1
ATOM 2775 C C . ASP B 1 73 ? 7.113 -19.688 -10.812 1 91.56 73 ASP B C 1
ATOM 2777 O O . ASP B 1 73 ? 8.086 -20.203 -11.352 1 91.56 73 ASP B O 1
ATOM 2781 N N . LEU B 1 74 ? 6.953 -19.594 -9.57 1 92.56 74 LEU B N 1
ATOM 2782 C CA . LEU B 1 74 ? 8.016 -20 -8.656 1 92.56 74 LEU B CA 1
ATOM 2783 C C . LEU B 1 74 ? 7.992 -21.516 -8.453 1 92.56 74 LEU B C 1
ATOM 2785 O O . LEU B 1 74 ? 9.023 -22.125 -8.164 1 92.56 74 LEU B O 1
ATOM 2789 N N . VAL B 1 75 ? 6.773 -22.125 -8.594 1 93.38 75 VAL B N 1
ATOM 2790 C CA . VAL B 1 75 ? 6.684 -23.453 -7.992 1 93.38 75 VAL B CA 1
ATOM 2791 C C . VAL B 1 75 ? 6.363 -24.484 -9.07 1 93.38 75 VAL B C 1
ATOM 2793 O O . VAL B 1 75 ? 6.504 -25.688 -8.844 1 93.38 75 VAL B O 1
ATOM 2796 N N . VAL B 1 76 ? 5.879 -24.078 -10.172 1 90.56 76 VAL B N 1
ATOM 2797 C CA . VAL B 1 76 ? 5.609 -25.047 -11.234 1 90.56 76 VAL B CA 1
ATOM 2798 C C . VAL B 1 76 ? 6.812 -25.141 -12.172 1 90.56 76 VAL B C 1
ATOM 2800 O O . VAL B 1 76 ? 7.164 -24.172 -12.836 1 90.56 76 VAL B O 1
ATOM 2803 N N . ASN B 1 77 ? 7.391 -26.281 -12.141 1 86.56 77 ASN B N 1
ATOM 2804 C CA . ASN B 1 77 ? 8.562 -26.531 -12.977 1 86.56 77 ASN B CA 1
ATOM 2805 C C . ASN B 1 77 ? 8.18 -27.203 -14.297 1 86.56 77 ASN B C 1
ATOM 2807 O O . ASN B 1 77 ? 8.312 -28.406 -14.438 1 86.56 77 ASN B O 1
ATOM 2811 N N . SER B 1 78 ? 7.691 -26.453 -15.188 1 90.06 78 SER B N 1
ATOM 2812 C CA . SER B 1 78 ? 7.277 -26.953 -16.5 1 90.06 78 SER B CA 1
ATOM 2813 C C . SER B 1 78 ? 7.676 -25.984 -17.609 1 90.06 78 SER B C 1
ATOM 2815 O O . SER B 1 78 ? 7.609 -24.766 -17.438 1 90.06 78 SER B O 1
ATOM 2817 N N . SER B 1 79 ? 8.055 -26.547 -18.703 1 90.38 79 SER B N 1
ATOM 2818 C CA . SER B 1 79 ? 8.312 -25.734 -19.891 1 90.38 79 SER B CA 1
ATOM 2819 C C . SER B 1 79 ? 7.012 -25.344 -20.578 1 90.38 79 SER B C 1
ATOM 2821 O O . SER B 1 79 ? 6.996 -24.453 -21.422 1 90.38 79 SER B O 1
ATOM 2823 N N . LYS B 1 80 ? 5.969 -26.078 -20.281 1 93.75 80 LYS B N 1
ATOM 2824 C CA . LYS B 1 80 ? 4.672 -25.828 -20.906 1 93.75 80 LYS B CA 1
ATOM 2825 C C . LYS B 1 80 ? 4.066 -24.516 -20.406 1 93.75 80 LYS B C 1
ATOM 2827 O O . LYS B 1 80 ? 4.234 -24.156 -19.25 1 93.75 80 LYS B O 1
ATOM 2832 N N . PRO B 1 81 ? 3.354 -23.828 -21.219 1 92.56 81 PRO B N 1
ATOM 2833 C CA . PRO B 1 81 ? 2.828 -22.516 -20.859 1 92.56 81 PRO B CA 1
ATOM 2834 C C . PRO B 1 81 ? 1.706 -22.594 -19.828 1 92.56 81 PRO B C 1
ATOM 2836 O O . PRO B 1 81 ? 0.88 -23.516 -19.875 1 92.56 81 PRO B O 1
ATOM 2839 N N . ILE B 1 82 ? 1.706 -21.672 -18.875 1 94.25 82 ILE B N 1
ATOM 2840 C CA . ILE B 1 82 ? 0.641 -21.422 -17.906 1 94.25 82 ILE B CA 1
ATOM 2841 C C . ILE B 1 82 ? 0.134 -19.984 -18.078 1 94.25 82 ILE B C 1
ATOM 2843 O O . ILE B 1 82 ? 0.891 -19.031 -17.906 1 94.25 82 ILE B O 1
ATOM 2847 N N . VAL B 1 83 ? -1.125 -19.844 -18.422 1 92.44 83 VAL B N 1
ATOM 2848 C CA . VAL B 1 83 ? -1.688 -18.516 -18.703 1 92.44 83 VAL B CA 1
ATOM 2849 C C . VAL B 1 83 ? -2.801 -18.219 -17.703 1 92.44 83 VAL B C 1
ATOM 2851 O O . VAL B 1 83 ? -3.719 -19.016 -17.516 1 92.44 83 VAL B O 1
ATOM 2854 N N . LEU B 1 84 ? -2.666 -17.125 -17.016 1 91.38 84 LEU B N 1
ATOM 2855 C CA . LEU B 1 84 ? -3.727 -16.625 -16.141 1 91.38 84 LEU B CA 1
ATOM 2856 C C . LEU B 1 84 ? -4.465 -15.461 -16.797 1 91.38 84 LEU B C 1
ATOM 2858 O O . LEU B 1 84 ? -3.85 -14.609 -17.438 1 91.38 84 LEU B O 1
ATOM 2862 N N . THR B 1 85 ? -5.797 -15.453 -16.547 1 87.69 85 THR B N 1
ATOM 2863 C CA . THR B 1 85 ? -6.602 -14.367 -17.094 1 87.69 85 THR B CA 1
ATOM 2864 C C . THR B 1 85 ? -7.781 -14.062 -16.172 1 87.69 85 THR B C 1
ATOM 2866 O O . THR B 1 85 ? -8.086 -14.836 -15.258 1 87.69 85 THR B O 1
ATOM 2869 N N . LYS B 1 86 ? -8.273 -12.828 -16.266 1 82.31 86 LYS B N 1
ATOM 2870 C CA . LYS B 1 86 ? -9.344 -12.383 -15.383 1 82.31 86 LYS B CA 1
ATOM 2871 C C . LYS B 1 86 ? -10.711 -12.82 -15.914 1 82.31 86 LYS B C 1
ATOM 2873 O O . LYS B 1 86 ? -10.938 -12.844 -17.125 1 82.31 86 LYS B O 1
ATOM 2878 N N . ASP B 1 87 ? -11.469 -13.141 -14.773 1 71.81 87 ASP B N 1
ATOM 2879 C CA . ASP B 1 87 ? -12.875 -13.406 -15.07 1 71.81 87 ASP B CA 1
ATOM 2880 C C . ASP B 1 87 ? -13.648 -12.109 -15.25 1 71.81 87 ASP B C 1
ATOM 2882 O O . ASP B 1 87 ? -13.281 -11.07 -14.695 1 71.81 87 ASP B O 1
ATOM 2886 N N . VAL B 1 88 ? -14.281 -11.797 -16.344 1 56.59 88 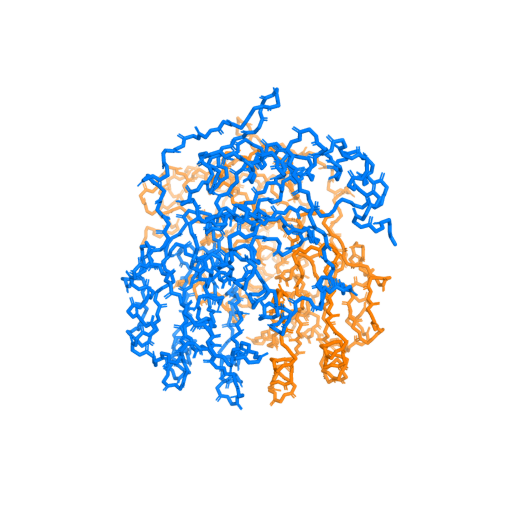VAL B N 1
ATOM 2887 C CA . VAL B 1 88 ? -15.039 -10.555 -16.422 1 56.59 88 VAL B CA 1
ATOM 2888 C C . VAL B 1 88 ? -16.453 -10.789 -15.898 1 56.59 88 VAL B C 1
ATOM 2890 O O . VAL B 1 88 ? -16.953 -11.922 -15.898 1 56.59 88 VAL B O 1
ATOM 2893 N N . SER B 1 89 ? -16.875 -9.836 -15.062 1 51.97 89 SER B N 1
ATOM 2894 C CA . SER B 1 89 ? -18.234 -9.836 -14.547 1 51.97 89 SER B CA 1
ATOM 2895 C C . SER B 1 89 ? -19.219 -10.328 -15.602 1 51.97 89 SER B C 1
ATOM 2897 O O . SER B 1 89 ? -18.953 -10.242 -16.797 1 51.97 89 SER B O 1
ATOM 2899 N N . ILE B 1 90 ? -20.25 -11.031 -15.023 1 46.66 90 ILE B N 1
ATOM 2900 C CA . ILE B 1 90 ? -21.328 -11.578 -15.844 1 46.66 90 ILE B CA 1
ATOM 2901 C C . ILE B 1 90 ? -21.703 -10.578 -16.922 1 46.66 90 ILE B C 1
ATOM 2903 O O . ILE B 1 90 ? -21.906 -10.953 -18.078 1 46.66 90 ILE B O 1
ATOM 2907 N N . SER B 1 91 ? -21.812 -9.328 -16.438 1 48.09 91 SER B N 1
ATOM 2908 C CA . SER B 1 91 ? -22.344 -8.352 -17.375 1 48.09 91 SER B CA 1
ATOM 2909 C C . SER B 1 91 ? -21.391 -8.156 -18.562 1 48.09 91 SER B C 1
ATOM 2911 O O . SER B 1 91 ? -21.844 -7.855 -19.672 1 48.09 91 SER B O 1
ATOM 2913 N N . ASN B 1 92 ? -20.172 -8.32 -18.266 1 50.75 92 ASN B N 1
ATOM 2914 C CA . ASN B 1 92 ? -19.203 -8.086 -19.344 1 50.75 92 ASN B CA 1
ATOM 2915 C C . ASN B 1 92 ? -18.562 -9.383 -19.812 1 50.75 92 ASN B C 1
ATOM 2917 O O . ASN B 1 92 ? -17.578 -9.359 -20.562 1 50.75 92 ASN B O 1
ATOM 2921 N N . LEU B 1 93 ? -19.125 -10.375 -19.125 1 51.34 93 LEU B N 1
ATOM 2922 C CA . LEU B 1 93 ? -18.625 -11.727 -19.344 1 51.34 93 LEU B CA 1
ATOM 2923 C C . LEU B 1 93 ? -18.672 -12.086 -20.828 1 51.34 93 LEU B C 1
ATOM 2925 O O . LEU B 1 93 ? -17.75 -12.727 -21.344 1 51.34 93 LEU B O 1
ATOM 2929 N N . LEU B 1 94 ? -19.828 -11.625 -21.312 1 53.09 94 LEU B N 1
ATOM 2930 C CA . LEU B 1 94 ? -20.062 -12.141 -22.656 1 53.09 94 LEU B CA 1
ATOM 2931 C C . LEU B 1 94 ? -19.062 -11.539 -23.641 1 53.09 94 LEU B C 1
ATOM 2933 O O . LEU B 1 94 ? -18.703 -12.18 -24.625 1 53.09 94 LEU B O 1
ATOM 2937 N N . THR B 1 95 ? -18.594 -10.344 -23.266 1 61.59 95 THR B N 1
ATOM 2938 C CA . THR B 1 95 ? -17.781 -9.766 -24.328 1 61.59 95 THR B CA 1
ATOM 2939 C C . THR B 1 95 ? -16.312 -9.727 -23.953 1 61.59 95 THR B C 1
ATOM 2941 O O . THR B 1 95 ? -15.492 -10.43 -24.531 1 61.59 95 THR B O 1
ATOM 2944 N N . GLU B 1 96 ? -16.016 -9.18 -22.828 1 65.56 96 GLU B N 1
ATOM 2945 C CA . GLU B 1 96 ? -14.602 -9 -22.484 1 65.56 96 GLU B CA 1
ATOM 2946 C C . GLU B 1 96 ? -14 -10.273 -21.891 1 65.56 96 GLU B C 1
ATOM 2948 O O . GLU B 1 96 ? -12.867 -10.633 -22.219 1 65.56 96 GLU B O 1
ATOM 2953 N N . GLY B 1 97 ? -14.836 -10.953 -21.172 1 68.81 97 GLY B N 1
ATOM 2954 C CA . GLY B 1 97 ? -14.383 -12.203 -20.594 1 68.81 97 GLY B CA 1
ATOM 2955 C C . GLY B 1 97 ? -14.125 -13.281 -21.625 1 68.81 97 GLY B C 1
ATOM 2956 O O . GLY B 1 97 ? -13.109 -13.977 -21.562 1 68.81 97 GLY B O 1
ATOM 2957 N N . ALA B 1 98 ? -15 -13.336 -22.531 1 73.5 98 ALA B N 1
ATOM 2958 C CA . ALA B 1 98 ? -14.844 -14.32 -23.609 1 73.5 98 ALA B CA 1
ATOM 2959 C C . ALA B 1 98 ? -13.617 -14 -24.469 1 73.5 98 ALA B C 1
ATOM 2961 O O . ALA B 1 98 ? -12.891 -14.906 -24.875 1 73.5 98 ALA B O 1
ATOM 2962 N N . SER B 1 99 ? -13.43 -12.742 -24.641 1 78.69 99 SER B N 1
ATOM 2963 C CA . SER B 1 99 ? -12.273 -12.32 -25.422 1 78.69 99 SER B CA 1
ATOM 2964 C C . SER B 1 99 ? -10.969 -12.641 -24.719 1 78.69 99 SER B C 1
ATOM 2966 O O . SER B 1 99 ? -10.023 -13.148 -25.328 1 78.69 99 SER B O 1
ATOM 2968 N N . ASN B 1 100 ? -10.945 -12.406 -23.406 1 82.38 100 ASN B N 1
ATOM 2969 C CA . ASN B 1 100 ? -9.758 -12.719 -22.625 1 82.38 100 ASN B CA 1
ATOM 2970 C C . ASN B 1 100 ? -9.469 -14.219 -22.625 1 82.38 100 ASN B C 1
ATOM 2972 O O . ASN B 1 100 ? -8.312 -14.633 -22.75 1 82.38 100 ASN B O 1
ATOM 2976 N N . LEU B 1 101 ? -10.539 -14.938 -22.469 1 84.19 101 LEU B N 1
ATOM 2977 C CA . LEU B 1 101 ? -10.375 -16.391 -22.453 1 84.19 101 LEU B CA 1
ATOM 2978 C C . LEU B 1 101 ? -9.867 -16.891 -23.812 1 84.19 101 LEU B C 1
ATOM 2980 O O . LEU B 1 101 ? -8.953 -17.703 -23.859 1 84.19 101 LEU B O 1
ATOM 2984 N N . TYR B 1 102 ? -10.445 -16.375 -24.797 1 84 102 TYR B N 1
ATOM 2985 C CA . TYR B 1 102 ? -10.016 -16.75 -26.141 1 84 102 TYR B CA 1
ATOM 2986 C C . TYR B 1 102 ? -8.539 -16.438 -26.359 1 84 102 TYR B C 1
ATOM 2988 O O . TYR B 1 102 ? -7.77 -17.297 -26.797 1 84 102 TYR B O 1
ATOM 2996 N N . ASP B 1 103 ? -8.141 -15.25 -26.047 1 86.31 103 ASP B N 1
ATOM 2997 C CA . ASP B 1 103 ? -6.758 -14.812 -26.203 1 86.31 103 ASP B CA 1
ATOM 2998 C C . ASP B 1 103 ? -5.816 -15.672 -25.359 1 86.31 103 ASP B C 1
ATOM 3000 O O . ASP B 1 103 ? -4.715 -16.016 -25.797 1 86.31 103 ASP B O 1
ATOM 3004 N N . SER B 1 104 ? -6.277 -16 -24.219 1 89.62 104 SER B N 1
ATOM 3005 C CA . SER B 1 104 ? -5.453 -16.812 -23.312 1 89.62 104 SER B CA 1
ATOM 3006 C C . SER B 1 104 ? -5.215 -18.203 -23.891 1 89.62 104 SER B C 1
ATOM 3008 O O . SER B 1 104 ? -4.105 -18.734 -23.812 1 89.62 104 SER B O 1
ATOM 3010 N N . VAL B 1 105 ? -6.242 -18.766 -24.453 1 88.31 105 VAL B N 1
ATOM 3011 C CA . VAL B 1 105 ? -6.113 -20.078 -25.078 1 88.31 105 VAL B CA 1
ATOM 3012 C C . VAL B 1 105 ? -5.199 -19.984 -26.297 1 88.31 105 VAL B C 1
ATOM 3014 O O . VAL B 1 105 ? -4.355 -20.859 -26.516 1 88.31 105 VAL B O 1
ATOM 3017 N N . LEU B 1 106 ? -5.359 -18.922 -27.016 1 88 106 LEU B N 1
ATOM 3018 C CA . LEU B 1 106 ? -4.488 -18.703 -28.172 1 88 106 LEU B CA 1
ATOM 3019 C C . LEU B 1 106 ? -3.027 -18.641 -27.734 1 88 106 LEU B C 1
ATOM 3021 O O . LEU B 1 106 ? -2.162 -19.234 -28.375 1 88 106 LEU B O 1
ATOM 3025 N N . VAL B 1 107 ? -2.75 -17.969 -26.688 1 90.25 107 VAL B N 1
ATOM 3026 C CA . VAL B 1 107 ? -1.392 -17.812 -26.172 1 90.25 107 VAL B CA 1
ATOM 3027 C C . VAL B 1 107 ? -0.872 -19.172 -25.672 1 90.25 107 VAL B C 1
ATOM 3029 O O . VAL B 1 107 ? 0.254 -19.562 -25.984 1 90.25 107 VAL B O 1
ATOM 3032 N N . ALA B 1 108 ? -1.686 -19.859 -24.969 1 91.75 108 ALA B N 1
ATOM 3033 C CA . ALA B 1 108 ? -1.279 -21.156 -24.422 1 91.75 108 ALA B CA 1
ATOM 3034 C C . ALA B 1 108 ? -0.979 -22.156 -25.531 1 91.75 108 ALA B C 1
ATOM 3036 O O . ALA B 1 108 ? -0.133 -23.031 -25.375 1 91.75 108 ALA B O 1
ATOM 3037 N N . ALA B 1 109 ? -1.653 -21.984 -26.625 1 89.25 109 ALA B N 1
ATOM 3038 C CA . ALA B 1 109 ? -1.521 -22.922 -27.734 1 89.25 109 ALA B CA 1
ATOM 3039 C C . ALA B 1 109 ? -0.362 -22.531 -28.656 1 89.25 109 ALA B C 1
ATOM 3041 O O . ALA B 1 109 ? -0.001 -23.281 -29.562 1 89.25 109 ALA B O 1
ATOM 3042 N N . SER B 1 110 ? 0.134 -21.422 -28.406 1 86.75 110 SER B N 1
ATOM 3043 C CA . SER B 1 110 ? 1.227 -20.938 -29.25 1 86.75 110 SER B CA 1
ATOM 3044 C C . SER B 1 110 ? 2.506 -21.734 -29 1 86.75 110 SER B C 1
ATOM 3046 O O . SER B 1 110 ? 2.918 -21.906 -27.844 1 86.75 110 SER B O 1
ATOM 3048 N N . ASP B 1 111 ? 3.221 -22.156 -30.031 1 85.81 111 ASP B N 1
ATOM 3049 C CA . ASP B 1 111 ? 4.469 -22.891 -29.938 1 85.81 111 ASP B CA 1
ATOM 3050 C C . ASP B 1 111 ? 5.555 -22.062 -29.266 1 85.81 111 ASP B C 1
ATOM 3052 O O . ASP B 1 111 ? 6.449 -22.609 -28.609 1 85.81 111 ASP B O 1
ATOM 3056 N N . LEU B 1 112 ? 5.41 -20.797 -29.344 1 84.88 112 LEU B N 1
ATOM 3057 C CA . LEU B 1 112 ? 6.453 -19.922 -28.828 1 84.88 112 LEU B CA 1
ATOM 3058 C C . LEU B 1 112 ? 6.191 -19.578 -27.359 1 84.88 112 LEU B C 1
ATOM 3060 O O . LEU B 1 112 ? 6.965 -18.828 -26.75 1 84.88 112 LEU B O 1
ATOM 3064 N N . ALA B 1 113 ? 5.16 -20.094 -26.781 1 89 113 ALA B N 1
ATOM 3065 C CA . ALA B 1 113 ? 4.812 -19.766 -25.406 1 89 113 ALA B CA 1
ATOM 3066 C C . ALA B 1 113 ? 5.602 -20.609 -24.422 1 89 113 ALA B C 1
ATOM 3068 O O . ALA B 1 113 ? 5.648 -20.312 -23.219 1 89 113 ALA B O 1
ATOM 3069 N N . ALA B 1 114 ? 6.227 -21.688 -24.969 1 88 114 ALA B N 1
ATOM 3070 C CA . ALA B 1 114 ? 6.98 -22.594 -24.109 1 88 114 ALA B CA 1
ATOM 3071 C C . ALA B 1 114 ? 8.188 -21.875 -23.5 1 88 114 ALA B C 1
ATOM 3073 O O . ALA B 1 114 ? 8.812 -21.031 -24.141 1 88 114 ALA B O 1
ATOM 3074 N N . ASN B 1 115 ? 8.484 -22.203 -22.234 1 87.31 115 ASN B N 1
ATOM 3075 C CA . ASN B 1 115 ? 9.672 -21.766 -21.516 1 87.31 115 ASN B CA 1
ATOM 3076 C C . ASN B 1 115 ? 9.625 -20.266 -21.219 1 87.31 115 ASN B C 1
ATOM 3078 O O . ASN B 1 115 ? 10.664 -19.609 -21.156 1 87.31 115 ASN B O 1
ATOM 3082 N N . ARG B 1 116 ? 8.445 -19.734 -21.062 1 84.94 116 ARG B N 1
ATOM 3083 C CA . ARG B 1 116 ? 8.312 -18.328 -20.75 1 84.94 116 ARG B CA 1
ATOM 3084 C C . ARG B 1 116 ? 7.758 -18.125 -19.344 1 84.94 116 ARG B C 1
ATOM 3086 O O . ARG B 1 116 ? 7.402 -17 -18.953 1 84.94 116 ARG B O 1
ATOM 3093 N N . GLY B 1 117 ? 7.68 -19.188 -18.625 1 87.12 117 GLY B N 1
ATOM 3094 C CA . GLY B 1 117 ? 7.105 -19.109 -17.297 1 87.12 117 GLY B CA 1
ATOM 3095 C C . GLY B 1 117 ? 5.602 -18.906 -17.312 1 87.12 117 GLY B C 1
ATOM 3096 O O . GLY B 1 117 ? 4.918 -19.359 -18.219 1 87.12 117 GLY B O 1
ATOM 3097 N N . THR B 1 118 ? 5.078 -18.344 -16.281 1 91.06 118 THR B N 1
ATOM 3098 C CA . THR B 1 118 ? 3.652 -18.031 -16.219 1 91.06 118 THR B CA 1
ATOM 3099 C C . THR B 1 118 ? 3.354 -16.703 -16.906 1 91.06 118 THR B C 1
ATOM 3101 O O . THR B 1 118 ? 4.137 -15.758 -16.812 1 91.06 118 THR B O 1
ATOM 3104 N N . LEU B 1 119 ? 2.246 -16.672 -17.531 1 88.38 119 LEU B N 1
ATOM 3105 C CA . LEU B 1 119 ? 1.841 -15.5 -18.297 1 88.38 119 LEU B CA 1
ATOM 3106 C C . LEU B 1 119 ? 0.489 -14.977 -17.812 1 88.38 119 LEU B C 1
ATOM 3108 O O . LEU B 1 119 ? -0.375 -15.758 -17.422 1 88.38 119 LEU B O 1
ATOM 3112 N N . VAL B 1 120 ? 0.353 -13.656 -17.844 1 88.75 120 VAL B N 1
ATOM 3113 C CA . VAL B 1 120 ? -0.928 -13.008 -17.594 1 88.75 120 VAL B CA 1
ATOM 3114 C C . VAL B 1 120 ? -1.445 -12.359 -18.875 1 88.75 120 VAL B C 1
ATOM 3116 O O . VAL B 1 120 ? -0.752 -11.547 -19.484 1 88.75 120 VAL B O 1
ATOM 3119 N N . VAL B 1 121 ? -2.668 -12.75 -19.25 1 85.88 121 VAL B N 1
ATOM 3120 C CA . VAL B 1 121 ? -3.234 -12.25 -20.5 1 85.88 121 VAL B CA 1
ATOM 3121 C C . VAL B 1 121 ? -4.535 -11.508 -20.219 1 85.88 121 VAL B C 1
ATOM 3123 O O . VAL B 1 121 ? -5.496 -12.086 -19.703 1 85.88 121 VAL B O 1
ATOM 3126 N N . THR B 1 122 ? -4.52 -10.242 -20.453 1 81.31 122 THR B N 1
ATOM 3127 C CA . THR B 1 122 ? -5.711 -9.406 -20.359 1 81.31 122 THR B CA 1
ATOM 3128 C C . THR B 1 122 ? -5.695 -8.305 -21.422 1 81.31 122 THR B C 1
ATOM 3130 O O . THR B 1 122 ? -4.641 -7.758 -21.734 1 81.31 122 THR B O 1
ATOM 3133 N N . GLN B 1 123 ? -6.793 -8.078 -22.016 1 78.56 123 GLN B N 1
ATOM 3134 C CA . GLN B 1 123 ? -6.977 -6.973 -22.953 1 78.56 123 GLN B CA 1
ATOM 3135 C C . GLN B 1 123 ? -5.934 -7.012 -24.062 1 78.56 123 GLN B C 1
ATOM 3137 O O . GLN B 1 123 ? -5.301 -6 -24.359 1 78.56 123 GLN B O 1
ATOM 3142 N N . LYS B 1 124 ? -5.684 -8.133 -24.516 1 79.81 124 LYS B N 1
ATOM 3143 C CA . LYS B 1 124 ? -4.852 -8.391 -25.688 1 79.81 124 LYS B CA 1
ATOM 3144 C C . LYS B 1 124 ? -3.375 -8.172 -25.375 1 79.81 124 LYS B C 1
ATOM 3146 O O . LYS B 1 124 ? -2.549 -8.062 -26.281 1 79.81 124 LYS B O 1
ATOM 3151 N N . ARG B 1 125 ? -3.057 -8.172 -24.078 1 79.25 125 ARG B N 1
ATOM 3152 C CA . ARG B 1 125 ? -1.673 -8.016 -23.641 1 79.25 125 ARG B CA 1
ATOM 3153 C C . ARG B 1 125 ? -1.188 -9.258 -22.906 1 79.25 125 ARG B C 1
ATOM 3155 O O . ARG B 1 125 ? -1.965 -9.914 -22.203 1 79.25 125 ARG B O 1
ATOM 3162 N N . ILE B 1 126 ? 0.079 -9.523 -23.109 1 83.06 126 ILE B N 1
ATOM 3163 C CA . ILE B 1 126 ? 0.716 -10.656 -22.453 1 83.06 126 ILE B CA 1
ATOM 3164 C C . ILE B 1 126 ? 1.812 -10.156 -21.516 1 83.06 126 ILE B C 1
ATOM 3166 O O . ILE B 1 126 ? 2.756 -9.492 -21.953 1 83.06 126 ILE B O 1
ATOM 3170 N N . ALA B 1 127 ? 1.716 -10.469 -20.266 1 84.06 127 ALA B N 1
ATOM 3171 C CA . ALA B 1 127 ? 2.707 -10.062 -19.266 1 84.06 127 ALA B CA 1
ATOM 3172 C C . ALA B 1 127 ? 3.33 -11.273 -18.594 1 84.06 127 ALA B C 1
ATOM 3174 O O . ALA B 1 127 ? 2.693 -12.328 -18.484 1 84.06 127 ALA B O 1
ATOM 3175 N N . SER B 1 128 ? 4.613 -11.125 -18.203 1 83.75 128 SER B N 1
ATOM 3176 C CA . SER B 1 128 ? 5.277 -12.141 -17.406 1 83.75 128 SER B CA 1
ATOM 3177 C C . SER B 1 128 ? 4.672 -12.227 -16 1 83.75 128 SER B C 1
ATOM 3179 O O . SER B 1 128 ? 4.516 -11.211 -15.328 1 83.75 128 SER B O 1
ATOM 3181 N N . GLY B 1 129 ? 4.34 -13.422 -15.609 1 85.81 129 GLY B N 1
ATOM 3182 C CA . GLY B 1 129 ? 3.824 -13.609 -14.266 1 85.81 129 GLY B CA 1
ATOM 3183 C C . GLY B 1 129 ? 4.809 -13.195 -13.188 1 85.81 129 GLY B C 1
ATOM 3184 O O . GLY B 1 129 ? 4.41 -12.789 -12.094 1 85.81 129 GLY B O 1
ATOM 3185 N N . PHE B 1 130 ? 6.055 -13.25 -13.516 1 82.69 130 PHE B N 1
ATOM 3186 C CA . PHE B 1 130 ? 7.086 -12.875 -12.555 1 82.69 130 PHE B CA 1
ATOM 3187 C C . PHE B 1 130 ? 7.188 -11.359 -12.43 1 82.69 130 PHE B C 1
ATOM 3189 O O . PHE B 1 130 ? 7.297 -10.828 -11.328 1 82.69 130 PHE B O 1
ATOM 3196 N N . TYR B 1 131 ? 6.98 -10.68 -13.477 1 78.44 131 TYR B N 1
ATOM 3197 C CA . TYR B 1 131 ? 7.301 -9.258 -13.477 1 78.44 131 TYR B CA 1
ATOM 3198 C C . TYR B 1 131 ? 6.035 -8.406 -13.477 1 78.44 131 TYR B C 1
ATOM 3200 O O . TYR B 1 131 ? 6.078 -7.207 -13.195 1 78.44 131 TYR B O 1
ATOM 3208 N N . ALA B 1 132 ? 4.984 -9.039 -13.828 1 76.62 132 ALA B N 1
ATOM 3209 C CA . ALA B 1 132 ? 3.742 -8.273 -13.938 1 76.62 132 ALA B CA 1
ATOM 3210 C C . ALA B 1 132 ? 3.385 -7.613 -12.609 1 76.62 132 ALA B C 1
ATOM 3212 O O . ALA B 1 132 ? 3.553 -8.219 -11.547 1 76.62 132 ALA B O 1
ATOM 3213 N N . LYS B 1 133 ? 3.148 -6.371 -12.578 1 69.25 133 LYS B N 1
ATOM 3214 C CA . LYS B 1 133 ? 2.617 -5.648 -11.43 1 69.25 133 LYS B CA 1
ATOM 3215 C C . LYS B 1 133 ? 1.191 -5.172 -11.688 1 69.25 133 LYS B C 1
ATOM 3217 O O . LYS B 1 133 ? 0.79 -4.996 -12.836 1 69.25 133 LYS B O 1
ATOM 3222 N N . ARG B 1 134 ? 0.43 -5.059 -10.578 1 57.44 134 ARG B N 1
ATOM 3223 C CA . ARG B 1 134 ? -0.962 -4.637 -10.68 1 57.44 134 ARG B CA 1
ATOM 3224 C C . ARG B 1 134 ? -1.071 -3.279 -11.367 1 57.44 134 ARG B C 1
ATOM 3226 O O . ARG B 1 134 ? -0.521 -2.287 -10.883 1 57.44 134 ARG B O 1
ATOM 3233 N N . ILE B 1 135 ? -0.814 -3.176 -12.602 1 46.06 135 ILE B N 1
ATOM 3234 C CA . ILE B 1 135 ? -1.102 -1.905 -13.258 1 46.06 135 ILE B CA 1
ATOM 3235 C C . ILE B 1 135 ? -2.611 -1.695 -13.336 1 46.06 135 ILE B C 1
ATOM 3237 O O . ILE B 1 135 ? -3.355 -2.615 -13.688 1 46.06 135 ILE B O 1
ATOM 3241 N N . ASN B 1 136 ? -3.191 -0.994 -12.406 1 43.47 136 ASN B N 1
ATOM 3242 C CA . ASN B 1 136 ? -4.586 -0.654 -12.664 1 43.47 136 ASN B CA 1
ATOM 3243 C C . ASN B 1 136 ? -4.855 -0.468 -14.148 1 43.47 136 ASN B C 1
ATOM 3245 O O . ASN B 1 136 ? -4.516 0.569 -14.727 1 43.47 136 ASN B O 1
ATOM 3249 N N . PHE B 1 137 ? -5.051 -1.497 -14.836 1 38.75 137 PHE B N 1
ATOM 3250 C CA . PHE B 1 137 ? -5.27 -1.484 -16.281 1 38.75 137 PHE B CA 1
ATOM 3251 C C . PHE B 1 137 ? -6.477 -0.621 -16.625 1 38.75 137 PHE B C 1
ATOM 3253 O O . PHE B 1 137 ? -6.73 -0.352 -17.812 1 38.75 137 PHE B O 1
ATOM 3260 N N . ASP B 1 138 ? -7.238 -0.395 -15.625 1 40.22 138 ASP B N 1
ATOM 3261 C CA . ASP B 1 138 ? -8.398 0.373 -16.062 1 40.22 138 ASP B CA 1
ATOM 3262 C C . ASP B 1 138 ? -8.008 1.807 -16.406 1 40.22 138 ASP B C 1
ATOM 3264 O O . ASP B 1 138 ? -8.828 2.57 -16.922 1 40.22 138 ASP B O 1
ATOM 3268 N N . SER B 1 139 ? -6.918 2.168 -15.828 1 37 139 SER B N 1
ATOM 3269 C CA . SER B 1 139 ? -6.586 3.547 -16.172 1 37 139 SER B CA 1
ATOM 3270 C C . SER B 1 139 ? -5.879 3.621 -17.531 1 37 139 SER B C 1
ATOM 3272 O O . SER B 1 139 ? -5.133 2.711 -17.891 1 37 139 SER B O 1
ATOM 3274 N N . ILE B 1 140 ? -6.414 4.469 -18.344 1 35.56 140 ILE B N 1
ATOM 3275 C CA . ILE B 1 140 ? -5.867 4.789 -19.656 1 35.56 140 ILE B CA 1
ATOM 3276 C C . ILE B 1 140 ? -4.344 4.859 -19.578 1 35.56 140 ILE B C 1
ATOM 3278 O O . ILE B 1 140 ? -3.652 4.43 -20.5 1 35.56 140 ILE B O 1
ATOM 3282 N N . ASP B 1 141 ? -3.805 5.406 -18.578 1 37.28 141 ASP B N 1
ATOM 3283 C CA . ASP B 1 141 ? -2.371 5.629 -18.422 1 37.28 141 ASP B CA 1
ATOM 3284 C C . ASP B 1 141 ? -1.632 4.309 -18.203 1 37.28 141 ASP B C 1
ATOM 3286 O O . ASP B 1 141 ? -0.433 4.211 -18.469 1 37.28 141 ASP B O 1
ATOM 3290 N N . ALA B 1 142 ? -2.174 3.414 -17.609 1 39.34 142 ALA B N 1
ATOM 3291 C CA . ALA B 1 142 ? -1.614 2.068 -17.5 1 39.34 142 ALA B CA 1
ATOM 3292 C C . ALA B 1 142 ? -1.27 1.51 -18.875 1 39.34 142 ALA B C 1
ATOM 3294 O O . ALA B 1 142 ? -0.408 0.636 -19 1 39.34 142 ALA B O 1
ATOM 3295 N N . ILE B 1 143 ? -2.012 1.887 -19.938 1 34.91 143 ILE B N 1
ATOM 3296 C CA . ILE B 1 143 ? -1.758 1.504 -21.328 1 34.91 143 ILE B CA 1
ATOM 3297 C C . ILE B 1 143 ? -0.429 2.096 -21.797 1 34.91 143 ILE B C 1
ATOM 3299 O O . ILE B 1 143 ? 0.259 1.511 -22.641 1 34.91 143 ILE B O 1
ATOM 3303 N N . THR B 1 144 ? -0.162 3.244 -21.453 1 35.34 144 THR B N 1
ATOM 3304 C CA . THR B 1 144 ? 0.961 3.926 -22.094 1 35.34 144 THR B CA 1
ATOM 3305 C C . THR B 1 144 ? 2.277 3.537 -21.422 1 35.34 144 THR B C 1
ATOM 3307 O O . THR B 1 144 ? 3.354 3.768 -21.969 1 35.34 144 THR B O 1
ATOM 3310 N N . SER B 1 145 ? 2.336 3.455 -20.141 1 37.59 145 SER B N 1
ATOM 3311 C CA . SER B 1 145 ? 3.65 3.182 -19.562 1 37.59 145 SER B CA 1
ATOM 3312 C C . SER B 1 145 ? 4.012 1.705 -19.703 1 37.59 145 SER B C 1
ATOM 3314 O O . SER B 1 145 ? 3.131 0.845 -19.734 1 37.59 145 SER B O 1
ATOM 3316 N N . ASN B 1 146 ? 4.957 1.395 -20.578 1 41.62 146 ASN B N 1
ATOM 3317 C CA . ASN B 1 146 ? 5.492 0.039 -20.641 1 41.62 146 ASN B CA 1
ATOM 3318 C C . ASN B 1 146 ? 5.457 -0.64 -19.266 1 41.62 146 ASN B C 1
ATOM 3320 O O . ASN B 1 146 ? 6.32 -0.394 -18.422 1 41.62 146 ASN B O 1
ATOM 3324 N N . PRO B 1 147 ? 4.219 -0.993 -18.938 1 49.97 147 PRO B N 1
ATOM 3325 C CA . PRO B 1 147 ? 4.078 -1.644 -17.641 1 49.97 147 PRO B CA 1
ATOM 3326 C C . PRO B 1 147 ? 5.125 -2.727 -17.406 1 49.97 147 PRO B C 1
ATOM 3328 O O . PRO B 1 147 ? 5.586 -3.363 -18.359 1 49.97 147 PRO B O 1
ATOM 3331 N N . GLN B 1 148 ? 5.844 -2.633 -16.359 1 57.72 148 GLN B N 1
ATOM 3332 C CA . GLN B 1 148 ? 6.789 -3.674 -15.977 1 57.72 148 GLN B CA 1
ATOM 3333 C C . GLN B 1 148 ? 6.199 -5.062 -16.203 1 57.72 148 GLN B C 1
ATOM 3335 O O . GLN B 1 148 ? 5.062 -5.332 -15.797 1 57.72 148 GLN B O 1
ATOM 3340 N N . GLY B 1 149 ? 6.82 -5.781 -17.109 1 63.62 149 GLY B N 1
ATOM 3341 C CA . GLY B 1 149 ? 6.508 -7.191 -17.25 1 63.62 149 GLY B CA 1
ATOM 3342 C C . GLY B 1 149 ? 5.797 -7.52 -18.562 1 63.62 149 GLY B C 1
ATOM 3343 O O . GLY B 1 149 ? 5.527 -8.688 -18.844 1 63.62 149 GLY B O 1
ATOM 3344 N N . LEU B 1 150 ? 5.473 -6.402 -19.391 1 66.94 150 LEU B N 1
ATOM 3345 C CA . LEU B 1 150 ? 4.844 -6.691 -20.672 1 66.94 150 LEU B CA 1
ATOM 3346 C C . LEU B 1 150 ? 5.832 -7.367 -21.625 1 66.94 150 LEU B C 1
ATOM 3348 O O . LEU B 1 150 ? 6.938 -6.863 -21.828 1 66.94 150 LEU B O 1
ATOM 3352 N N . ILE B 1 151 ? 5.379 -8.523 -22.109 1 70.06 151 ILE B N 1
ATOM 3353 C CA . ILE B 1 151 ? 6.34 -9.258 -22.938 1 70.06 151 ILE B CA 1
ATOM 3354 C C . ILE B 1 151 ? 5.707 -9.609 -24.281 1 70.06 151 ILE B C 1
ATOM 3356 O O . ILE B 1 151 ? 6.344 -10.234 -25.125 1 70.06 151 ILE B O 1
ATOM 3360 N N . GLY B 1 152 ? 4.469 -9.242 -24.531 1 69.25 152 GLY B N 1
ATOM 3361 C CA . GLY B 1 152 ? 3.814 -9.508 -25.812 1 69.25 152 GLY B CA 1
ATOM 3362 C C . GLY B 1 152 ? 2.391 -8.984 -25.875 1 69.25 152 GLY B C 1
ATOM 3363 O O . GLY B 1 152 ? 1.92 -8.344 -24.922 1 69.25 152 GLY B O 1
ATOM 3364 N N . ASN B 1 153 ? 1.774 -9.156 -27.078 1 68.25 153 ASN B N 1
ATOM 3365 C CA . ASN B 1 153 ? 0.374 -8.797 -27.266 1 68.25 153 ASN B CA 1
ATOM 3366 C C . ASN B 1 153 ? -0.306 -9.711 -28.281 1 68.25 153 ASN B C 1
ATOM 3368 O O . ASN B 1 153 ? 0.335 -10.586 -28.875 1 68.25 153 ASN B O 1
ATOM 3372 N N . ILE B 1 154 ? -1.574 -9.648 -28.297 1 72.38 154 ILE B N 1
ATOM 3373 C CA . ILE B 1 154 ? -2.365 -10.32 -29.312 1 72.38 154 ILE B CA 1
ATOM 3374 C C . ILE B 1 154 ? -2.898 -9.297 -30.312 1 72.38 154 ILE B C 1
ATOM 3376 O O . ILE B 1 154 ? -3.562 -8.328 -29.922 1 72.38 154 ILE B O 1
ATOM 3380 N N . TYR B 1 155 ? -2.6 -9.43 -31.531 1 70.75 155 TYR B N 1
ATOM 3381 C CA . TYR B 1 155 ? -3.023 -8.516 -32.594 1 70.75 155 TYR B CA 1
ATOM 3382 C C . TYR B 1 155 ? -3.576 -9.289 -33.781 1 70.75 155 TYR B C 1
ATOM 3384 O O . TYR B 1 155 ? -2.902 -10.172 -34.344 1 70.75 155 TYR B O 1
ATOM 3392 N N . GLU B 1 156 ? -4.797 -8.891 -34.125 1 72.5 156 GLU B N 1
ATOM 3393 C CA . GLU B 1 156 ? -5.473 -9.531 -35.25 1 72.5 156 GLU B CA 1
ATOM 3394 C C . GLU B 1 156 ? -5.418 -11.047 -35.125 1 72.5 156 GLU B C 1
ATOM 3396 O O . GLU B 1 156 ? -5.07 -11.742 -36.062 1 72.5 156 GLU B O 1
ATOM 3401 N N . GLY B 1 157 ? -5.59 -11.555 -33.969 1 70.75 157 GLY B N 1
ATOM 3402 C CA . GLY B 1 157 ? -5.711 -12.984 -33.719 1 70.75 157 GLY B CA 1
ATOM 3403 C C . GLY B 1 157 ? -4.375 -13.695 -33.688 1 70.75 157 GLY B C 1
ATOM 3404 O O . GLY B 1 157 ? -4.32 -14.93 -33.688 1 70.75 157 GLY B O 1
ATOM 3405 N N . LYS B 1 158 ? -3.293 -12.922 -33.688 1 78.5 158 LYS B N 1
ATOM 3406 C CA . LYS B 1 158 ? -1.962 -13.523 -33.625 1 78.5 158 LYS B CA 1
ATOM 3407 C C . LYS B 1 158 ? -1.199 -13.07 -32.406 1 78.5 158 LYS B C 1
ATOM 3409 O O . LYS B 1 158 ? -1.272 -11.906 -32 1 78.5 158 LYS B O 1
ATOM 3414 N N . VAL B 1 159 ? -0.562 -14.062 -31.75 1 78.75 159 VAL B N 1
ATOM 3415 C CA . VAL B 1 159 ? 0.284 -13.773 -30.609 1 78.75 159 VAL B CA 1
ATOM 3416 C C . VAL B 1 159 ? 1.606 -13.172 -31.078 1 78.75 159 VAL B C 1
ATOM 3418 O O . VAL B 1 159 ? 2.281 -13.734 -31.938 1 78.75 159 VAL B O 1
ATOM 3421 N N . GLN B 1 160 ? 1.892 -12.016 -30.594 1 73.38 160 GLN B N 1
ATOM 3422 C CA . GLN B 1 160 ? 3.148 -11.336 -30.891 1 73.38 160 GLN B CA 1
ATOM 3423 C C . GLN B 1 160 ? 4.004 -11.188 -29.625 1 73.38 160 GLN B C 1
ATOM 3425 O O . GLN B 1 160 ? 3.572 -10.586 -28.641 1 73.38 160 GLN B O 1
ATOM 3430 N N . TRP B 1 161 ? 5.227 -11.766 -29.672 1 72.12 161 TRP B N 1
ATOM 3431 C CA . TRP B 1 161 ? 6.152 -11.688 -28.547 1 72.12 161 TRP B CA 1
ATOM 3432 C C . TRP B 1 161 ? 7.172 -10.578 -28.75 1 72.12 161 TRP B C 1
ATOM 3434 O O . TRP B 1 161 ? 7.707 -10.414 -29.844 1 72.12 161 TRP B O 1
ATOM 3444 N N . TYR B 1 162 ? 7.414 -9.875 -27.734 1 64.62 162 TYR B N 1
ATOM 3445 C CA . TYR B 1 162 ? 8.359 -8.766 -27.828 1 64.62 162 TYR B CA 1
ATOM 3446 C C . TYR B 1 162 ? 9.789 -9.242 -27.609 1 64.62 162 TYR B C 1
ATOM 3448 O O . TYR B 1 162 ? 10.742 -8.594 -28.047 1 64.62 162 TYR B O 1
ATOM 3456 N N . TYR B 1 163 ? 9.953 -10.297 -26.781 1 67.38 163 TYR B N 1
ATOM 3457 C CA . TYR B 1 163 ? 11.258 -10.844 -26.406 1 67.38 163 TYR B CA 1
ATOM 3458 C C . TYR B 1 163 ? 11.344 -12.328 -26.734 1 67.38 163 TYR B C 1
ATOM 3460 O O . TYR B 1 163 ? 10.32 -13.023 -26.766 1 67.38 163 TYR B O 1
ATOM 3468 N N . ASP B 1 164 ? 12.57 -12.688 -27.031 1 68 164 ASP B N 1
ATOM 3469 C CA . ASP B 1 164 ? 12.789 -14.125 -27.094 1 68 164 ASP B CA 1
ATOM 3470 C C . ASP B 1 164 ? 12.75 -14.758 -25.719 1 68 164 ASP B C 1
ATOM 3472 O O . ASP B 1 164 ? 13.055 -14.102 -24.719 1 68 164 ASP B O 1
ATOM 3476 N N . GLU B 1 165 ? 12.219 -16.016 -25.672 1 70.25 165 GLU B N 1
ATOM 3477 C CA . GLU B 1 165 ? 12.109 -16.703 -24.391 1 70.25 165 GLU B CA 1
ATOM 3478 C C . GLU B 1 165 ? 13.453 -16.719 -23.656 1 70.25 165 GLU B C 1
ATOM 3480 O O . GLU B 1 165 ? 13.492 -16.672 -22.438 1 70.25 165 GLU B O 1
ATOM 3485 N N . SER B 1 166 ? 14.461 -16.844 -24.438 1 59.62 166 SER B N 1
ATOM 3486 C CA . SER B 1 166 ? 15.812 -16.875 -23.875 1 59.62 166 SER B CA 1
ATOM 3487 C C . SER B 1 166 ? 16.172 -15.547 -23.219 1 59.62 166 SER B C 1
ATOM 3489 O O . SER B 1 166 ? 17.078 -15.484 -22.391 1 59.62 166 SER B O 1
ATOM 3491 N N . ASP B 1 167 ? 15.414 -14.562 -23.594 1 52.97 167 ASP B N 1
ATOM 3492 C CA . ASP B 1 167 ? 15.734 -13.227 -23.094 1 52.97 167 ASP B CA 1
ATOM 3493 C C . ASP B 1 167 ? 14.969 -12.906 -21.828 1 52.97 167 ASP B C 1
ATOM 3495 O O . ASP B 1 167 ? 15.227 -11.898 -21.172 1 52.97 167 ASP B O 1
ATOM 3499 N N . LEU B 1 168 ? 14.102 -13.805 -21.594 1 55.72 168 LEU B N 1
ATOM 3500 C CA . LEU B 1 168 ? 13.25 -13.523 -20.438 1 55.72 168 LEU B CA 1
ATOM 3501 C C . LEU B 1 168 ? 13.953 -13.914 -19.141 1 55.72 168 LEU B C 1
ATOM 3503 O O . LEU B 1 168 ? 14.641 -14.938 -19.078 1 55.72 168 LEU B O 1
ATOM 3507 N N . LEU B 1 169 ? 14.188 -12.836 -18.391 1 50.16 169 LEU B N 1
ATOM 3508 C CA . LEU B 1 169 ? 14.773 -13.078 -17.062 1 50.16 169 LEU B CA 1
ATOM 3509 C C . LEU B 1 169 ? 13.812 -13.867 -16.188 1 50.16 169 LEU B C 1
ATOM 3511 O O . LEU B 1 169 ? 12.883 -13.297 -15.602 1 50.16 169 LEU B O 1
ATOM 3515 N N . THR B 1 170 ? 13.508 -15.109 -16.688 1 54.62 170 THR B N 1
ATOM 3516 C CA . THR B 1 170 ? 12.734 -15.906 -15.742 1 54.62 170 THR B CA 1
ATOM 3517 C C . THR B 1 170 ? 13.555 -16.203 -14.492 1 54.62 170 THR B C 1
ATOM 3519 O O . THR B 1 170 ? 14.781 -16.141 -14.516 1 54.62 170 THR B O 1
ATOM 3522 N N . SER B 1 171 ? 12.969 -16.062 -13.305 1 57.75 171 SER B N 1
ATOM 3523 C CA . SER B 1 171 ? 13.734 -16.391 -12.109 1 57.75 171 SER B CA 1
ATOM 3524 C C . SER B 1 171 ? 14.219 -17.844 -12.156 1 57.75 171 SER B C 1
ATOM 3526 O O . SER B 1 171 ? 13.539 -18.719 -12.695 1 57.75 171 SER B O 1
ATOM 3528 N N . ASP B 1 172 ? 15.445 -18.078 -12.227 1 66.12 172 ASP B N 1
ATOM 3529 C CA . ASP B 1 172 ? 15.984 -19.422 -12.039 1 66.12 172 ASP B CA 1
ATOM 3530 C C . ASP B 1 172 ? 15.523 -20.016 -10.711 1 66.12 172 ASP B C 1
ATOM 3532 O O . ASP B 1 172 ? 16.109 -20.984 -10.227 1 66.12 172 ASP B O 1
ATOM 3536 N N . LEU B 1 173 ? 14.484 -19.391 -10.203 1 73.19 173 LEU B N 1
ATOM 3537 C CA . LEU B 1 173 ? 13.961 -19.906 -8.945 1 73.19 173 LEU B CA 1
ATOM 3538 C C . LEU B 1 173 ? 12.945 -21.016 -9.188 1 73.19 173 LEU B C 1
ATOM 3540 O O . LEU B 1 173 ? 11.984 -20.828 -9.938 1 73.19 173 LEU B O 1
ATOM 3544 N N . ASP B 1 174 ? 13.289 -22.219 -8.758 1 80 174 ASP B N 1
ATOM 3545 C CA . ASP B 1 174 ? 12.398 -23.375 -8.859 1 80 174 ASP B CA 1
ATOM 3546 C C . ASP B 1 174 ? 12.289 -24.094 -7.527 1 80 174 ASP B C 1
ATOM 3548 O O . ASP B 1 174 ? 13.273 -24.688 -7.051 1 80 174 ASP B O 1
ATOM 3552 N N . PHE B 1 175 ? 11.047 -23.969 -7.023 1 90.38 175 PHE B N 1
ATOM 3553 C CA . PHE B 1 175 ? 10.805 -24.609 -5.73 1 90.38 175 PHE B CA 1
ATOM 3554 C C . PHE B 1 175 ? 9.898 -25.812 -5.887 1 90.38 175 PHE B C 1
ATOM 3556 O O . PHE B 1 175 ? 9.07 -25.875 -6.797 1 90.38 175 PHE B O 1
ATOM 3563 N N . THR B 1 176 ? 10.141 -26.781 -5.113 1 89.88 176 THR B N 1
ATOM 3564 C CA . THR B 1 176 ? 9.227 -27.906 -4.992 1 89.88 176 THR B CA 1
ATOM 3565 C C . THR B 1 176 ? 8.539 -27.906 -3.629 1 89.88 176 THR B C 1
ATOM 3567 O O . THR B 1 176 ? 9.195 -27.797 -2.594 1 89.88 176 THR B O 1
ATOM 3570 N N . LEU B 1 177 ? 7.23 -27.859 -3.699 1 91.44 177 LEU B N 1
ATOM 3571 C CA . LEU B 1 177 ? 6.453 -27.875 -2.465 1 91.44 177 LEU B CA 1
ATOM 3572 C C . LEU B 1 177 ? 5.859 -29.25 -2.213 1 91.44 177 LEU B C 1
ATOM 3574 O O . LEU B 1 177 ? 4.691 -29.5 -2.521 1 91.44 177 LEU B O 1
ATOM 3578 N N . ASP B 1 178 ? 6.629 -30.109 -1.758 1 81.5 178 ASP B N 1
ATOM 3579 C CA . ASP B 1 178 ? 6.195 -31.484 -1.498 1 81.5 178 ASP B CA 1
ATOM 3580 C C . ASP B 1 178 ? 5.461 -31.578 -0.164 1 81.5 178 ASP B C 1
ATOM 3582 O O . ASP B 1 178 ? 6.02 -31.25 0.885 1 81.5 178 ASP B O 1
ATOM 3586 N N . GLU B 1 179 ? 4.199 -32.031 -0.123 1 84.31 179 GLU B N 1
ATOM 3587 C CA . GLU B 1 179 ? 3.428 -32.344 1.074 1 84.31 179 GLU B CA 1
ATOM 3588 C C . GLU B 1 179 ? 3.186 -31.109 1.92 1 84.31 179 GLU B C 1
ATOM 3590 O O . GLU B 1 179 ? 3.381 -31.141 3.137 1 84.31 179 GLU B O 1
ATOM 3595 N N . VAL B 1 180 ? 3.064 -30.062 1.336 1 88.5 180 VAL B N 1
ATOM 3596 C CA . VAL B 1 180 ? 2.738 -28.812 2.018 1 88.5 180 VAL B CA 1
ATOM 3597 C C . VAL B 1 180 ? 1.234 -28.562 1.942 1 88.5 180 VAL B C 1
ATOM 3599 O O . VAL B 1 180 ? 0.634 -28.672 0.871 1 88.5 180 VAL B O 1
ATOM 3602 N N . ASP B 1 181 ? 0.632 -28.328 3.104 1 87.5 181 ASP B N 1
ATOM 3603 C CA . ASP B 1 181 ? -0.814 -28.125 3.129 1 87.5 181 ASP B CA 1
ATOM 3604 C C . ASP B 1 181 ? -1.171 -26.641 3.107 1 87.5 181 ASP B C 1
ATOM 3606 O O . ASP B 1 181 ? -2.275 -26.266 2.705 1 87.5 181 ASP B O 1
ATOM 3610 N N . SER B 1 182 ? -0.212 -25.875 3.598 1 89.44 182 SER B N 1
ATOM 3611 C CA . SER B 1 182 ? -0.433 -24.422 3.623 1 89.44 182 SER B CA 1
ATOM 3612 C C . SER B 1 182 ? 0.888 -23.672 3.609 1 89.44 182 SER B C 1
ATOM 3614 O O . SER B 1 182 ? 1.938 -24.219 3.932 1 89.44 182 SER B O 1
ATOM 3616 N N . LEU B 1 183 ? 0.817 -22.484 3.182 1 93.62 183 LEU B N 1
ATOM 3617 C CA . LEU B 1 183 ? 2.016 -21.641 3.156 1 93.62 183 LEU B CA 1
ATOM 3618 C C . LEU B 1 183 ? 2.254 -21 4.512 1 93.62 183 LEU B C 1
ATOM 3620 O O . LEU B 1 183 ? 1.306 -20.734 5.254 1 93.62 183 LEU B O 1
ATOM 3624 N N . PRO B 1 184 ? 3.502 -20.766 4.84 1 94.12 184 PRO B N 1
ATOM 3625 C CA . PRO B 1 184 ? 3.846 -20.109 6.102 1 94.12 184 PRO B CA 1
ATOM 3626 C C . PRO B 1 184 ? 3.178 -18.75 6.254 1 94.12 184 PRO B C 1
ATOM 3628 O O . PRO B 1 184 ? 2.867 -18.094 5.254 1 94.12 184 PRO B O 1
ATOM 3631 N N . ASP B 1 185 ? 2.969 -18.328 7.512 1 93.31 185 ASP B N 1
ATOM 3632 C CA . ASP B 1 185 ? 2.324 -17.062 7.824 1 93.31 185 ASP B CA 1
ATOM 3633 C C . ASP B 1 185 ? 3.318 -15.898 7.746 1 93.31 185 ASP B C 1
ATOM 3635 O O . ASP B 1 185 ? 4.074 -15.664 8.688 1 93.31 185 ASP B O 1
ATOM 3639 N N . VAL B 1 186 ? 3.293 -15.211 6.637 1 95.38 186 VAL B N 1
ATOM 3640 C CA . VAL B 1 186 ? 4.148 -14.047 6.414 1 95.38 186 VAL B CA 1
ATOM 3641 C C . VAL B 1 186 ? 3.291 -12.789 6.32 1 95.38 186 VAL B C 1
ATOM 3643 O O . VAL B 1 186 ? 2.326 -12.742 5.551 1 95.38 186 VAL B O 1
ATOM 3646 N N . VAL B 1 187 ? 3.699 -11.758 7.074 1 93.38 187 VAL B N 1
ATOM 3647 C CA . VAL B 1 187 ? 2.916 -10.523 7.152 1 93.38 187 VAL B CA 1
ATOM 3648 C C . VAL B 1 187 ? 3.596 -9.43 6.34 1 93.38 187 VAL B C 1
ATOM 3650 O O . VAL B 1 187 ? 4.828 -9.359 6.289 1 93.38 187 VAL B O 1
ATOM 3653 N N . VAL B 1 188 ? 2.746 -8.602 5.711 1 93.12 188 VAL B N 1
ATOM 3654 C CA . VAL B 1 188 ? 3.246 -7.43 5 1 93.12 188 VAL B CA 1
ATOM 3655 C C . VAL B 1 188 ? 2.859 -6.16 5.758 1 93.12 188 VAL B C 1
ATOM 3657 O O . VAL B 1 188 ? 1.686 -5.953 6.074 1 93.12 188 VAL B O 1
ATOM 3660 N N . LEU B 1 189 ? 3.859 -5.359 6.047 1 91.31 189 LEU B N 1
ATOM 3661 C CA . LEU B 1 189 ? 3.635 -4.043 6.629 1 91.31 189 LEU B CA 1
ATOM 3662 C C . LEU B 1 189 ? 4.18 -2.945 5.723 1 91.31 189 LEU B C 1
ATOM 3664 O O . LEU B 1 189 ? 5.254 -3.096 5.137 1 91.31 189 LEU B O 1
ATOM 3668 N N . GLN B 1 190 ? 3.441 -1.926 5.598 1 88.44 190 GLN B N 1
ATOM 3669 C CA . GLN B 1 190 ? 3.889 -0.76 4.844 1 88.44 190 GLN B CA 1
ATOM 3670 C C . GLN B 1 190 ? 4.352 0.355 5.777 1 88.44 190 GLN B C 1
ATOM 3672 O O . GLN B 1 190 ? 3.686 0.661 6.766 1 88.44 190 GLN B O 1
ATOM 3677 N N . ASN B 1 191 ? 5.434 0.931 5.406 1 87.94 191 ASN B N 1
ATOM 3678 C CA . ASN B 1 191 ? 5.945 2.074 6.152 1 87.94 191 ASN B CA 1
ATOM 3679 C C . ASN B 1 191 ? 5.105 3.324 5.91 1 87.94 191 ASN B C 1
ATOM 3681 O O . ASN B 1 191 ? 4.582 3.523 4.812 1 87.94 191 ASN B O 1
ATOM 3685 N N . TYR B 1 192 ? 4.965 4.156 6.906 1 85.25 192 TYR B N 1
ATOM 3686 C CA . TYR B 1 192 ? 4.297 5.449 6.855 1 85.25 192 TYR B CA 1
ATOM 3687 C C . TYR B 1 192 ? 4.902 6.418 7.867 1 85.25 192 TYR B C 1
ATOM 3689 O O . TYR B 1 192 ? 5.715 6.02 8.703 1 85.25 192 TYR B O 1
ATOM 3697 N N . GLN B 1 193 ? 4.578 7.723 7.699 1 84.19 193 GLN B N 1
ATOM 3698 C CA . GLN B 1 193 ? 5.07 8.727 8.633 1 84.19 193 GLN B CA 1
ATOM 3699 C C . GLN B 1 193 ? 4.715 8.359 10.07 1 84.19 193 GLN B C 1
ATOM 3701 O O . GLN B 1 193 ? 3.543 8.133 10.391 1 84.19 193 GLN B O 1
ATOM 3706 N N . GLY B 1 194 ? 5.723 8.242 10.891 1 85.62 194 GLY B N 1
ATOM 3707 C CA . GLY B 1 194 ? 5.484 7.91 12.289 1 85.62 194 GLY B CA 1
ATOM 3708 C C . GLY B 1 194 ? 5.293 6.426 12.523 1 85.62 194 GLY B C 1
ATOM 3709 O O . GLY B 1 194 ? 4.688 6.027 13.523 1 85.62 194 GLY B O 1
ATOM 3710 N N . PHE B 1 195 ? 5.77 5.598 11.625 1 87 195 PHE B N 1
ATOM 3711 C CA . PHE B 1 195 ? 5.691 4.148 11.773 1 87 195 PHE B CA 1
ATOM 3712 C C . PHE B 1 195 ? 6.199 3.719 13.141 1 87 195 PHE B C 1
ATOM 3714 O O . PHE B 1 195 ? 7.281 4.133 13.57 1 87 195 PHE B O 1
ATOM 3721 N N . SER B 1 196 ? 5.371 2.924 13.805 1 81.75 196 SER B N 1
ATOM 3722 C CA . SER B 1 196 ? 5.578 2.607 15.211 1 81.75 196 SER B CA 1
ATOM 3723 C C . SER B 1 196 ? 6.391 1.328 15.383 1 81.75 196 SER B C 1
ATOM 3725 O O . SER B 1 196 ? 6.211 0.369 14.625 1 81.75 196 SER B O 1
ATOM 3727 N N . SER B 1 197 ? 7.191 1.38 16.438 1 87.62 197 SER B N 1
ATOM 3728 C CA . SER B 1 197 ? 7.898 0.158 16.797 1 87.62 197 SER B CA 1
ATOM 3729 C C . SER B 1 197 ? 6.973 -0.814 17.531 1 87.62 197 SER B C 1
ATOM 3731 O O . SER B 1 197 ? 7.289 -1.998 17.672 1 87.62 197 SER B O 1
ATOM 3733 N N . GLY B 1 198 ? 5.855 -0.292 17.969 1 84.19 198 GLY B N 1
ATOM 3734 C CA . GLY B 1 198 ? 4.914 -1.122 18.703 1 84.19 198 GLY B CA 1
ATOM 3735 C C . GLY B 1 198 ? 4.426 -2.318 17.906 1 84.19 198 GLY B C 1
ATOM 3736 O O . GLY B 1 198 ? 4.367 -3.434 18.422 1 84.19 198 GLY B O 1
ATOM 3737 N N . ILE B 1 199 ? 4.152 -2.111 16.625 1 88.69 199 ILE B N 1
ATOM 3738 C CA . ILE B 1 199 ? 3.635 -3.195 15.805 1 88.69 199 ILE B CA 1
ATOM 3739 C C . ILE B 1 199 ? 4.727 -4.238 15.578 1 88.69 199 ILE B C 1
ATOM 3741 O O . ILE B 1 199 ? 4.441 -5.438 15.508 1 88.69 199 ILE B O 1
ATOM 3745 N N . ILE B 1 200 ? 5.91 -3.814 15.453 1 91.75 200 ILE B N 1
ATOM 3746 C CA . ILE B 1 200 ? 7.023 -4.738 15.273 1 91.75 200 ILE B CA 1
ATOM 3747 C C . ILE B 1 200 ? 7.184 -5.609 16.516 1 91.75 200 ILE B C 1
ATOM 3749 O O . ILE B 1 200 ? 7.344 -6.828 16.422 1 91.75 200 ILE B O 1
ATOM 3753 N N . SER B 1 201 ? 7.09 -4.949 17.609 1 88.25 201 SER B N 1
ATOM 3754 C CA . SER B 1 201 ? 7.191 -5.676 18.875 1 88.25 201 SER B CA 1
ATOM 3755 C C . SER B 1 201 ? 6.051 -6.676 19.031 1 88.25 201 SER B C 1
ATOM 3757 O O . SER B 1 201 ? 6.262 -7.797 19.5 1 88.25 201 SER B O 1
ATOM 3759 N N . ALA B 1 202 ? 4.898 -6.281 18.672 1 85.75 202 ALA B N 1
ATOM 3760 C CA . ALA B 1 202 ? 3.736 -7.164 18.75 1 85.75 202 ALA B CA 1
ATOM 3761 C C . ALA B 1 202 ? 3.924 -8.398 17.875 1 85.75 202 ALA B C 1
ATOM 3763 O O . ALA B 1 202 ? 3.545 -9.508 18.25 1 85.75 202 ALA B O 1
ATOM 3764 N N . LEU B 1 203 ? 4.5 -8.211 16.734 1 89.5 203 LEU B N 1
ATOM 3765 C CA . LEU B 1 203 ? 4.754 -9.328 15.828 1 89.5 203 LEU B CA 1
ATOM 3766 C C . LEU B 1 203 ? 5.758 -10.305 16.438 1 89.5 203 LEU B C 1
ATOM 3768 O O . LEU B 1 203 ? 5.656 -11.516 16.219 1 89.5 203 LEU B O 1
ATOM 3772 N N . GLY B 1 204 ? 6.699 -9.742 17.141 1 88 204 GLY B N 1
ATOM 3773 C CA . GLY B 1 204 ? 7.695 -10.586 17.797 1 88 204 GLY B CA 1
ATOM 3774 C C . GLY B 1 204 ? 7.098 -11.539 18.812 1 88 204 GLY B C 1
ATOM 3775 O O . GLY B 1 204 ? 7.68 -12.578 19.109 1 88 204 GLY B O 1
ATOM 3776 N N . GLU B 1 205 ? 5.945 -11.172 19.266 1 85.38 205 GLU B N 1
ATOM 3777 C CA . GLU B 1 205 ? 5.273 -11.984 20.281 1 85.38 205 GLU B CA 1
ATOM 3778 C C . GLU B 1 205 ? 4.227 -12.898 19.656 1 85.38 205 GLU B C 1
ATOM 3780 O O . GLU B 1 205 ? 3.516 -13.617 20.359 1 85.38 205 GLU B O 1
ATOM 3785 N N . SER B 1 206 ? 4.164 -12.875 18.406 1 85.88 206 SER B N 1
ATOM 3786 C CA . SER B 1 206 ? 3.172 -13.672 17.688 1 85.88 206 SER B CA 1
ATOM 3787 C C . SER B 1 206 ? 3.814 -14.867 17.016 1 85.88 206 SER B C 1
ATOM 3789 O O . SER B 1 206 ? 5.027 -15.07 17.109 1 85.88 206 SER B O 1
ATOM 3791 N N . SER B 1 207 ? 2.986 -15.695 16.438 1 87.56 207 SER B N 1
ATOM 3792 C CA . SER B 1 207 ? 3.48 -16.922 15.805 1 87.56 207 SER B CA 1
ATOM 3793 C C . SER B 1 207 ? 3.648 -16.75 14.297 1 87.56 207 SER B C 1
ATOM 3795 O O . SER B 1 207 ? 3.48 -17.688 13.539 1 87.56 207 SER B O 1
ATOM 3797 N N . ILE B 1 208 ? 4.098 -15.648 13.875 1 90.88 208 ILE B N 1
ATOM 3798 C CA . ILE B 1 208 ? 4.289 -15.422 12.445 1 90.88 208 ILE B CA 1
ATOM 3799 C C . ILE B 1 208 ? 5.594 -16.078 11.992 1 90.88 208 ILE B C 1
ATOM 3801 O O . ILE B 1 208 ? 6.496 -16.297 12.805 1 90.88 208 ILE B O 1
ATOM 3805 N N . ASP B 1 209 ? 5.715 -16.359 10.672 1 94.56 209 ASP B N 1
ATOM 3806 C CA . ASP B 1 209 ? 6.879 -17.062 10.141 1 94.56 209 ASP B CA 1
ATOM 3807 C C . ASP B 1 209 ? 7.836 -16.094 9.445 1 94.56 209 ASP B C 1
ATOM 3809 O O . ASP B 1 209 ? 8.984 -16.438 9.164 1 94.56 209 ASP B O 1
ATOM 3813 N N . GLY B 1 210 ? 7.402 -14.891 9.164 1 95.62 210 GLY B N 1
ATOM 3814 C CA . GLY B 1 210 ? 8.211 -13.891 8.484 1 95.62 210 GLY B CA 1
ATOM 3815 C C . GLY B 1 210 ? 7.496 -12.562 8.312 1 95.62 210 GLY B C 1
ATOM 3816 O O . GLY B 1 210 ? 6.281 -12.477 8.508 1 95.62 210 GLY B O 1
ATOM 3817 N N . VAL B 1 211 ? 8.289 -11.562 7.953 1 95.69 211 VAL B N 1
ATOM 3818 C CA . VAL B 1 211 ? 7.723 -10.227 7.766 1 95.69 211 VAL B CA 1
ATOM 3819 C C . VAL B 1 211 ? 8.352 -9.57 6.539 1 95.69 211 VAL B C 1
ATOM 3821 O O . VAL B 1 211 ? 9.547 -9.703 6.301 1 95.69 211 VAL B O 1
ATOM 3824 N N . VAL B 1 212 ? 7.492 -8.945 5.754 1 96 212 VAL B N 1
ATOM 3825 C CA . VAL B 1 212 ? 7.961 -8.062 4.691 1 96 212 VAL B CA 1
ATOM 3826 C C . VAL B 1 212 ? 7.602 -6.613 5.023 1 96 212 VAL B C 1
ATOM 3828 O O . VAL B 1 212 ? 6.441 -6.309 5.32 1 96 212 VAL B O 1
ATOM 3831 N N . LEU B 1 213 ? 8.602 -5.805 5.047 1 94.06 213 LEU B N 1
ATOM 3832 C CA . LEU B 1 213 ? 8.406 -4.375 5.273 1 94.06 213 LEU B CA 1
ATOM 3833 C C . LEU B 1 213 ? 8.547 -3.598 3.969 1 94.06 213 LEU B C 1
ATOM 3835 O O . LEU B 1 213 ? 9.609 -3.6 3.35 1 94.06 213 LEU B O 1
ATOM 3839 N N . GLY B 1 214 ? 7.453 -2.963 3.611 1 90.94 214 GLY B N 1
ATOM 3840 C CA . GLY B 1 214 ? 7.449 -2.172 2.391 1 90.94 214 GLY B CA 1
ATOM 3841 C C . GLY B 1 214 ? 7.605 -0.684 2.643 1 90.94 214 GLY B C 1
ATOM 3842 O O . GLY B 1 214 ? 7.102 -0.161 3.639 1 90.94 214 GLY B O 1
ATOM 3843 N N . SER B 1 215 ? 8.32 -0.077 1.72 1 82.81 215 SER B N 1
ATOM 3844 C CA . SER B 1 215 ? 8.391 1.38 1.7 1 82.81 215 SER B CA 1
ATOM 3845 C C . SER B 1 215 ? 7.848 1.943 0.393 1 82.81 215 SER B C 1
ATOM 3847 O O . SER B 1 215 ? 7.781 1.236 -0.615 1 82.81 215 SER B O 1
ATOM 3849 N N . SER B 1 216 ? 7.34 3.135 0.498 1 67.44 216 SER B N 1
ATOM 3850 C CA . SER B 1 216 ? 6.758 3.738 -0.697 1 67.44 216 SER B CA 1
ATOM 3851 C C . SER B 1 216 ? 7.754 4.664 -1.389 1 67.44 216 SER B C 1
ATOM 3853 O O . SER B 1 216 ? 7.547 5.062 -2.537 1 67.44 216 SER B O 1
ATOM 3855 N N . GLN B 1 217 ? 8.781 4.984 -0.733 1 62.66 217 GLN B N 1
ATOM 3856 C CA . GLN B 1 217 ? 9.797 5.809 -1.381 1 62.66 217 GLN B CA 1
ATOM 3857 C C . GLN B 1 217 ? 11.195 5.234 -1.174 1 62.66 217 GLN B C 1
ATOM 3859 O O . GLN B 1 217 ? 11.453 4.566 -0.17 1 62.66 217 GLN B O 1
ATOM 3864 N N . SER B 1 218 ? 11.953 5.383 -2.121 1 55.81 218 SER B N 1
ATOM 3865 C CA . SER B 1 218 ? 13.312 4.836 -2.123 1 55.81 218 SER B CA 1
ATOM 3866 C C . SER B 1 218 ? 14.117 5.359 -0.941 1 55.81 218 SER B C 1
ATOM 3868 O O . SER B 1 218 ? 15.055 4.699 -0.482 1 55.81 218 SER B O 1
ATOM 3870 N N . THR B 1 219 ? 13.688 6.473 -0.558 1 56.56 219 THR B N 1
ATOM 3871 C CA . THR B 1 219 ? 14.469 7.113 0.498 1 56.56 219 THR B CA 1
ATOM 3872 C C . THR B 1 219 ? 13.844 6.852 1.864 1 56.56 219 THR B C 1
ATOM 3874 O O . THR B 1 219 ? 14.289 7.398 2.873 1 56.56 219 THR B O 1
ATOM 3877 N N . ASP B 1 220 ? 12.977 5.98 1.754 1 63.34 220 ASP B N 1
ATOM 3878 C CA . ASP B 1 220 ? 12.289 5.719 3.016 1 63.34 220 ASP B CA 1
ATOM 3879 C C . ASP B 1 220 ? 13.234 5.074 4.031 1 63.34 220 ASP B C 1
ATOM 3881 O O . ASP B 1 220 ? 14.039 4.215 3.676 1 63.34 220 ASP B O 1
ATOM 3885 N N . SER B 1 221 ? 13.195 5.711 5.18 1 73.38 221 SER B N 1
ATOM 3886 C CA . SER B 1 221 ? 13.977 5.184 6.293 1 73.38 221 SER B CA 1
ATOM 3887 C C . SER B 1 221 ? 13.133 5.039 7.551 1 73.38 221 SER B C 1
ATOM 3889 O O . SER B 1 221 ? 12 5.527 7.602 1 73.38 221 SER B O 1
ATOM 3891 N N . PHE B 1 222 ? 13.617 4.191 8.367 1 84.56 222 PHE B N 1
ATOM 3892 C CA . PHE B 1 222 ? 12.984 3.986 9.664 1 84.56 222 PHE B CA 1
ATOM 3893 C C . PHE B 1 222 ? 13.719 4.773 10.75 1 84.56 222 PHE B C 1
ATOM 3895 O O . PHE B 1 222 ? 14.914 5.027 10.641 1 84.56 222 PHE B O 1
ATOM 3902 N N . SER B 1 223 ? 12.953 5.191 11.703 1 86.75 223 SER B N 1
ATOM 3903 C CA . SER B 1 223 ? 13.602 5.777 12.875 1 86.75 223 SER B CA 1
ATOM 3904 C C . SER B 1 223 ? 14.461 4.75 13.602 1 86.75 223 SER B C 1
ATOM 3906 O O . SER B 1 223 ? 14.289 3.543 13.414 1 86.75 223 SER B O 1
ATOM 3908 N N . LYS B 1 224 ? 15.305 5.254 14.469 1 87.81 224 LYS B N 1
ATOM 3909 C CA . LYS B 1 224 ? 16.266 4.383 15.141 1 87.81 224 LYS B CA 1
ATOM 3910 C C . LYS B 1 224 ? 15.57 3.363 16.031 1 87.81 224 LYS B C 1
ATOM 3912 O O . LYS B 1 224 ? 15.992 2.209 16.109 1 87.81 224 LYS B O 1
ATOM 3917 N N . ASP B 1 225 ? 14.602 3.797 16.656 1 89.94 225 ASP B N 1
ATOM 3918 C CA . ASP B 1 225 ? 13.875 2.879 17.531 1 89.94 225 ASP B CA 1
ATOM 3919 C C . ASP B 1 225 ? 13.195 1.772 16.734 1 89.94 225 ASP B C 1
ATOM 3921 O O . ASP B 1 225 ? 13.156 0.619 17.156 1 89.94 225 ASP B O 1
ATOM 3925 N N . VAL B 1 226 ? 12.711 2.096 15.609 1 91.19 226 VAL B N 1
ATOM 3926 C CA . VAL B 1 226 ? 12.062 1.119 14.734 1 91.19 226 VAL B CA 1
ATOM 3927 C C . VAL B 1 226 ? 13.109 0.162 14.172 1 91.19 226 VAL B C 1
ATOM 3929 O O . VAL B 1 226 ? 12.891 -1.05 14.117 1 91.19 226 VAL B O 1
ATOM 3932 N N . GLU B 1 227 ? 14.25 0.747 13.797 1 92.81 227 GLU B N 1
ATOM 3933 C CA . GLU B 1 227 ? 15.336 -0.091 13.297 1 92.81 227 GLU B CA 1
ATOM 3934 C C . GLU B 1 227 ? 15.75 -1.135 14.328 1 92.81 227 GLU B C 1
ATOM 3936 O O . GLU B 1 227 ? 15.945 -2.305 13.992 1 92.81 227 GLU B O 1
ATOM 3941 N N . LYS B 1 228 ? 15.805 -0.694 15.492 1 93.94 228 LYS B N 1
ATOM 3942 C CA . LYS B 1 228 ? 16.188 -1.602 16.578 1 93.94 228 LYS B CA 1
ATOM 3943 C C . LYS B 1 228 ? 15.141 -2.695 16.766 1 93.94 228 LYS B C 1
ATOM 3945 O O . LYS B 1 228 ? 15.484 -3.863 16.969 1 93.94 228 LYS B O 1
ATOM 3950 N N . ALA B 1 229 ? 13.93 -2.338 16.766 1 93.88 229 ALA B N 1
ATOM 3951 C CA . ALA B 1 229 ? 12.844 -3.307 16.891 1 93.88 229 ALA B CA 1
ATOM 3952 C C . ALA B 1 229 ? 12.875 -4.324 15.758 1 93.88 229 ALA B C 1
ATOM 3954 O O . ALA B 1 229 ? 12.672 -5.52 15.984 1 93.88 229 ALA B O 1
ATOM 3955 N N . ILE B 1 230 ? 13.141 -3.867 14.57 1 94.38 230 ILE B N 1
ATOM 3956 C CA . ILE B 1 230 ? 13.203 -4.727 13.398 1 94.38 230 ILE B CA 1
ATOM 3957 C C . ILE B 1 230 ? 14.359 -5.715 13.539 1 94.38 230 ILE B C 1
ATOM 3959 O O . ILE B 1 230 ? 14.219 -6.898 13.227 1 94.38 230 ILE B O 1
ATOM 3963 N N . GLU B 1 231 ? 15.438 -5.211 14.008 1 95 231 GLU B N 1
ATOM 3964 C CA . GLU B 1 231 ? 16.594 -6.078 14.227 1 95 231 GLU B CA 1
ATOM 3965 C C . GLU B 1 231 ? 16.266 -7.188 15.227 1 95 231 GLU B C 1
ATOM 3967 O O . GLU B 1 231 ? 16.672 -8.336 15.031 1 95 231 GLU B O 1
ATOM 3972 N N . GLY B 1 232 ? 15.633 -6.789 16.25 1 94.38 232 GLY B N 1
ATOM 3973 C CA . GLY B 1 232 ? 15.211 -7.777 17.219 1 94.38 232 GLY B CA 1
ATOM 3974 C C . GLY B 1 232 ? 14.297 -8.844 16.641 1 94.38 232 GLY B C 1
ATOM 3975 O O . GLY B 1 232 ? 14.484 -10.031 16.891 1 94.38 232 GLY B O 1
ATOM 3976 N N . LEU B 1 233 ? 13.359 -8.453 15.875 1 94.19 233 LEU B N 1
ATOM 3977 C CA . LEU B 1 233 ? 12.438 -9.367 15.227 1 94.19 233 LEU B CA 1
ATOM 3978 C C . LEU B 1 233 ? 13.172 -10.289 14.25 1 94.19 233 LEU B C 1
ATOM 3980 O O . LEU B 1 233 ? 12.875 -11.484 14.18 1 94.19 233 LEU B O 1
ATOM 3984 N N . ALA B 1 234 ? 14.156 -9.75 13.562 1 94.81 234 ALA B N 1
ATOM 3985 C CA . ALA B 1 234 ? 14.883 -10.461 12.508 1 94.81 234 ALA B CA 1
ATOM 3986 C C . ALA B 1 234 ? 15.75 -11.57 13.094 1 94.81 234 ALA B C 1
ATOM 3988 O O . ALA B 1 234 ? 16.25 -12.422 12.352 1 94.81 234 ALA B O 1
ATOM 3989 N N . GLN B 1 235 ? 15.867 -11.555 14.352 1 92.56 235 GLN B N 1
ATOM 3990 C CA . GLN B 1 235 ? 16.594 -12.641 15.008 1 92.56 235 GLN B CA 1
ATOM 3991 C C . GLN B 1 235 ? 15.719 -13.891 15.117 1 92.56 235 GLN B C 1
ATOM 3993 O O . GLN B 1 235 ? 16.234 -15 15.289 1 92.56 235 GLN B O 1
ATOM 3998 N N . SER B 1 236 ? 14.469 -13.727 15.055 1 93.38 236 SER B N 1
ATOM 3999 C CA . SER B 1 236 ? 13.555 -14.836 15.273 1 93.38 236 SER B CA 1
ATOM 4000 C C . SER B 1 236 ? 12.93 -15.312 13.969 1 93.38 236 SER B C 1
ATOM 4002 O O . SER B 1 236 ? 12.672 -16.5 13.789 1 93.38 236 SER B O 1
ATOM 4004 N N . VAL B 1 237 ? 12.617 -14.367 13.117 1 94.88 237 VAL B N 1
ATOM 4005 C CA . VAL B 1 237 ? 12 -14.695 11.844 1 94.88 237 VAL B CA 1
ATOM 4006 C C . VAL B 1 237 ? 12.633 -13.859 10.734 1 94.88 237 VAL B C 1
ATOM 4008 O O . VAL B 1 237 ? 13.156 -12.773 10.984 1 94.88 237 VAL B O 1
ATOM 4011 N N . PRO B 1 238 ? 12.656 -14.352 9.477 1 97 238 PRO B N 1
ATOM 4012 C CA . PRO B 1 238 ? 13.18 -13.531 8.383 1 97 238 PRO B CA 1
ATOM 4013 C C . PRO B 1 238 ? 12.367 -12.25 8.172 1 97 238 PRO B C 1
ATOM 4015 O O . PRO B 1 238 ? 11.141 -12.281 8.227 1 97 238 PRO B O 1
ATOM 4018 N N . VAL B 1 239 ? 13.125 -11.156 7.996 1 96.75 239 VAL B N 1
ATOM 4019 C CA . VAL B 1 239 ? 12.523 -9.859 7.691 1 96.75 239 VAL B CA 1
ATOM 4020 C C . VAL B 1 239 ? 13.07 -9.336 6.367 1 96.75 239 VAL B C 1
ATOM 4022 O O . VAL B 1 239 ? 14.273 -9.102 6.234 1 96.75 239 VAL B O 1
ATOM 4025 N N . VAL B 1 240 ? 12.164 -9.117 5.387 1 96.5 240 VAL B N 1
ATOM 4026 C CA . VAL B 1 240 ? 12.539 -8.633 4.062 1 96.5 240 VAL B CA 1
ATOM 4027 C C . VAL B 1 240 ? 12.141 -7.168 3.912 1 96.5 240 VAL B C 1
ATOM 4029 O O . VAL B 1 240 ? 11.023 -6.785 4.258 1 96.5 240 VAL B O 1
ATOM 4032 N N . LEU B 1 241 ? 13.055 -6.363 3.496 1 94.44 241 LEU B N 1
ATOM 4033 C CA . LEU B 1 241 ? 12.742 -4.984 3.137 1 94.44 241 LEU B CA 1
ATOM 4034 C C . LEU B 1 241 ? 12.5 -4.855 1.637 1 94.44 241 LEU B C 1
ATOM 4036 O O . LEU B 1 241 ? 13.266 -5.387 0.83 1 94.44 241 LEU B O 1
ATOM 4040 N N . SER B 1 242 ? 11.383 -4.223 1.296 1 91.81 242 SER B N 1
ATOM 4041 C CA . SER B 1 242 ? 11 -4.062 -0.102 1 91.81 242 SER B CA 1
ATOM 4042 C C . SER B 1 242 ? 10.43 -2.672 -0.365 1 91.81 242 SER B C 1
ATOM 4044 O O . SER B 1 242 ? 10.391 -1.831 0.536 1 91.81 242 SER B O 1
ATOM 4046 N N . ASN B 1 243 ? 10.188 -2.428 -1.663 1 84.44 243 ASN B N 1
ATOM 4047 C CA . ASN B 1 243 ? 9.672 -1.131 -2.092 1 84.44 243 ASN B CA 1
ATOM 4048 C C . ASN B 1 243 ? 8.547 -1.281 -3.115 1 84.44 243 ASN B C 1
ATOM 4050 O O . ASN B 1 243 ? 8.625 -2.129 -4.008 1 84.44 243 ASN B O 1
ATOM 4054 N N . ASP B 1 244 ? 7.543 -0.485 -2.93 1 77.94 244 ASP B N 1
ATOM 4055 C CA . ASP B 1 244 ? 6.363 -0.633 -3.775 1 77.94 244 ASP B CA 1
ATOM 4056 C C . ASP B 1 244 ? 6.406 0.339 -4.953 1 77.94 244 ASP B C 1
ATOM 4058 O O . ASP B 1 244 ? 5.586 0.25 -5.867 1 77.94 244 ASP B O 1
ATOM 4062 N N . GLN B 1 245 ? 7.297 1.215 -4.953 1 70.69 245 GLN B N 1
ATOM 4063 C CA . GLN B 1 245 ? 7.391 2.164 -6.055 1 70.69 245 GLN B CA 1
ATOM 4064 C C . GLN B 1 245 ? 7.875 1.479 -7.332 1 70.69 245 GLN B C 1
ATOM 4066 O O . GLN B 1 245 ? 8.844 0.716 -7.305 1 70.69 245 GLN B O 1
ATOM 4071 N N . PRO B 1 246 ? 7.145 1.777 -8.398 1 63.97 246 PRO B N 1
ATOM 4072 C CA . PRO B 1 246 ? 7.594 1.182 -9.656 1 63.97 246 PRO B CA 1
ATOM 4073 C C . PRO B 1 246 ? 9.047 1.523 -9.992 1 63.97 246 PRO B C 1
ATOM 4075 O O . PRO B 1 246 ? 9.461 2.674 -9.836 1 63.97 246 PRO B O 1
ATOM 4078 N N . GLY B 1 247 ? 9.805 0.525 -10.367 1 63.62 247 GLY B N 1
ATOM 4079 C CA . GLY B 1 247 ? 11.18 0.718 -10.797 1 63.62 247 GLY B CA 1
ATOM 4080 C C . GLY B 1 247 ? 12.156 0.812 -9.641 1 63.62 247 GLY B C 1
ATOM 4081 O O . GLY B 1 247 ? 13.367 0.953 -9.859 1 63.62 247 GLY B O 1
ATOM 4082 N N . SER B 1 248 ? 11.641 0.724 -8.484 1 73.12 248 SER B N 1
ATOM 4083 C CA . SER B 1 248 ? 12.523 0.816 -7.324 1 73.12 248 SER B CA 1
ATOM 4084 C C . SER B 1 248 ? 13.102 -0.548 -6.957 1 73.12 248 SER B C 1
ATOM 4086 O O . SER B 1 248 ? 12.539 -1.583 -7.328 1 73.12 248 SER B O 1
ATOM 4088 N N . THR B 1 249 ? 14.305 -0.497 -6.359 1 81 249 THR B N 1
ATOM 4089 C CA . THR B 1 249 ? 14.984 -1.692 -5.871 1 81 249 THR B CA 1
ATOM 4090 C C . THR B 1 249 ? 15.484 -1.483 -4.445 1 81 249 THR B C 1
ATOM 4092 O O . THR B 1 249 ? 15.867 -0.372 -4.074 1 81 249 THR B O 1
ATOM 4095 N N . VAL B 1 250 ? 15.328 -2.494 -3.643 1 88.12 250 VAL B N 1
ATOM 4096 C CA . VAL B 1 250 ? 16.016 -2.518 -2.359 1 88.12 250 VAL B CA 1
ATOM 4097 C C . VAL B 1 250 ? 17.203 -3.482 -2.426 1 88.12 250 VAL B C 1
ATOM 4099 O O . VAL B 1 250 ? 17.016 -4.695 -2.527 1 88.12 250 VAL B O 1
ATOM 4102 N N . SER B 1 251 ? 18.375 -2.938 -2.363 1 88.06 251 SER B N 1
ATOM 4103 C CA . SER B 1 251 ? 19.594 -3.742 -2.428 1 88.06 251 SER B CA 1
ATOM 4104 C C . SER B 1 251 ? 20.203 -3.922 -1.044 1 88.06 251 SER B C 1
ATOM 4106 O O . SER B 1 251 ? 19.828 -3.238 -0.093 1 88.06 251 SER B O 1
ATOM 4108 N N . PRO B 1 252 ? 21.156 -4.859 -0.931 1 88.44 252 PRO B N 1
ATOM 4109 C CA . PRO B 1 252 ? 21.828 -5.062 0.359 1 88.44 252 PRO B CA 1
ATOM 4110 C C . PRO B 1 252 ? 22.469 -3.787 0.895 1 88.44 252 PRO B C 1
ATOM 4112 O O . PRO B 1 252 ? 22.531 -3.586 2.109 1 88.44 252 PRO B O 1
ATOM 4115 N N . ASP B 1 253 ? 22.828 -2.906 0.055 1 83.88 253 ASP B N 1
ATOM 4116 C CA . ASP B 1 253 ? 23.469 -1.656 0.459 1 83.88 253 ASP B CA 1
ATOM 4117 C C . ASP B 1 253 ? 22.453 -0.705 1.092 1 83.88 253 ASP B C 1
ATOM 4119 O O . ASP B 1 253 ? 22.828 0.246 1.779 1 83.88 253 ASP B O 1
ATOM 4123 N N . ASP B 1 254 ? 21.219 -0.943 0.867 1 85.5 254 ASP B N 1
ATOM 4124 C CA . ASP B 1 254 ? 20.156 -0.086 1.382 1 85.5 254 ASP B CA 1
ATOM 4125 C C . ASP B 1 254 ? 19.75 -0.515 2.785 1 85.5 254 ASP B C 1
ATOM 4127 O O . ASP B 1 254 ? 18.984 0.19 3.455 1 85.5 254 ASP B O 1
ATOM 4131 N N . LEU B 1 255 ? 20.266 -1.652 3.219 1 89.12 255 LEU B N 1
ATOM 4132 C CA . LEU B 1 255 ? 19.828 -2.205 4.496 1 89.12 255 LEU B CA 1
ATOM 4133 C C . LEU B 1 255 ? 20.516 -1.494 5.656 1 89.12 255 LEU B C 1
ATOM 4135 O O . LEU B 1 255 ? 21.703 -1.156 5.57 1 89.12 255 LEU B O 1
ATOM 4139 N N . PHE B 1 256 ? 19.797 -1.284 6.684 1 85.88 256 PHE B N 1
ATOM 4140 C CA . PHE B 1 256 ? 20.359 -0.673 7.879 1 85.88 256 PHE B CA 1
ATOM 4141 C C . PHE B 1 256 ? 20.984 -1.73 8.781 1 85.88 256 PHE B C 1
ATOM 4143 O O . PHE B 1 256 ? 21.672 -1.399 9.75 1 85.88 256 PHE B O 1
ATOM 4150 N N . SER B 1 257 ? 20.719 -2.934 8.5 1 89.69 257 SER B N 1
ATOM 4151 C CA . SER B 1 257 ? 21.234 -4.062 9.258 1 89.69 257 SER B CA 1
ATOM 4152 C C . SER B 1 257 ? 21.438 -5.285 8.375 1 89.69 257 SER B C 1
ATOM 4154 O O . SER B 1 257 ? 20.609 -5.559 7.492 1 89.69 257 SER B O 1
ATOM 4156 N N . ASN B 1 258 ? 22.359 -6.059 8.695 1 89.12 258 ASN B N 1
ATOM 4157 C CA . ASN B 1 258 ? 22.656 -7.25 7.91 1 89.12 258 ASN B CA 1
ATOM 4158 C C . ASN B 1 258 ? 21.766 -8.422 8.289 1 89.12 258 ASN B C 1
ATOM 4160 O O . ASN B 1 258 ? 21.766 -9.453 7.625 1 89.12 258 ASN B O 1
ATOM 4164 N N . VAL B 1 259 ? 20.984 -8.227 9.281 1 93.12 259 VAL B N 1
ATOM 4165 C CA . VAL B 1 259 ? 20.125 -9.328 9.727 1 93.12 259 VAL B CA 1
ATOM 4166 C C . VAL B 1 259 ? 18.828 -9.32 8.922 1 93.12 259 VAL B C 1
ATOM 4168 O O . VAL B 1 259 ? 18.047 -10.281 8.977 1 93.12 259 VAL B O 1
ATOM 4171 N N . THR B 1 260 ? 18.609 -8.266 8.195 1 94.81 260 THR B N 1
ATOM 4172 C CA . THR B 1 260 ? 17.438 -8.195 7.332 1 94.81 260 THR B CA 1
ATOM 4173 C C . THR B 1 260 ? 17.781 -8.617 5.906 1 94.81 260 THR B C 1
ATOM 4175 O O . THR B 1 260 ? 18.953 -8.836 5.59 1 94.81 260 THR B O 1
ATOM 4178 N N . ILE B 1 261 ? 16.828 -8.828 5.105 1 96.06 261 ILE B N 1
ATOM 4179 C CA . ILE B 1 261 ? 17 -9.344 3.752 1 96.06 261 ILE B CA 1
ATOM 4180 C C . ILE B 1 261 ? 16.531 -8.305 2.74 1 96.06 261 ILE B C 1
ATOM 4182 O O . ILE B 1 261 ? 15.461 -7.699 2.916 1 96.06 261 ILE B O 1
ATOM 4186 N N . ALA B 1 262 ? 17.312 -8.086 1.685 1 93.12 262 ALA B N 1
ATOM 4187 C CA . ALA B 1 262 ? 16.938 -7.176 0.606 1 93.12 262 ALA B CA 1
ATOM 4188 C C . ALA B 1 262 ? 15.977 -7.848 -0.37 1 93.12 262 ALA B C 1
ATOM 4190 O O . ALA B 1 262 ? 16.25 -8.945 -0.866 1 93.12 262 ALA B O 1
ATOM 4191 N N . GLY B 1 263 ? 14.883 -7.156 -0.665 1 92.88 263 GLY B N 1
ATOM 4192 C CA . GLY B 1 263 ? 13.852 -7.723 -1.527 1 92.88 263 GLY B CA 1
ATOM 4193 C C . GLY B 1 263 ? 14.156 -7.559 -3.004 1 92.88 263 GLY B C 1
ATOM 4194 O O . GLY B 1 263 ? 13.484 -8.141 -3.854 1 92.88 263 GLY B O 1
ATOM 4195 N N . GLY B 1 264 ? 15.203 -6.77 -3.297 1 88.06 264 GLY B N 1
ATOM 4196 C CA . GLY B 1 264 ? 15.516 -6.512 -4.695 1 88.06 264 GLY B CA 1
ATOM 4197 C C . GLY B 1 264 ? 14.438 -5.723 -5.41 1 88.06 264 GLY B C 1
ATOM 4198 O O . GLY B 1 264 ? 13.984 -4.691 -4.91 1 88.06 264 GLY B O 1
ATOM 4199 N N . ILE B 1 265 ? 14.023 -6.211 -6.598 1 83.12 265 ILE B N 1
ATOM 4200 C CA . ILE B 1 265 ? 13.078 -5.496 -7.445 1 83.12 265 ILE B CA 1
ATOM 4201 C C . ILE B 1 265 ? 11.648 -5.879 -7.062 1 83.12 265 ILE B C 1
ATOM 4203 O O . ILE B 1 265 ? 10.688 -5.305 -7.574 1 83.12 265 ILE B O 1
ATOM 4207 N N . LEU B 1 266 ? 11.5 -6.863 -6.199 1 87.19 266 LEU B N 1
ATOM 4208 C CA . LEU B 1 266 ? 10.172 -7.367 -5.887 1 87.19 266 LEU B CA 1
ATOM 4209 C C . LEU B 1 266 ? 9.422 -6.402 -4.969 1 87.19 266 LEU B C 1
ATOM 4211 O O . LEU B 1 266 ? 10.008 -5.855 -4.031 1 87.19 266 LEU B O 1
ATOM 4215 N N . ASP B 1 267 ? 8.18 -6.164 -5.332 1 87.44 267 ASP B N 1
ATOM 4216 C CA . ASP B 1 267 ? 7.336 -5.391 -4.426 1 87.44 267 ASP B CA 1
ATOM 4217 C C . ASP B 1 267 ? 6.996 -6.199 -3.174 1 87.44 267 ASP B C 1
ATOM 4219 O O . ASP B 1 267 ? 7.328 -7.383 -3.084 1 87.44 267 ASP B O 1
ATOM 4223 N N . PRO B 1 268 ? 6.367 -5.621 -2.18 1 90.75 268 PRO B N 1
ATOM 4224 C CA . PRO B 1 268 ? 6.16 -6.285 -0.891 1 90.75 268 PRO B CA 1
ATOM 4225 C C . PRO B 1 268 ? 5.32 -7.555 -1.011 1 90.75 268 PRO B C 1
ATOM 4227 O O . PRO B 1 268 ? 5.602 -8.555 -0.339 1 90.75 268 PRO B O 1
ATOM 4230 N N . VAL B 1 269 ? 4.352 -7.57 -1.817 1 91 269 VAL B N 1
ATOM 4231 C CA . VAL B 1 269 ? 3.469 -8.727 -1.934 1 91 269 VAL B CA 1
ATOM 4232 C C . VAL B 1 269 ? 4.219 -9.883 -2.59 1 91 269 VAL B C 1
ATOM 4234 O O . VAL B 1 269 ? 4.156 -11.023 -2.115 1 91 269 VAL B O 1
ATOM 4237 N N . LYS B 1 270 ? 4.922 -9.594 -3.648 1 91.12 270 LYS B N 1
ATOM 4238 C CA . LYS B 1 270 ? 5.703 -10.648 -4.297 1 91.12 270 LYS B CA 1
ATOM 4239 C C . LYS B 1 270 ? 6.855 -11.102 -3.406 1 91.12 270 LYS B C 1
ATOM 4241 O O . LYS B 1 270 ? 7.211 -12.281 -3.402 1 91.12 270 LYS B O 1
ATOM 4246 N N . SER B 1 271 ? 7.43 -10.164 -2.678 1 94.31 271 SER B N 1
ATOM 4247 C CA . SER B 1 271 ? 8.43 -10.555 -1.688 1 94.31 271 SER B CA 1
ATOM 4248 C C . SER B 1 271 ? 7.848 -11.516 -0.66 1 94.31 271 SER B C 1
ATOM 4250 O O . SER B 1 271 ? 8.508 -12.477 -0.259 1 94.31 271 SER B O 1
ATOM 4252 N N . ARG B 1 272 ? 6.68 -11.273 -0.291 1 95.62 272 ARG B N 1
ATOM 4253 C CA . ARG B 1 272 ? 5.992 -12.156 0.646 1 95.62 272 ARG B CA 1
ATOM 4254 C C . ARG B 1 272 ? 5.828 -13.555 0.058 1 95.62 272 ARG B C 1
ATOM 4256 O O . ARG B 1 272 ? 6.113 -14.555 0.724 1 95.62 272 ARG B O 1
ATOM 4263 N N . ILE B 1 273 ? 5.387 -13.617 -1.126 1 95 273 ILE B N 1
ATOM 4264 C CA . ILE B 1 273 ? 5.141 -14.898 -1.769 1 95 273 ILE B CA 1
ATOM 4265 C C . ILE B 1 273 ? 6.453 -15.672 -1.887 1 95 273 ILE B C 1
ATOM 4267 O O . ILE B 1 273 ? 6.508 -16.875 -1.576 1 95 273 ILE B O 1
ATOM 4271 N N . LEU B 1 274 ? 7.539 -15 -2.307 1 95.12 274 LEU B N 1
ATOM 4272 C CA . LEU B 1 274 ? 8.828 -15.664 -2.398 1 95.12 274 LEU B CA 1
ATOM 4273 C C . LEU B 1 274 ? 9.281 -16.172 -1.03 1 95.12 274 LEU B C 1
ATOM 4275 O O . LEU B 1 274 ? 9.789 -17.281 -0.908 1 95.12 274 LEU B O 1
ATOM 4279 N N . LEU B 1 275 ? 9.086 -15.352 -0.044 1 96.88 275 LEU B N 1
ATOM 4280 C CA . LEU B 1 275 ? 9.461 -15.75 1.309 1 96.88 275 LEU B CA 1
ATOM 4281 C C . LEU B 1 275 ? 8.641 -16.953 1.762 1 96.88 275 LEU B C 1
ATOM 4283 O O . LEU B 1 275 ? 9.195 -17.906 2.314 1 96.88 275 LEU B O 1
ATOM 4287 N N . GLN B 1 276 ? 7.359 -16.938 1.513 1 96.38 276 GLN B N 1
ATOM 4288 C CA . GLN B 1 276 ? 6.484 -18.047 1.87 1 96.38 276 GLN B CA 1
ATOM 4289 C C . GLN B 1 276 ? 6.941 -19.344 1.199 1 96.38 276 GLN B C 1
ATOM 4291 O O . GLN B 1 276 ? 7.066 -20.375 1.855 1 96.38 276 GLN B O 1
ATOM 4296 N N . VAL B 1 277 ? 7.184 -19.25 -0.087 1 96 277 VAL B N 1
ATOM 4297 C CA . VAL B 1 277 ? 7.566 -20.406 -0.872 1 96 277 VAL B CA 1
ATOM 4298 C C . VAL B 1 277 ? 8.914 -20.938 -0.39 1 96 277 VAL B C 1
ATOM 4300 O O . VAL B 1 277 ? 9.094 -22.156 -0.237 1 96 277 VAL B O 1
ATOM 4303 N N . SER B 1 278 ? 9.844 -20.047 -0.093 1 96 278 SER B N 1
ATOM 4304 C CA . SER B 1 278 ? 11.156 -20.438 0.397 1 96 278 SER B CA 1
ATOM 4305 C C . SER B 1 278 ? 11.055 -21.188 1.725 1 96 278 SER B C 1
ATOM 4307 O O . SER B 1 278 ? 11.656 -22.25 1.899 1 96 278 SER B O 1
ATOM 4309 N N . LEU B 1 279 ? 10.273 -20.672 2.596 1 96.06 279 LEU B N 1
ATOM 4310 C CA . LEU B 1 279 ? 10.109 -21.281 3.91 1 96.06 279 LEU B CA 1
ATOM 4311 C C . LEU B 1 279 ? 9.375 -22.609 3.799 1 96.06 279 LEU B C 1
ATOM 4313 O O . LEU B 1 279 ? 9.742 -23.578 4.465 1 96.06 279 LEU B O 1
ATOM 4317 N N . ALA B 1 280 ? 8.367 -22.656 3.006 1 95.12 280 ALA B N 1
ATOM 4318 C CA . ALA B 1 280 ? 7.59 -23.875 2.811 1 95.12 280 ALA B CA 1
ATOM 4319 C C . ALA B 1 280 ? 8.453 -24.984 2.221 1 95.12 280 ALA B C 1
ATOM 4321 O O . ALA B 1 280 ? 8.242 -26.172 2.504 1 95.12 280 ALA B O 1
ATOM 4322 N N . ALA B 1 281 ? 9.375 -24.594 1.397 1 94.19 281 ALA B N 1
ATOM 4323 C CA . ALA B 1 281 ? 10.281 -25.547 0.761 1 94.19 281 ALA B CA 1
ATOM 4324 C C . ALA B 1 281 ? 11.344 -26.031 1.741 1 94.19 281 ALA B C 1
ATOM 4326 O O . ALA B 1 281 ? 12.156 -26.906 1.407 1 94.19 281 ALA B O 1
ATOM 4327 N N . GLY B 1 282 ? 11.438 -25.422 2.951 1 93.75 282 GLY B N 1
ATOM 4328 C CA . GLY B 1 282 ? 12.305 -25.938 4.004 1 93.75 282 GLY B CA 1
ATOM 4329 C C . GLY B 1 282 ? 13.586 -25.141 4.16 1 93.75 282 GLY B C 1
ATOM 4330 O O . GLY B 1 282 ? 14.484 -25.531 4.91 1 93.75 282 GLY B O 1
ATOM 4331 N N . TYR B 1 283 ? 13.688 -24.031 3.547 1 93.62 283 TYR B N 1
ATOM 4332 C CA . TYR B 1 283 ? 14.906 -23.234 3.639 1 93.62 283 TYR B CA 1
ATOM 4333 C C . TYR B 1 283 ? 14.945 -22.453 4.949 1 93.62 283 TYR B C 1
ATOM 4335 O O . TYR B 1 283 ? 13.922 -21.953 5.414 1 93.62 283 TYR B O 1
ATOM 4343 N N . ASN B 1 284 ? 16.141 -22.406 5.484 1 92.44 284 ASN B N 1
ATOM 4344 C CA . ASN B 1 284 ? 16.312 -21.625 6.699 1 92.44 284 ASN B CA 1
ATOM 4345 C C . ASN B 1 284 ? 16.625 -20.156 6.379 1 92.44 284 ASN B C 1
ATOM 4347 O O . ASN B 1 284 ? 16.734 -19.781 5.211 1 92.44 284 ASN B O 1
ATOM 4351 N N . SER B 1 285 ? 16.859 -19.359 7.379 1 89.44 285 SER B N 1
ATOM 4352 C CA . SER B 1 285 ? 16.984 -17.922 7.227 1 89.44 285 SER B CA 1
ATOM 4353 C C . SER B 1 285 ? 18.172 -17.562 6.344 1 89.44 285 SER B C 1
ATOM 4355 O O . SER B 1 285 ? 18.078 -16.672 5.496 1 89.44 285 SER B O 1
ATOM 4357 N N . THR B 1 286 ? 19.25 -18.219 6.535 1 90.56 286 THR B N 1
ATOM 4358 C CA . THR B 1 286 ? 20.438 -17.953 5.742 1 90.56 286 THR B CA 1
ATOM 4359 C C . THR B 1 286 ? 20.203 -18.297 4.277 1 90.56 286 THR B C 1
ATOM 4361 O O . THR B 1 286 ? 20.578 -17.531 3.385 1 90.56 286 THR B O 1
ATOM 4364 N N . GLU B 1 287 ? 19.594 -19.406 4.055 1 93.62 287 GLU B N 1
ATOM 4365 C CA . GLU B 1 287 ? 19.281 -19.844 2.695 1 93.62 287 GLU B CA 1
ATOM 4366 C C . GLU B 1 287 ? 18.297 -18.906 2.02 1 93.62 287 GLU B C 1
ATOM 4368 O O . GLU B 1 287 ? 18.391 -18.656 0.817 1 93.62 287 GLU B O 1
ATOM 4373 N N . VAL B 1 288 ? 17.375 -18.438 2.807 1 95.38 288 VAL B N 1
ATOM 4374 C CA . VAL B 1 288 ? 16.391 -17.5 2.281 1 95.38 288 VAL B CA 1
ATOM 4375 C C . VAL B 1 288 ? 17.094 -16.234 1.791 1 95.38 288 VAL B C 1
ATOM 4377 O O . VAL B 1 288 ? 16.766 -15.703 0.729 1 95.38 288 VAL B O 1
ATOM 4380 N N . LYS B 1 289 ? 18.078 -15.82 2.525 1 93.62 289 LYS B N 1
ATOM 4381 C CA . LYS B 1 289 ? 18.859 -14.648 2.121 1 93.62 289 LYS B CA 1
ATOM 4382 C C . LYS B 1 289 ? 19.562 -14.891 0.796 1 93.62 289 LYS B C 1
ATOM 4384 O O . LYS B 1 289 ? 19.594 -14.008 -0.068 1 93.62 289 LYS B O 1
ATOM 4389 N N . ASP B 1 290 ? 20.047 -16.031 0.622 1 92.12 290 ASP B N 1
ATOM 4390 C CA . ASP B 1 290 ? 20.719 -16.406 -0.622 1 92.12 290 ASP B CA 1
ATOM 4391 C C . ASP B 1 290 ? 19.734 -16.406 -1.791 1 92.12 290 ASP B C 1
ATOM 4393 O O . ASP B 1 290 ? 20.062 -15.969 -2.893 1 92.12 290 ASP B O 1
ATOM 4397 N N . ILE B 1 291 ? 18.594 -16.906 -1.508 1 93.12 291 ILE B N 1
ATOM 4398 C CA . ILE B 1 291 ? 17.562 -16.969 -2.537 1 93.12 291 ILE B CA 1
ATOM 4399 C C . ILE B 1 291 ? 17.219 -15.547 -3 1 93.12 291 ILE B C 1
ATOM 4401 O O . ILE B 1 291 ? 17.188 -15.273 -4.203 1 93.12 291 ILE B O 1
ATOM 4405 N N . PHE B 1 292 ? 17.031 -14.602 -2.08 1 93.12 292 PHE B N 1
ATOM 4406 C CA . PHE B 1 292 ? 16.703 -13.227 -2.439 1 93.12 292 PHE B CA 1
ATOM 4407 C C . PHE B 1 292 ? 17.859 -12.555 -3.158 1 93.12 292 PHE B C 1
ATOM 4409 O O . PHE B 1 292 ? 17.656 -11.664 -3.984 1 93.12 292 PHE B O 1
ATOM 4416 N N . SER B 1 293 ? 19.062 -12.969 -2.908 1 89.56 293 SER B N 1
ATOM 4417 C CA . SER B 1 293 ? 20.219 -12.391 -3.568 1 89.56 293 SER B CA 1
ATOM 4418 C C . SER B 1 293 ? 20.25 -12.734 -5.055 1 89.56 293 SER B C 1
ATOM 4420 O O . SER B 1 293 ? 20.969 -12.109 -5.832 1 89.56 293 SER B O 1
ATOM 4422 N N . THR B 1 294 ? 19.453 -13.773 -5.414 1 84.25 294 THR B N 1
ATOM 4423 C CA . THR B 1 294 ? 19.391 -14.148 -6.82 1 84.25 294 THR B CA 1
ATOM 4424 C C . THR B 1 294 ? 18.406 -13.273 -7.578 1 84.25 294 THR B C 1
ATOM 4426 O O . THR B 1 294 ? 18.406 -13.242 -8.812 1 84.25 294 THR B O 1
ATOM 4429 N N . VAL B 1 295 ? 17.547 -12.648 -6.836 1 78.69 295 VAL B N 1
ATOM 4430 C CA . VAL B 1 295 ? 16.609 -11.703 -7.441 1 78.69 295 VAL B CA 1
ATOM 4431 C C . VAL B 1 295 ? 17.359 -10.438 -7.859 1 78.69 295 VAL B C 1
ATOM 4433 O O . VAL B 1 295 ? 18.219 -9.945 -7.133 1 78.69 295 VAL B O 1
ATOM 4436 N N . PHE B 1 296 ? 17.016 -9.953 -8.953 1 70.25 296 PHE B N 1
ATOM 4437 C CA . PHE B 1 296 ? 17.672 -8.727 -9.398 1 70.25 296 PHE B CA 1
ATOM 4438 C C . PHE B 1 296 ? 17.594 -7.648 -8.328 1 70.25 296 PHE B C 1
ATOM 4440 O O . PHE B 1 296 ? 16.516 -7.355 -7.805 1 70.25 296 PHE B O 1
ATOM 4447 N N . GLY B 1 297 ? 18.766 -7.082 -7.98 1 67.69 297 GLY B N 1
ATOM 4448 C CA . GLY B 1 297 ? 18.844 -6.023 -6.984 1 67.69 297 GLY B CA 1
ATOM 4449 C C . GLY B 1 297 ? 18.875 -6.547 -5.562 1 67.69 297 GLY B C 1
ATOM 4450 O O . GLY B 1 297 ? 19.078 -5.785 -4.617 1 67.69 297 GLY B O 1
ATOM 4451 N N . GLY B 1 298 ? 18.531 -7.797 -5.441 1 73.62 298 GLY B N 1
ATOM 4452 C CA . GLY B 1 298 ? 18.453 -8.375 -4.109 1 73.62 298 GLY B CA 1
ATOM 4453 C C . GLY B 1 298 ? 19.797 -8.836 -3.57 1 73.62 298 GLY B C 1
ATOM 4454 O O . GLY B 1 298 ? 20.797 -8.828 -4.293 1 73.62 298 GLY B O 1
#

Nearest PDB structures (foldseek):
  7m11-assembly1_B  TM=8.655E-01  e=2.293E-21  Escherichia coli
  1zcf-assembly1_F  TM=8.835E-01  e=3.172E-19  Pectobacterium atrosepticum SCRI1043
  6wyz-assembly1_B  TM=8.511E-01  e=3.298E-18  Pseudomonas putida KT2440
  6wyw-assembly1_D  TM=8.543E-01  e=4.220E-18  Pseudomonas putida KT2440
  6wz8-assembly1_B  TM=8.547E-01  e=5.077E-18  Pseudomonas putida KT2440

Solvent-accessible surface area (backbone atoms only — not comparable to full-atom values): 32174 Å² total; per-residue (Å²): 123,82,49,70,65,59,46,48,67,68,38,64,42,75,86,71,49,92,82,85,86,80,85,89,71,95,63,58,76,35,57,50,22,44,48,48,50,43,53,48,49,53,50,52,44,56,49,61,71,37,90,85,39,71,45,44,78,46,76,37,59,62,88,50,44,47,59,53,28,30,50,45,37,35,46,48,89,58,51,51,18,36,25,35,31,46,55,38,56,76,90,40,22,76,55,59,18,28,49,25,50,38,52,33,52,52,44,31,62,34,84,80,33,42,53,54,50,19,31,35,29,51,88,51,31,30,23,30,10,78,48,34,58,92,53,62,66,82,40,73,63,43,70,67,47,84,50,62,30,66,42,32,33,50,52,95,90,36,80,43,70,74,60,56,50,86,67,49,83,63,73,91,52,76,45,65,70,77,92,56,73,56,55,53,51,59,46,63,41,63,61,54,81,46,63,60,39,63,61,46,50,34,50,59,74,41,90,58,56,28,38,23,40,21,26,70,46,92,80,60,57,69,32,69,67,34,48,51,35,48,54,58,34,26,73,78,27,51,29,32,39,20,24,61,37,86,92,38,62,23,30,66,86,71,48,94,49,86,66,48,32,29,32,1,54,32,32,34,67,57,38,39,49,52,50,26,52,40,46,58,54,65,47,50,65,69,54,44,45,53,55,32,46,71,36,63,54,33,124,85,48,70,66,58,46,49,66,68,36,64,42,74,84,71,47,91,83,84,86,82,83,88,71,95,62,59,76,36,56,50,22,45,48,47,51,42,52,50,48,52,49,53,44,56,49,59,70,36,90,84,39,69,45,43,76,46,76,38,61,62,90,49,44,48,58,53,28,30,51,46,39,36,46,48,89,56,50,51,16,37,27,36,31,45,54,38,56,77,89,40,22,75,56,58,18,25,48,24,50,41,51,33,51,51,45,32,62,34,82,81,33,42,54,52,49,18,32,34,26,52,8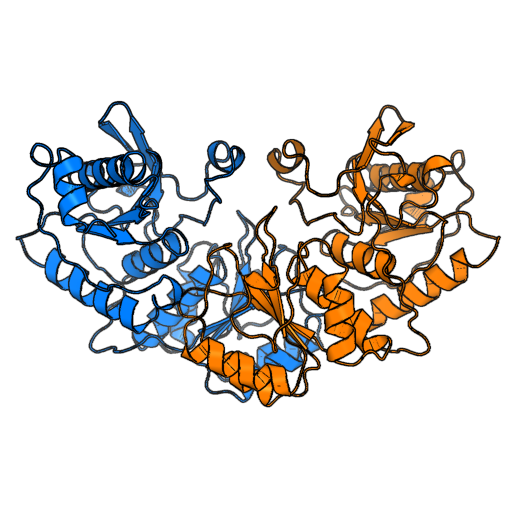8,52,32,30,22,31,9,78,48,34,59,91,54,62,66,83,40,75,64,43,70,68,47,83,51,63,31,64,42,32,34,50,54,96,91,35,80,42,69,75,59,56,50,87,66,49,84,61,73,90,52,76,45,66,72,78,93,57,71,56,55,55,51,59,47,66,40,62,60,54,82,45,62,61,39,63,62,45,51,34,50,59,75,41,90,60,56,29,38,23,41,20,26,71,47,93,78,60,56,70,32,69,67,34,48,51,37,49,53,58,37,27,74,77,28,49,30,30,39,20,26,61,37,86,93,39,64,24,30,64,84,71,48,94,48,86,66,46,33,30,32,1,53,32,30,34,68,57,40,39,48,52,50,24,52,41,46,59,54,65,46,50,68,70,54,45,44,54,55,34,46,70,37,65,54,34

Sequence (596 aa):
GIGIGSLLESAGLDNVATLSYEEIANVSSADLNSTYLIDLYNKVNDDLSSDEFDGAVIVQDSQYLEDTAFFLDLVVNSSKPIVLTKDVSISNLLTEGASNLYDSVLVAASDLAANRGTLVVTQKRIASGFYAKRINFDSIDAITSNPQGLIGNIYEGKVQWYYDESDLLTSDLDFTLDEVDSLPDVVVLQNYQGFSSGIISALGESSIDGVVLGSSQSTDSFSKDVEKAIEGLAQSVPVVLSNDQPGSTVSPDDLFSNVTIAGGILDPVKSRILLQVSLAAGYNSTEVKDIFSTVFGGGIGIGSLLESAGLDNVATLSYEEIANVSSADLNSTYLIDLYNKVNDDLSSDEFDGAVIVQDSQYLEDTAFFLDLVVNSSKPIVLTKDVSISNLLTEGASNLYDSVLVAASDLAANRGTLVVTQKRIASGFYAKRINFDSIDAITSNPQGLIGNIYEGKVQWYYDESDLLTSDLDFTLDEVDSLPDVVVLQNYQGFSSGIISALGESSIDGVVLGSSQSTDSFSKDVEKAIEGLAQSVPVVLSNDQPGSTVSPDDLFSNVTIAGGILDPVKSRILLQVSLAAGYNSTEVKDIFSTVFGG

Organism: Wickerhamomyces anomalus (strain ATCC 58044 / CBS 1984 / NCYC 433 / NRRL Y-366-8) (NCBI:txid683960)

Secondary structure (DSSP, 8-state):
---HHHHHHHTTGGGT------------GGG--HHHHHHHHHHHHHHHHSTT-S-EEEEE-GGGHHHHHHHHHHH---SS-EEEEEPP-HHHIIIIIHHHHHHHHHHHH-GGGTTS-EEEEETTEEEETTT-----TTSHHHHHS--TTEEEEEETTEEEESS-GGGS---------TT--S---EEEEE--TT--HHHHHHHHTS--SEEEEEESSTT----HHHHHHHHHHHTTS-EEEEE-STT--B-GGG-S-TTSEE-BT--HHHHHHHHHHHHHTT--HHHHHHHHHTSTT-/---HHHHHHHTTGGGT------------GGG--HHHHHHHHHHHHHHHHSTT-S-EEEEE-GGGHHHHHHHHHHH---SS-EEEEEPP-HHHIIIIIHHHHHHHHHHHH-GGGTTS-EEEEETTEEEETTT-----TTSHHHHHS--TTEEEEEETTEEEESS-GGGS---------TT--S---EEEEE--TT--HHHHHHHHTS--SEEEEEESSTT----HHHHHHHHHHHTTS-EEEEE-STT--B-GGG-S-TTSEE-BT--HHHHHHHHHHHHHTT--HHHHHHHHHTSTT-

pLDDT: mean 80.8, std 15.01, range [34.91, 97.0]

Foldseek 3Di:
DPPVVVLVVLLPCVVQDDDDDDDQDDDDPVPCAFLSLVSVLVVLQVVQVDPPDQEEEAEEAPPCQLVSQQLSLQERDHQQEYEYEYQDPPVCNNPQVSVQVNLRSNLNSDPQRGLQGYWYTHPFWIFRSNFADPQVVVDPVSVPPPGTGTAWGHDPNDTGGNDHSVPHPRQPRYFHQPPFSGFFAEEEDEDDVPDDLVVLQVVLVDDGAEYEYEYADLPDDDDPSNLVSNLVSLVPHAYEYAYDYQPDFFAPVNDPDPSYATQGRDGRSSSRSLRRRCVSSPDDRVVSNVSSVSHHRD/DPPVVVLVVLLPCVVQDDDDDDDQDPDDPVPCAFLSLVSVLVVLQVVQVDPPDQEEEAEEAPPCQLVSQQLSLQERDHQQEYEYEYQDPPVCNNPQVSVQVNLRSNLNSDPQRGLQGYWYTHPFWIFRSNFADPQVVVDPVSVPPPGTGTAWGHDPNDTGGNDHSVPHPRQPRYFHQPPFSGFFAEEEDEDDVPDDLVVLQVVLVDDGAEYEYEYADLPDDDDPSNLVSNLVSLVPHAYEYAYDYQPDFFAPVNDPDPSYATQGRDGRSSSRSLRRRCVSSPDDRVVSNVSSVSHHRD

InterPro domains:
  IPR006034 Asparaginase/glutaminase-like [PIRSF001220] (13-294)
  IPR006034 Asparaginase/glutaminase-like [PS51732] (1-295)
  IPR006034 Asparaginase/glutaminase-like [SM00870] (4-289)
  IPR027473 L-asparaginase, C-terminal [G3DSA:3.40.50.40] (185-294)
  IPR027474 L-asparaginase, N-terminal [PF00710] (7-164)
  IPR036152 Asparaginase/glutaminase-like superfamily [SSF53774] (13-293)
  IPR037152 L-asparaginase, N-terminal domain superfamily [G3DSA:3.40.50.1170] (3-184)
  IPR040919 Asparaginase/glutaminase, C-terminal [PF17763] (185-292)